Protein AF-A0A1G7TB95-F1 (afdb_monomer_lite)

Secondary structure (DSSP, 8-state):
-HHHHHHHHHHHHHS-------EEE-SHHHHHHHHHHHHTHHHHHHHHHHHHHHHHHHHHHHHHS-SEEEEE---HHHHHHHHHHHHH--SS------------B-S---TTSHHHHHHHHHHHHHHHTTS-HHHHHHHHHTSTT-TTSB--------EEPPPGGG----S----S-----HHHHHHHHHSS--------------SS---------THHHHHHHHHHHHHHHHHHHS----------EEEEE-HHHHHHHHHHHHHHHHHHHHHHHHHHHHHTTEEEE-S-EEE---EEEE-SEEE-TT-EEEE--TTSEEEEEE-SEEES-EEESSEEEEEE-SEEESEEEESSSEEEESSS-EEEESSHHHHHHHTTTTEEE-TT-SS--EEE--TTT-EEEEEEEEGGGTEEEEEEEEEEETTEEE-TTPPPP-TT-EEEE-S----TT--SBTEEEEETTEEEEEEEEE-TTS----SS-EEEEEEEE--EE-TT-EEEE--SB-B-HHHHTTTTEEEEEEEEEEETTEEEEEEESSB-TT--EEEEESSSEE-S-SEEEEEEPPPPS-GGGGEEEETTEEEEE--SSEEEGGGG-TTTT-EEEEEE-TTS-EEE--TT-EEETT-EEEEEEGGGS-TT----B-EEEEE-TTS-BS-TT--S----EEETTEEEEE-SSEEEEEESS-EEEEEEETTS-EEEEEEE-SEEEEEE--SEEEEETTEEEEE-

Sequence (736 aa):
MKNLLLSFICLMLCTTLGVKAQVSVYNSTQLKSAFTEYGKIAEYQTAYDEASAEAATAKKNRDEQSRYIAKESYDSLLVKCRDVYKNYNSTTTPLFFATKKTVVLKDAVLDGDEGNFYDWYDANYATLESLSDEEVYALFAAVPGNEGFVESSSEEIHVYPLEPAKMKINGVEAKNTIVGNLSAYRNKYANSNFVFHYLGYDEYESGDSRYIDCYNDAAVYSNLAKFKNKISEIASSQEIVVQNAPLVIEYTENPLWTQYNLEYLTAAEKANNALTLLNSAKEYKDISIKGSFNTDAHISSYGGNIAGNGYTLTVSNANGALIGTSTASISGLCVSGAKIATTNNGNYKNCAVISGGITGYVGNTGVSYSSLPELAAAMSGVFGVDMTSSNVVLLPVTQNYKVYEYLYYAIDSKTVASKGYLNSRNGALVGIGKPTLGKNEFIILQSANTNTAITEDNVIEKTSDGYVCNSCRIVDGNEFFAPVGFVAKKMNYSRSFTANVWSSLVLPFSVSSSVLSKIGVTHVNVFSSFENKVATFASESSMEAYTPYIIKTSSTGVTFSNLVNVVVGKSSNNDSELRAIGGNGYFFGNLSTKQYAISQLSNNNAYRIFGFNSNNQMVRATGNSSFPTFRCYLKVKESEFASSSADSKIRVQFVDGFGKLIDEDAATAIDEVTSENFSVFGGNGEIIVNTEKASNVSVYTTGGKLVKVAEVVEGENSIAVAPGLYIVNNHKVIVR

Radius of gyration: 60.51 Å; chains: 1; bounding box: 124×67×174 Å

Foldseek 3Di:
DVVVVVVVVVVVVPPPPPPQQAAEDAEFVSLQVLQVLLVCLVVLVVLLVVLVVLLVVLVVLLVPDDQKWWWWDDDVVVVVVVVVVVVPPPDDDDPDPPPVQPQQFPPPDDPPCVCVLVVVCVVCVVVCVPDDPVVSVVVQCPPPPNVNGTDDDPDDTDIDDDDPDDDDDDDDDDQDFPQDQVVVVCVVVVPDPPPPPPPPDDDDDDDDDDDDDDDDDPPVVVVVVVVVVVVVVVVPPDPDPPPRPGRGTHIDGDPSSVVSVVSSVVSVVSSVVSVVSSVVSVSSLHYEYDEAYEYQAEHAEHEGEYHQQFHEYEHDHPVQERYAEYQYEYELYEYEQGHPYVHYVHWYDQYWYHHPFIWTPNIPDTDTDPDPLRSCQVSQQFWFWQQVDPPTDTDGHDLQGRKFWKFWADQVVNDGPDIDIWGAHQQETDHDPDDDDDAQIAMETPRADPPPRNPDERYWYQHPVGIETAEHEHEFLAFHAAQAKYWHQWYFYFDWDAAQAKFKFAAQFKFALVLCVVLFWPWKWAFAADAPLETETETDSIGHHLGIIITHGRHTGGRRGGDGGIIGHGDDPDQVSNWDDHYQKIKGAANHSKDFQVVVCPPPNQKWKWFQDPVRFTFTHDDRDIDGHRGMIMIGGPVSDDPPDPGGGGWYFYAYPVRHGPCPPRGPDPDFDDDVQKTWEAEAQKIKIAGQAWDKKWKAAPVRHTDDIDTDGHGIDIGGHHAHWIAIPNGIYGYD

pLDDT: mean 77.1, std 22.19, range [25.33, 98.12]

Structure (mmCIF, N/CA/C/O backbone):
data_AF-A0A1G7TB95-F1
#
_entry.id   AF-A0A1G7TB95-F1
#
loop_
_atom_site.group_PDB
_atom_site.id
_atom_site.type_symbol
_atom_site.label_atom_id
_atom_site.label_alt_id
_atom_site.label_comp_id
_atom_site.label_asym_id
_atom_site.label_entity_id
_atom_site.label_seq_id
_atom_site.pdbx_PDB_ins_code
_atom_site.Cartn_x
_atom_site.Cartn_y
_atom_site.Cartn_z
_atom_site.occupancy
_atom_site.B_iso_or_equiv
_atom_site.auth_seq_id
_atom_site.auth_comp_id
_atom_site.auth_asym_id
_atom_site.auth_atom_id
_atom_site.pdbx_PDB_model_num
ATOM 1 N N . MET A 1 1 ? 47.231 -25.887 -33.667 1.00 43.41 1 MET A N 1
ATOM 2 C CA . MET A 1 1 ? 46.754 -24.594 -34.216 1.00 43.41 1 MET A CA 1
ATOM 3 C C . MET A 1 1 ? 45.293 -24.618 -34.670 1.00 43.41 1 MET A C 1
ATOM 5 O O . MET A 1 1 ? 44.540 -23.820 -34.135 1.00 43.41 1 MET A O 1
ATOM 9 N N . LYS A 1 2 ? 44.832 -25.540 -35.538 1.00 31.41 2 LYS A N 1
ATOM 10 C CA . LYS A 1 2 ? 43.404 -25.613 -35.953 1.00 31.41 2 LYS A CA 1
ATOM 11 C C . LYS A 1 2 ? 42.394 -25.744 -34.792 1.00 31.41 2 LYS A C 1
ATOM 13 O O . LYS A 1 2 ? 41.371 -25.073 -34.814 1.00 31.41 2 LYS A O 1
ATOM 18 N N . ASN A 1 3 ? 42.721 -26.501 -33.740 1.00 41.41 3 ASN A N 1
ATOM 19 C CA . ASN A 1 3 ? 41.855 -26.622 -32.553 1.00 41.41 3 ASN A CA 1
ATOM 20 C C . ASN A 1 3 ? 41.900 -25.395 -31.625 1.00 41.41 3 ASN A C 1
ATOM 22 O O . ASN A 1 3 ? 40.962 -25.176 -30.873 1.00 41.41 3 ASN A O 1
ATOM 26 N N . LEU A 1 4 ? 42.953 -24.571 -31.695 1.00 43.16 4 LEU A N 1
ATOM 27 C CA . LEU A 1 4 ? 43.031 -23.326 -30.923 1.00 43.16 4 LEU A CA 1
ATOM 28 C C . LEU A 1 4 ? 42.176 -22.234 -31.583 1.00 43.16 4 LEU A C 1
ATOM 30 O O . LEU A 1 4 ? 41.482 -21.506 -30.889 1.00 43.16 4 LEU A O 1
ATOM 34 N N . LEU A 1 5 ? 42.169 -22.184 -32.922 1.00 46.78 5 LEU A N 1
ATOM 35 C CA . LEU A 1 5 ? 41.343 -21.263 -33.707 1.00 46.78 5 LEU A CA 1
ATOM 36 C C . LEU A 1 5 ? 39.845 -21.591 -33.582 1.00 46.78 5 LEU A C 1
ATOM 38 O O . LEU A 1 5 ? 39.038 -20.684 -33.416 1.00 46.78 5 LEU A O 1
ATOM 42 N N . LEU A 1 6 ? 39.476 -22.879 -33.583 1.00 43.38 6 LEU A N 1
ATOM 43 C CA . LEU A 1 6 ? 38.085 -23.305 -33.391 1.00 43.38 6 LEU A CA 1
ATOM 44 C C . LEU A 1 6 ? 37.590 -23.025 -31.961 1.00 43.38 6 LEU A C 1
ATOM 46 O O . LEU A 1 6 ? 36.465 -22.568 -31.788 1.00 43.38 6 LEU A O 1
ATOM 50 N N . SER A 1 7 ? 38.444 -23.202 -30.945 1.00 41.16 7 SER A N 1
ATOM 51 C CA . SER A 1 7 ? 38.122 -22.808 -29.568 1.00 41.16 7 SER A CA 1
ATOM 52 C C . SER A 1 7 ? 38.030 -21.291 -29.396 1.00 41.16 7 SER A C 1
ATOM 54 O O . SER A 1 7 ? 37.173 -20.843 -28.647 1.00 41.16 7 SER A O 1
ATOM 56 N N . PHE A 1 8 ? 38.837 -20.492 -30.106 1.00 49.91 8 PHE A N 1
ATOM 57 C CA . PHE A 1 8 ? 38.748 -19.023 -30.073 1.00 49.91 8 PHE A CA 1
ATOM 58 C C . PHE A 1 8 ? 37.473 -18.506 -30.762 1.00 49.91 8 PHE A C 1
ATOM 60 O O . PHE A 1 8 ? 36.820 -17.603 -30.247 1.00 49.91 8 PHE A O 1
ATOM 67 N N . ILE A 1 9 ? 37.068 -19.128 -31.875 1.00 52.16 9 ILE A N 1
ATOM 68 C CA . ILE A 1 9 ? 35.807 -18.825 -32.573 1.00 52.16 9 ILE A CA 1
ATOM 69 C C . ILE A 1 9 ? 34.599 -19.245 -31.717 1.00 52.16 9 ILE A C 1
ATOM 71 O O . ILE A 1 9 ? 33.659 -18.468 -31.575 1.00 52.16 9 ILE A O 1
ATOM 75 N N . CYS A 1 10 ? 34.641 -20.409 -31.056 1.00 42.38 10 CYS A N 1
ATOM 76 C CA . CYS A 1 10 ? 33.600 -20.815 -30.105 1.00 42.38 10 CYS A CA 1
ATOM 77 C C . CYS A 1 10 ? 33.562 -19.933 -28.841 1.00 42.38 10 CYS A C 1
ATOM 79 O O . CYS A 1 10 ? 32.479 -19.678 -28.327 1.00 42.38 10 CYS A O 1
ATOM 81 N N . LEU A 1 11 ? 34.696 -19.416 -28.349 1.00 41.00 11 LEU A N 1
ATOM 82 C CA . LEU A 1 11 ? 34.718 -18.495 -27.200 1.00 41.00 11 LEU A CA 1
ATOM 83 C C . LEU A 1 11 ? 34.182 -17.096 -27.559 1.00 41.00 11 LEU A C 1
ATOM 85 O O . LEU A 1 11 ? 33.534 -16.458 -26.729 1.00 41.00 11 LEU A O 1
ATOM 89 N N . MET A 1 12 ? 34.395 -16.636 -28.797 1.00 49.19 12 MET A N 1
ATOM 90 C CA . MET A 1 12 ? 33.805 -15.388 -29.301 1.00 49.19 12 MET A CA 1
ATOM 91 C C . MET A 1 12 ? 32.310 -15.524 -29.624 1.00 49.19 12 MET A C 1
ATOM 93 O O . MET A 1 12 ? 31.571 -14.555 -29.488 1.00 49.19 12 MET A O 1
ATOM 97 N N . LEU A 1 13 ? 31.835 -16.724 -29.977 1.00 46.69 13 LEU A N 1
ATOM 98 C CA . LEU A 1 13 ? 30.410 -16.989 -30.217 1.00 46.69 13 LEU A CA 1
ATOM 99 C C . LEU A 1 13 ? 29.615 -17.315 -28.935 1.00 46.69 13 LEU A C 1
ATOM 101 O O . LEU A 1 13 ? 28.403 -17.125 -28.920 1.00 46.69 13 LEU A O 1
ATOM 105 N N . CYS A 1 14 ? 30.267 -17.757 -27.851 1.00 40.75 14 CYS A N 1
ATOM 106 C CA . CYS A 1 14 ? 29.593 -18.155 -26.603 1.00 40.75 14 CYS A CA 1
ATOM 107 C C . CYS A 1 14 ? 29.573 -17.088 -25.486 1.00 40.75 14 CYS A C 1
ATOM 109 O O . CYS A 1 14 ? 28.950 -17.324 -24.453 1.00 40.75 14 CYS A O 1
ATOM 111 N N . THR A 1 15 ? 30.219 -15.925 -25.639 1.00 43.88 15 THR A N 1
ATOM 112 C CA . THR A 1 15 ? 30.330 -14.915 -24.556 1.00 43.88 15 THR A CA 1
ATOM 113 C C . THR A 1 15 ? 29.213 -13.865 -24.500 1.00 43.88 15 THR A C 1
ATOM 115 O O . THR A 1 15 ? 29.212 -13.039 -23.592 1.00 43.88 15 THR A O 1
ATOM 118 N N . THR A 1 16 ? 28.193 -13.924 -25.359 1.00 48.03 16 THR A N 1
ATOM 119 C CA . THR A 1 16 ? 27.005 -13.055 -25.247 1.00 48.03 16 THR A CA 1
ATOM 120 C C . THR A 1 16 ? 25.782 -13.835 -24.765 1.00 48.03 16 THR A C 1
ATOM 122 O O . THR A 1 16 ? 24.760 -13.934 -25.439 1.00 48.03 16 THR A O 1
ATOM 125 N N . LEU A 1 17 ? 25.831 -14.335 -23.526 1.00 45.25 17 LEU A N 1
ATOM 126 C CA . LEU A 1 17 ? 24.602 -14.463 -22.732 1.00 45.25 17 LEU A CA 1
ATOM 127 C C . LEU A 1 17 ? 24.117 -13.033 -22.447 1.00 45.25 17 LEU A C 1
ATOM 129 O O . LEU A 1 17 ? 24.430 -12.429 -21.424 1.00 45.25 17 LEU A O 1
ATOM 133 N N . GLY A 1 18 ? 23.475 -12.459 -23.467 1.00 45.56 18 GLY A N 1
ATOM 134 C CA . GLY A 1 18 ? 23.232 -11.038 -23.644 1.00 45.56 18 GLY A CA 1
ATOM 135 C C . GLY A 1 18 ? 22.245 -10.496 -22.628 1.00 45.56 18 GLY A C 1
ATOM 136 O O . GLY A 1 18 ? 21.042 -10.432 -22.878 1.00 45.56 18 GLY A O 1
ATOM 137 N N . VAL A 1 19 ? 22.766 -10.015 -21.504 1.00 51.34 19 VAL A N 1
ATOM 138 C CA . VAL A 1 19 ? 22.108 -8.909 -20.816 1.00 51.34 19 VAL A CA 1
ATOM 139 C C . VAL A 1 19 ? 22.150 -7.756 -21.812 1.00 51.34 19 VAL A C 1
ATOM 141 O O . VAL A 1 19 ? 23.226 -7.239 -22.103 1.00 51.34 19 VAL A O 1
ATOM 144 N N . LYS A 1 20 ? 21.005 -7.424 -22.419 1.00 62.00 20 LYS A N 1
ATOM 145 C CA . LYS A 1 20 ? 20.899 -6.275 -23.324 1.00 62.00 20 LYS A CA 1
ATOM 146 C C . LYS A 1 20 ? 21.506 -5.064 -22.618 1.00 62.00 20 LYS A C 1
ATOM 148 O O . LYS A 1 20 ? 21.027 -4.685 -21.548 1.00 62.00 20 LYS A O 1
ATOM 153 N N . ALA A 1 21 ? 22.587 -4.521 -23.172 1.00 75.94 21 ALA A N 1
ATOM 154 C CA . ALA A 1 21 ? 23.235 -3.345 -22.620 1.00 75.94 21 ALA A CA 1
ATOM 155 C C . ALA A 1 21 ? 22.228 -2.191 -22.671 1.00 75.94 21 ALA A C 1
ATOM 157 O O . ALA A 1 21 ? 21.757 -1.820 -23.741 1.00 75.94 21 ALA A O 1
ATOM 158 N N . GLN A 1 22 ? 21.846 -1.682 -21.501 1.00 89.38 22 GLN A N 1
ATOM 159 C CA . GLN A 1 22 ? 20.924 -0.561 -21.377 1.00 89.38 22 GLN A CA 1
ATOM 160 C C . GLN A 1 22 ? 21.720 0.693 -21.021 1.00 89.38 22 GLN A C 1
ATOM 162 O O . GLN A 1 22 ? 22.436 0.723 -20.015 1.00 89.38 22 GLN A O 1
ATOM 167 N N . VAL A 1 23 ? 21.566 1.753 -21.810 1.00 95.81 23 VAL A N 1
ATOM 168 C CA . VAL A 1 23 ? 22.265 3.020 -21.589 1.00 95.81 23 VAL A CA 1
ATOM 169 C C . VAL A 1 23 ? 21.652 3.732 -20.388 1.00 95.81 23 VAL A C 1
ATOM 171 O O . VAL A 1 23 ? 20.476 4.097 -20.385 1.00 95.81 23 VAL A O 1
ATOM 174 N N . SER A 1 24 ? 22.448 3.930 -19.337 1.00 97.19 24 SER A N 1
ATOM 175 C CA . SER A 1 24 ? 22.018 4.648 -18.135 1.00 97.19 24 SER A CA 1
ATOM 176 C C . SER A 1 24 ? 22.171 6.159 -18.309 1.00 97.19 24 SER A C 1
ATOM 178 O O . SER A 1 24 ? 23.261 6.650 -18.590 1.00 97.19 24 SER A O 1
ATOM 180 N N . VAL A 1 25 ? 21.083 6.895 -18.098 1.00 98.12 25 VAL A N 1
ATOM 181 C CA . VAL A 1 25 ? 20.988 8.344 -18.299 1.00 98.12 25 VAL A CA 1
ATOM 182 C C . VAL A 1 25 ? 20.652 9.033 -16.977 1.00 98.12 25 VAL A C 1
ATOM 184 O O . VAL A 1 25 ? 19.623 8.754 -16.360 1.00 98.12 25 VAL A O 1
ATOM 187 N N . TYR A 1 26 ? 21.506 9.964 -16.560 1.00 97.50 26 TYR A N 1
ATOM 188 C CA . TYR A 1 26 ? 21.408 10.710 -15.302 1.00 97.50 26 TYR A CA 1
ATOM 189 C C . TYR A 1 26 ? 21.106 12.200 -15.508 1.00 97.50 26 TYR A C 1
ATOM 191 O O . TYR A 1 26 ? 20.724 12.878 -14.558 1.00 97.50 26 TYR A O 1
ATOM 199 N N . ASN A 1 27 ? 21.303 12.729 -16.720 1.00 97.94 27 ASN A N 1
ATOM 200 C CA . ASN A 1 27 ? 21.124 14.148 -17.029 1.00 97.94 27 ASN A CA 1
ATOM 201 C C . ASN A 1 27 ? 20.721 14.397 -18.496 1.00 97.94 27 ASN A C 1
ATOM 203 O O . ASN A 1 27 ? 20.754 13.496 -19.336 1.00 97.94 27 ASN A O 1
ATOM 207 N N . SER A 1 28 ? 20.376 15.654 -18.802 1.00 97.56 28 SER A N 1
ATOM 208 C CA . SER A 1 28 ? 19.930 16.090 -20.134 1.00 97.56 28 SER A CA 1
ATOM 209 C C . SER A 1 28 ? 20.967 15.838 -21.231 1.00 97.56 28 SER A C 1
ATOM 211 O O . SER A 1 28 ? 20.609 15.368 -22.307 1.00 97.56 28 SER A O 1
ATOM 213 N N . THR A 1 29 ? 22.252 16.105 -20.970 1.00 97.94 29 THR A N 1
ATOM 214 C CA . THR A 1 29 ? 23.325 15.924 -21.961 1.00 97.94 29 THR A CA 1
ATOM 215 C C . THR A 1 29 ? 23.422 14.469 -22.405 1.00 97.94 29 THR A C 1
ATOM 217 O O . THR A 1 29 ? 23.447 14.196 -23.600 1.00 97.94 29 THR A O 1
ATOM 220 N N . GLN A 1 30 ? 23.388 13.530 -21.458 1.00 97.88 30 GLN A N 1
ATOM 221 C CA . GLN A 1 30 ? 23.403 12.097 -21.757 1.00 97.88 30 GLN A CA 1
ATOM 222 C C . GLN A 1 30 ? 22.162 11.655 -22.537 1.00 97.88 30 GLN A C 1
ATOM 224 O O . GLN A 1 30 ? 22.282 10.846 -23.454 1.00 97.88 30 GLN A O 1
ATOM 229 N N . LEU A 1 31 ? 20.983 12.201 -22.215 1.00 97.69 31 LEU A N 1
ATOM 230 C CA . LEU A 1 31 ? 19.756 11.897 -22.953 1.00 97.69 31 LEU A CA 1
ATOM 231 C C . LEU A 1 31 ? 19.828 12.395 -24.402 1.00 97.69 31 LEU A C 1
ATOM 233 O O . LEU A 1 31 ? 19.466 11.663 -25.318 1.00 97.69 31 LEU A O 1
ATOM 237 N N . LYS A 1 32 ? 20.337 13.615 -24.614 1.00 97.50 32 LYS A N 1
ATOM 238 C CA . LYS A 1 32 ? 20.562 14.174 -25.953 1.00 97.50 32 LYS A CA 1
ATOM 239 C C . LYS A 1 32 ? 21.538 13.326 -26.751 1.00 97.50 32 LYS A C 1
ATOM 241 O O . LYS A 1 32 ? 21.223 12.970 -27.876 1.00 97.50 32 LYS A O 1
ATOM 246 N N . SER A 1 33 ? 22.683 12.969 -26.168 1.00 96.88 33 SER A N 1
ATOM 247 C CA . SER A 1 33 ? 23.651 12.080 -26.815 1.00 96.88 33 SER A CA 1
ATOM 248 C C . SER A 1 33 ? 23.016 10.743 -27.189 1.00 96.88 33 SER A C 1
ATOM 250 O O . SER A 1 33 ? 23.177 10.302 -28.319 1.00 96.88 33 SER A O 1
ATOM 252 N N . ALA A 1 34 ? 22.228 10.144 -26.291 1.00 96.94 34 ALA A N 1
ATOM 253 C CA . ALA A 1 34 ? 21.531 8.895 -26.575 1.00 96.94 34 ALA A CA 1
ATOM 254 C C . ALA A 1 34 ? 20.534 9.019 -27.737 1.00 96.94 34 ALA A C 1
ATOM 256 O O . ALA A 1 34 ? 20.486 8.152 -28.606 1.00 96.94 34 ALA A O 1
ATOM 257 N N . PHE A 1 35 ? 19.759 10.103 -27.782 1.00 97.50 35 PHE A N 1
ATOM 258 C CA . PHE A 1 35 ? 18.833 10.371 -28.883 1.00 97.50 35 PHE A CA 1
ATOM 259 C C . PHE A 1 35 ? 19.555 10.649 -30.206 1.00 97.50 35 PHE A C 1
ATOM 261 O O . PHE A 1 35 ? 19.138 10.128 -31.238 1.00 97.50 35 PHE A O 1
ATOM 268 N N . THR A 1 36 ? 20.647 11.415 -30.182 1.00 97.06 36 THR A N 1
ATOM 269 C CA . THR A 1 36 ? 21.474 11.682 -31.364 1.00 97.06 36 THR A CA 1
ATOM 270 C C . THR A 1 36 ? 22.073 10.393 -31.921 1.00 97.06 36 THR A C 1
ATOM 272 O O . THR A 1 36 ? 21.946 10.145 -33.115 1.00 97.06 36 THR A O 1
ATOM 275 N N . GLU A 1 37 ? 22.677 9.551 -31.078 1.00 96.56 37 GLU A N 1
ATOM 276 C CA . GLU A 1 37 ? 23.277 8.286 -31.522 1.00 96.56 37 GLU A CA 1
ATOM 277 C C . GLU A 1 37 ? 22.224 7.281 -32.006 1.00 96.56 37 GLU A C 1
ATOM 279 O O . GLU A 1 37 ? 22.413 6.647 -33.042 1.00 96.56 37 GLU A O 1
ATOM 284 N N . TYR A 1 38 ? 21.061 7.198 -31.349 1.00 96.56 38 TYR A N 1
ATOM 285 C CA . TYR A 1 38 ? 19.945 6.392 -31.856 1.00 96.56 38 TYR A CA 1
ATOM 286 C C . TYR A 1 38 ? 19.473 6.868 -33.242 1.00 96.56 38 TYR A C 1
ATOM 288 O O . TYR A 1 38 ? 19.180 6.051 -34.116 1.00 96.56 38 TYR A O 1
ATOM 296 N N . GLY A 1 39 ? 19.420 8.186 -33.466 1.00 95.25 39 GLY A N 1
ATOM 297 C CA . GLY A 1 39 ? 19.018 8.777 -34.745 1.00 95.25 39 GLY A CA 1
ATOM 298 C C . GLY A 1 39 ? 19.906 8.370 -35.927 1.00 95.25 39 GLY A C 1
ATOM 299 O O . GLY A 1 39 ? 19.424 8.334 -37.057 1.00 95.25 39 GLY A O 1
ATOM 300 N N . LYS A 1 40 ? 21.165 7.991 -35.669 1.00 96.50 40 LYS A N 1
ATOM 301 C CA . LYS A 1 40 ? 22.130 7.556 -36.690 1.00 96.50 40 LYS A CA 1
ATOM 302 C C . LYS A 1 40 ? 22.021 6.079 -37.072 1.00 96.50 40 LYS A C 1
ATOM 304 O O . LYS A 1 40 ? 22.694 5.656 -38.003 1.00 96.50 40 LYS A O 1
ATOM 309 N N . ILE A 1 41 ? 21.174 5.275 -36.414 1.00 94.88 41 ILE A N 1
ATOM 310 C CA . ILE A 1 41 ? 21.066 3.831 -36.711 1.00 94.88 41 ILE A CA 1
ATOM 311 C C . ILE A 1 41 ? 20.762 3.575 -38.195 1.00 94.88 41 ILE A C 1
ATOM 313 O O . ILE A 1 41 ? 21.352 2.672 -38.779 1.00 94.88 41 ILE A O 1
ATOM 317 N N . ALA A 1 42 ? 19.865 4.352 -38.810 1.00 94.00 42 ALA A N 1
ATOM 318 C CA . ALA A 1 42 ? 19.520 4.181 -40.224 1.00 94.00 42 ALA A CA 1
ATOM 319 C C . ALA A 1 42 ? 20.689 4.545 -41.161 1.00 94.00 42 ALA A C 1
ATOM 321 O O . ALA A 1 42 ? 20.936 3.838 -42.137 1.00 94.00 42 ALA A O 1
ATOM 322 N N . GLU A 1 43 ? 21.433 5.604 -40.832 1.00 95.75 43 GLU A N 1
ATOM 323 C CA . GLU A 1 43 ? 22.645 6.016 -41.551 1.00 95.75 43 GLU A CA 1
ATOM 324 C C . GLU A 1 43 ? 23.731 4.935 -41.447 1.00 95.75 43 GLU A C 1
ATOM 326 O O . GLU A 1 43 ? 24.243 4.478 -42.464 1.00 95.75 43 GLU A O 1
ATOM 331 N N . TYR A 1 44 ? 24.018 4.446 -40.236 1.00 96.12 44 TYR A N 1
ATOM 332 C CA . TYR A 1 44 ? 25.010 3.390 -40.011 1.00 96.12 44 TYR A CA 1
ATOM 333 C C . TYR A 1 44 ? 24.607 2.047 -40.618 1.00 96.12 44 TYR A C 1
ATOM 335 O O . TYR A 1 44 ? 25.475 1.308 -41.077 1.00 96.12 44 TYR A O 1
ATOM 343 N N . GLN A 1 45 ? 23.311 1.730 -40.657 1.00 96.31 45 GLN A N 1
ATOM 344 C CA . GLN A 1 45 ? 22.815 0.546 -41.355 1.00 96.31 45 GLN A CA 1
ATOM 345 C C . GLN A 1 45 ? 23.049 0.670 -42.864 1.00 96.31 45 GLN A C 1
ATOM 347 O O . GLN A 1 45 ? 23.588 -0.255 -43.457 1.00 96.31 45 GLN A O 1
ATOM 352 N N . THR A 1 46 ? 22.734 1.827 -43.454 1.00 96.56 46 THR A N 1
ATOM 353 C CA . THR A 1 46 ? 22.969 2.089 -44.884 1.00 96.56 46 THR A CA 1
ATOM 354 C C . THR A 1 46 ? 24.459 1.998 -45.219 1.00 96.56 46 THR A C 1
ATOM 356 O O . THR A 1 46 ? 24.834 1.259 -46.122 1.00 96.56 46 THR A O 1
ATOM 359 N N . ALA A 1 47 ? 25.322 2.648 -44.429 1.00 95.19 47 ALA A N 1
ATOM 360 C CA . ALA A 1 47 ? 26.772 2.594 -44.615 1.00 95.19 47 ALA A CA 1
ATOM 361 C C . ALA A 1 47 ? 27.335 1.167 -44.483 1.00 95.19 47 ALA A C 1
ATOM 363 O O . ALA A 1 47 ? 28.249 0.785 -45.213 1.00 95.19 47 ALA A O 1
ATOM 364 N N . TYR A 1 48 ? 26.794 0.362 -43.561 1.00 96.69 48 TYR A N 1
ATOM 365 C CA . TYR A 1 48 ? 27.163 -1.046 -43.429 1.00 96.69 48 TYR A CA 1
ATOM 366 C C . TYR A 1 48 ? 26.721 -1.872 -44.640 1.00 96.69 48 TYR A C 1
ATOM 368 O O . TYR A 1 48 ? 27.512 -2.674 -45.136 1.00 96.69 48 TYR A O 1
ATOM 376 N N . ASP A 1 49 ? 25.489 -1.684 -45.115 1.00 96.00 49 ASP A N 1
ATOM 377 C CA . ASP A 1 49 ? 24.938 -2.424 -46.251 1.00 96.00 49 ASP A CA 1
ATOM 378 C C . ASP A 1 49 ? 25.702 -2.089 -47.545 1.00 96.00 49 ASP A C 1
ATOM 380 O O . ASP A 1 49 ? 26.098 -2.998 -48.276 1.00 96.00 49 ASP A O 1
ATOM 384 N N . GLU A 1 50 ? 26.004 -0.807 -47.780 1.00 95.69 50 GLU A N 1
ATOM 385 C CA . GLU A 1 50 ? 26.825 -0.333 -48.903 1.00 95.69 50 GLU A CA 1
ATOM 386 C C . GLU A 1 50 ? 28.253 -0.895 -48.847 1.00 95.69 50 GLU A C 1
ATOM 388 O O . GLU A 1 50 ? 28.712 -1.512 -49.810 1.00 95.69 50 GLU A O 1
ATOM 393 N N . ALA A 1 51 ? 28.944 -0.766 -47.706 1.00 93.50 51 ALA A N 1
ATOM 394 C CA . ALA A 1 51 ? 30.305 -1.285 -47.546 1.00 93.50 51 ALA A CA 1
ATOM 395 C C . ALA A 1 51 ? 30.361 -2.821 -47.636 1.00 93.50 51 ALA A C 1
ATOM 397 O O . ALA A 1 51 ? 31.326 -3.390 -48.146 1.00 93.50 51 ALA A O 1
ATOM 398 N N . SER A 1 52 ? 29.317 -3.513 -47.171 1.00 94.00 52 SER A N 1
ATOM 399 C CA . SER A 1 52 ? 29.204 -4.970 -47.293 1.00 94.00 52 SER A CA 1
ATOM 400 C C . SER A 1 52 ? 28.978 -5.403 -48.743 1.00 94.00 52 SER A C 1
ATOM 402 O O . SER A 1 52 ? 29.541 -6.414 -49.167 1.00 94.00 52 SER A O 1
ATOM 404 N N . ALA A 1 53 ? 28.201 -4.642 -49.519 1.00 95.31 53 ALA A N 1
ATOM 405 C CA . ALA A 1 53 ? 28.017 -4.875 -50.949 1.00 95.31 53 ALA A CA 1
ATOM 406 C C . ALA A 1 53 ? 29.309 -4.605 -51.750 1.00 95.31 53 ALA A C 1
ATOM 408 O O . ALA A 1 53 ? 29.667 -5.409 -52.617 1.00 95.31 53 ALA A O 1
ATOM 409 N N . GLU A 1 54 ? 30.048 -3.538 -51.415 1.00 94.69 54 GLU A N 1
ATOM 410 C CA . GLU A 1 54 ? 31.386 -3.237 -51.959 1.00 94.69 54 GLU A CA 1
ATOM 411 C C . GLU A 1 54 ? 32.347 -4.407 -51.679 1.00 94.69 54 GLU A C 1
ATOM 413 O O . GLU A 1 54 ? 32.949 -4.960 -52.602 1.00 94.69 54 GLU A O 1
ATOM 418 N N . ALA A 1 55 ? 32.407 -4.876 -50.426 1.00 93.81 55 ALA A N 1
ATOM 419 C CA . ALA A 1 55 ? 33.249 -6.003 -50.030 1.00 93.81 55 ALA A CA 1
ATOM 420 C C . ALA A 1 55 ? 32.854 -7.312 -50.733 1.00 93.81 55 ALA A C 1
ATOM 422 O O . ALA A 1 55 ? 33.726 -8.080 -51.140 1.00 93.81 55 ALA A O 1
ATOM 423 N N . ALA A 1 56 ? 31.556 -7.580 -50.908 1.00 94.00 56 ALA A N 1
ATOM 424 C CA . ALA A 1 56 ? 31.079 -8.759 -51.628 1.00 94.00 56 ALA A CA 1
ATOM 425 C C . ALA A 1 56 ? 31.488 -8.734 -53.111 1.00 94.00 56 ALA A C 1
ATOM 427 O O . ALA A 1 56 ? 31.914 -9.761 -53.645 1.00 94.00 56 ALA A O 1
ATOM 428 N N . THR A 1 57 ? 31.417 -7.564 -53.749 1.00 95.00 57 THR A N 1
ATOM 429 C CA . THR A 1 57 ? 31.820 -7.364 -55.149 1.00 95.00 57 THR A CA 1
ATOM 430 C C . THR A 1 57 ? 33.330 -7.530 -55.318 1.00 95.00 57 THR A C 1
ATOM 432 O O . THR A 1 57 ? 33.768 -8.337 -56.135 1.00 95.00 57 THR A O 1
ATOM 435 N N . ALA A 1 58 ? 34.136 -6.865 -54.482 1.00 91.56 58 ALA A N 1
ATOM 436 C CA . ALA A 1 58 ? 35.594 -6.995 -54.511 1.00 91.56 58 ALA A CA 1
ATOM 437 C C . ALA A 1 58 ? 36.052 -8.437 -54.232 1.00 91.56 58 ALA A C 1
ATOM 439 O O . ALA A 1 58 ? 36.967 -8.950 -54.877 1.00 91.56 58 ALA A O 1
ATOM 440 N N . LYS A 1 59 ? 35.368 -9.139 -53.316 1.00 93.19 59 LYS A N 1
ATOM 441 C CA . LYS A 1 59 ? 35.617 -10.560 -53.052 1.00 93.19 59 LYS A CA 1
ATOM 442 C C . LYS A 1 59 ? 35.360 -11.419 -54.289 1.00 93.19 59 LYS A C 1
ATOM 444 O O . LYS A 1 59 ? 36.173 -12.289 -54.582 1.00 93.19 59 LYS A O 1
ATOM 449 N N . LYS A 1 60 ? 34.245 -11.187 -54.989 1.00 94.12 60 LYS A N 1
ATOM 450 C CA . LYS A 1 60 ? 33.901 -11.909 -56.219 1.00 94.12 60 LYS A CA 1
ATOM 451 C C . LYS A 1 60 ? 34.986 -11.711 -57.281 1.00 94.12 60 LYS A C 1
ATOM 453 O O . LYS A 1 60 ? 35.521 -12.703 -57.761 1.00 94.12 60 LYS A O 1
ATOM 458 N N . ASN A 1 61 ? 35.377 -10.463 -57.551 1.00 91.00 61 ASN A N 1
ATOM 459 C CA . ASN A 1 61 ? 36.432 -10.149 -58.521 1.00 91.00 61 ASN A CA 1
ATOM 460 C C . ASN A 1 61 ? 37.764 -10.818 -58.147 1.00 91.00 61 ASN A C 1
ATOM 462 O O . ASN A 1 61 ? 38.420 -11.414 -58.995 1.00 91.00 61 ASN A O 1
ATOM 466 N N . ARG A 1 62 ? 38.144 -10.793 -56.861 1.00 92.69 62 ARG A N 1
ATOM 467 C CA . ARG A 1 62 ? 39.337 -11.496 -56.365 1.00 92.69 62 ARG A CA 1
ATOM 468 C C . ARG A 1 62 ? 39.250 -13.006 -56.591 1.00 92.69 62 ARG A C 1
ATOM 470 O O . ARG A 1 62 ? 40.235 -13.610 -57.002 1.00 92.69 62 ARG A O 1
ATOM 477 N N . ASP A 1 63 ? 38.110 -13.615 -56.269 1.00 88.31 63 ASP A N 1
ATOM 478 C CA . ASP A 1 63 ? 37.915 -15.067 -56.341 1.00 88.31 63 ASP A CA 1
ATOM 479 C C . ASP A 1 63 ? 37.849 -15.576 -57.799 1.00 88.31 63 ASP A C 1
ATOM 481 O O . ASP A 1 63 ? 38.139 -16.746 -58.046 1.00 88.31 63 ASP A O 1
ATOM 485 N N . GLU A 1 64 ? 37.533 -14.703 -58.762 1.00 90.06 64 GLU A N 1
ATOM 486 C CA . GLU A 1 64 ? 37.611 -14.973 -60.208 1.00 90.06 64 GLU A CA 1
ATOM 487 C C . GLU A 1 64 ? 39.050 -14.914 -60.756 1.00 90.06 64 GLU A C 1
ATOM 489 O O . GLU A 1 64 ? 39.338 -15.500 -61.800 1.00 90.06 64 GLU A O 1
ATOM 494 N N . GLN A 1 65 ? 39.982 -14.268 -60.044 1.00 88.19 65 GLN A N 1
ATOM 495 C CA . GLN A 1 65 ? 41.392 -14.218 -60.431 1.00 88.19 65 GLN A CA 1
ATOM 496 C C . GLN A 1 65 ? 42.188 -15.391 -59.844 1.00 88.19 65 GLN A C 1
ATOM 498 O O . GLN A 1 65 ? 42.092 -15.733 -58.663 1.00 88.19 65 GLN A O 1
ATOM 503 N N . SER A 1 66 ? 43.076 -15.977 -60.650 1.00 79.50 66 SER A N 1
ATOM 504 C CA . SER A 1 66 ? 44.073 -16.924 -60.135 1.00 79.50 66 SER A CA 1
ATOM 505 C C . SER A 1 66 ? 45.102 -16.180 -59.284 1.00 79.50 66 SER A C 1
ATOM 507 O O . SER A 1 66 ? 45.642 -15.169 -59.726 1.00 79.50 66 SER A O 1
ATOM 509 N N . ARG A 1 67 ? 45.408 -16.688 -58.082 1.00 79.56 67 ARG A N 1
ATOM 510 C CA . ARG A 1 67 ? 46.364 -16.048 -57.155 1.00 79.56 67 ARG A CA 1
ATOM 511 C C . ARG A 1 67 ? 47.786 -15.954 -57.716 1.00 79.56 67 ARG A C 1
ATOM 513 O O . ARG A 1 67 ? 48.500 -14.998 -57.431 1.00 79.56 67 ARG A O 1
ATOM 520 N N . TYR A 1 68 ? 48.194 -16.943 -58.501 1.00 76.44 68 TYR A N 1
ATOM 521 C CA . TYR A 1 68 ? 49.515 -16.999 -59.116 1.00 76.44 68 TYR A CA 1
ATOM 522 C C . TYR A 1 68 ? 49.375 -17.121 -60.627 1.00 76.44 68 TYR A C 1
ATOM 524 O O . TYR A 1 68 ? 48.513 -17.858 -61.108 1.00 76.44 68 TYR A O 1
ATOM 532 N N . ILE A 1 69 ? 50.252 -16.435 -61.351 1.00 74.38 69 ILE A N 1
ATOM 533 C CA . ILE A 1 69 ? 50.472 -16.625 -62.783 1.00 74.38 69 ILE A CA 1
ATOM 534 C C . ILE A 1 69 ? 51.828 -17.306 -62.975 1.00 74.38 69 ILE A C 1
ATOM 536 O O . ILE A 1 69 ? 52.788 -17.031 -62.253 1.00 74.38 69 ILE A O 1
ATOM 540 N N . ALA A 1 70 ? 51.892 -18.252 -63.908 1.00 63.12 70 ALA A N 1
ATOM 541 C CA . ALA A 1 70 ? 53.128 -18.933 -64.264 1.00 63.12 70 ALA A CA 1
ATOM 542 C C . ALA A 1 70 ? 53.797 -18.178 -65.417 1.00 63.12 70 ALA A C 1
ATOM 544 O O . ALA A 1 70 ? 53.192 -18.012 -66.476 1.00 63.12 70 ALA A O 1
ATOM 545 N N . LYS A 1 71 ? 55.039 -17.735 -65.214 1.00 58.28 71 LYS A N 1
ATOM 546 C CA . LYS A 1 71 ? 55.905 -17.216 -66.272 1.00 58.28 71 LYS A CA 1
ATOM 547 C C . LYS A 1 71 ? 56.817 -18.349 -66.732 1.00 58.28 71 LYS A C 1
ATOM 549 O O . LYS A 1 71 ? 57.678 -18.810 -65.981 1.00 58.28 71 LYS A O 1
ATOM 554 N N . GLU A 1 72 ? 56.601 -18.824 -67.955 1.00 52.34 72 GLU A N 1
ATOM 555 C CA . GLU A 1 72 ? 57.484 -19.799 -68.596 1.00 52.34 72 GLU A CA 1
ATOM 556 C C . GLU A 1 72 ? 58.546 -19.065 -69.416 1.00 52.34 72 GLU A C 1
ATOM 558 O O . GLU A 1 72 ? 58.236 -18.431 -70.423 1.00 52.34 72 GLU A O 1
ATOM 563 N N . SER A 1 73 ? 59.808 -19.167 -69.001 1.00 49.31 73 SER A N 1
ATOM 564 C CA . SER A 1 73 ? 60.942 -18.702 -69.803 1.00 49.31 73 SER A CA 1
ATOM 565 C C . SER A 1 73 ? 61.503 -19.875 -70.603 1.00 49.31 73 SER A C 1
ATOM 567 O O . SER A 1 73 ? 62.078 -20.813 -70.045 1.00 49.31 73 SER A O 1
ATOM 569 N N . TYR A 1 74 ? 61.320 -19.842 -71.922 1.00 47.19 74 TYR A N 1
ATOM 570 C CA . TYR A 1 74 ? 61.862 -20.848 -72.833 1.00 47.19 74 TYR A CA 1
ATOM 571 C C . TYR A 1 74 ? 63.353 -20.594 -73.075 1.00 47.19 74 TYR A C 1
ATOM 573 O O . TYR A 1 74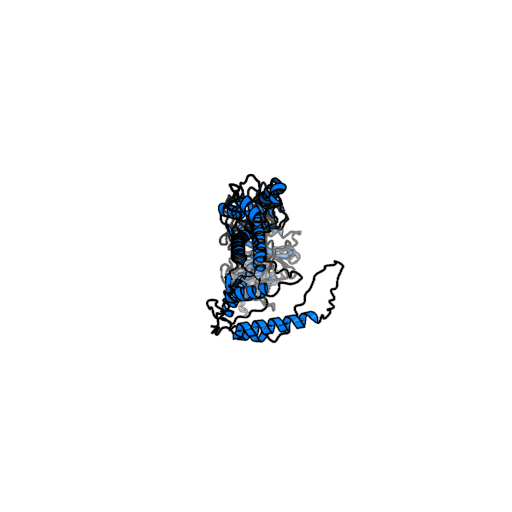 ? 63.738 -19.522 -73.537 1.00 47.19 74 TYR A O 1
ATOM 581 N N . ASP A 1 75 ? 64.204 -21.586 -72.807 1.00 49.53 75 ASP A N 1
ATOM 582 C CA . ASP A 1 75 ? 65.622 -21.498 -73.166 1.00 49.53 75 ASP A CA 1
ATOM 583 C C . ASP A 1 75 ? 65.793 -21.525 -74.702 1.00 49.53 75 ASP A C 1
ATOM 585 O O . ASP A 1 75 ? 64.984 -22.108 -75.435 1.00 49.53 75 ASP A O 1
ATOM 589 N N . SER A 1 76 ? 66.880 -20.928 -75.198 1.00 51.69 76 SER A N 1
ATOM 590 C CA . SER A 1 76 ? 67.199 -20.708 -76.620 1.00 51.69 76 SER A CA 1
ATOM 591 C C . SER A 1 76 ? 67.127 -21.967 -77.500 1.00 51.69 76 SER A C 1
ATOM 593 O O . SER A 1 76 ? 67.016 -21.876 -78.724 1.00 51.69 76 SER A O 1
ATOM 595 N N . LEU A 1 77 ? 67.159 -23.160 -76.895 1.00 47.00 77 LEU A N 1
ATOM 596 C CA . LEU A 1 77 ? 67.025 -24.446 -77.574 1.00 47.00 77 LEU A CA 1
ATOM 597 C C . LEU A 1 77 ? 65.605 -24.690 -78.119 1.00 47.00 77 LEU A C 1
ATOM 599 O O . LEU A 1 77 ? 65.462 -25.276 -79.193 1.00 47.00 77 LEU A O 1
ATOM 603 N N . LEU A 1 78 ? 64.559 -24.236 -77.418 1.00 50.22 78 LEU A N 1
ATOM 604 C CA . LEU A 1 78 ? 63.163 -24.387 -77.857 1.00 50.22 78 LEU A CA 1
ATOM 605 C C . LEU A 1 78 ? 62.822 -23.397 -78.981 1.00 50.22 78 LEU A C 1
ATOM 607 O O . LEU A 1 78 ? 62.161 -23.777 -79.948 1.00 50.22 78 LEU A O 1
ATOM 611 N N . VAL A 1 79 ? 63.396 -22.190 -78.927 1.00 52.00 79 VAL A N 1
ATOM 612 C CA . VAL A 1 79 ? 63.385 -21.216 -80.033 1.00 52.00 79 VAL A CA 1
ATOM 613 C C . VAL A 1 79 ? 64.077 -21.800 -81.274 1.00 52.00 79 VAL A C 1
ATOM 615 O O . VAL A 1 79 ? 63.500 -21.790 -82.358 1.00 52.00 79 VAL A O 1
ATOM 618 N N . LYS A 1 80 ? 65.240 -22.450 -81.119 1.00 51.88 80 LYS A N 1
ATOM 619 C CA . LYS A 1 80 ? 65.929 -23.141 -82.227 1.00 51.88 80 LYS A CA 1
ATOM 620 C C . LYS A 1 80 ? 65.142 -24.329 -82.793 1.00 51.88 80 LYS A C 1
ATOM 622 O O . LYS A 1 80 ? 65.137 -24.526 -84.004 1.00 51.88 80 LYS A O 1
ATOM 627 N N . CYS A 1 81 ? 64.456 -25.116 -81.960 1.00 46.03 81 CYS A N 1
ATOM 628 C CA . CYS A 1 81 ? 63.596 -26.210 -82.439 1.00 46.03 81 CYS A CA 1
ATOM 629 C C . CYS A 1 81 ? 62.393 -25.684 -83.243 1.00 46.03 81 CYS A C 1
ATOM 631 O O . CYS A 1 81 ? 62.025 -26.279 -84.257 1.00 46.03 81 CYS A O 1
ATOM 633 N N . ARG A 1 82 ? 61.820 -24.544 -82.832 1.00 50.00 82 ARG A N 1
ATOM 634 C CA . ARG A 1 82 ? 60.772 -23.825 -83.573 1.00 50.00 82 ARG A CA 1
ATOM 635 C C . ARG A 1 82 ? 61.282 -23.320 -84.927 1.00 50.00 82 ARG A C 1
ATOM 637 O O . ARG A 1 82 ? 60.591 -23.476 -85.932 1.00 50.00 82 ARG A O 1
ATOM 644 N N . ASP A 1 83 ? 62.499 -22.785 -84.975 1.00 54.41 83 ASP A N 1
ATOM 645 C CA . ASP A 1 83 ? 63.110 -22.281 -86.212 1.00 54.41 83 ASP A CA 1
ATOM 646 C C . ASP A 1 83 ? 63.464 -23.414 -87.194 1.00 54.41 83 ASP A C 1
ATOM 648 O O . ASP A 1 83 ? 63.289 -23.277 -88.406 1.00 54.41 83 ASP A O 1
ATOM 652 N N . VAL A 1 84 ? 63.870 -24.585 -86.687 1.00 51.47 84 VAL A N 1
ATOM 653 C CA . VAL A 1 84 ? 64.049 -25.804 -87.499 1.00 51.47 84 VAL A CA 1
ATOM 654 C C . VAL A 1 84 ? 62.714 -26.294 -88.074 1.00 51.47 84 VAL A C 1
ATOM 656 O O . VAL A 1 84 ? 62.667 -26.690 -89.238 1.00 51.47 84 VAL A O 1
ATOM 659 N N . TYR A 1 85 ? 61.622 -26.228 -87.305 1.00 45.72 85 TYR A N 1
ATOM 660 C CA . TYR A 1 85 ? 60.284 -26.589 -87.788 1.00 45.72 85 TYR A CA 1
ATOM 661 C C . TYR A 1 85 ? 59.780 -25.625 -88.876 1.00 45.72 85 TYR A C 1
ATOM 663 O O . TYR A 1 85 ? 59.278 -26.075 -89.907 1.00 45.72 85 TYR A O 1
ATOM 671 N N . LYS A 1 86 ? 59.990 -24.309 -88.700 1.00 51.53 86 LYS A N 1
ATOM 672 C CA . LYS A 1 86 ? 59.684 -23.278 -89.712 1.00 51.53 86 LYS A CA 1
ATOM 673 C C . LYS A 1 86 ? 60.413 -23.519 -91.038 1.00 51.53 86 LYS A C 1
ATOM 675 O O . LYS A 1 86 ? 59.818 -23.336 -92.093 1.00 51.53 86 LYS A O 1
ATOM 680 N N . ASN A 1 87 ? 61.662 -23.984 -90.998 1.00 52.44 87 ASN A N 1
ATOM 681 C CA . ASN A 1 87 ? 62.444 -24.259 -92.207 1.00 52.44 87 ASN A CA 1
ATOM 682 C C . ASN A 1 87 ? 62.048 -25.556 -92.939 1.00 52.44 87 ASN A C 1
ATOM 684 O O . ASN A 1 87 ? 62.419 -25.726 -94.099 1.00 52.44 87 ASN A O 1
ATOM 688 N N . TYR A 1 88 ? 61.310 -26.475 -92.301 1.00 46.91 88 TYR A N 1
ATOM 689 C CA . TYR A 1 88 ? 60.971 -27.776 -92.897 1.00 46.91 88 TYR A CA 1
ATOM 690 C C . TYR A 1 88 ? 59.606 -27.807 -93.604 1.00 46.91 88 TYR A C 1
ATOM 692 O O . TYR A 1 88 ? 59.342 -28.728 -94.375 1.00 46.91 88 TYR A O 1
ATOM 700 N N . ASN A 1 89 ? 58.749 -26.808 -93.379 1.00 45.81 89 ASN A N 1
ATOM 701 C CA . ASN A 1 89 ? 57.391 -26.763 -93.921 1.00 45.81 89 ASN A CA 1
ATOM 702 C C . ASN A 1 89 ? 57.243 -25.640 -94.964 1.00 45.81 89 ASN A C 1
ATOM 704 O O . ASN A 1 89 ? 56.509 -24.678 -94.765 1.00 45.81 89 ASN A O 1
ATOM 708 N N . SER A 1 90 ? 57.984 -25.738 -96.073 1.00 47.28 90 SER A N 1
ATOM 709 C CA . SER A 1 90 ? 57.949 -24.745 -97.160 1.00 47.28 90 SER A CA 1
ATOM 710 C C . SER A 1 90 ? 57.031 -25.109 -98.330 1.00 47.28 90 SER A C 1
ATOM 712 O O . SER A 1 90 ? 57.051 -24.413 -99.342 1.00 47.28 90 SER A O 1
ATOM 714 N N . THR A 1 91 ? 56.191 -26.148 -98.234 1.00 47.38 91 THR A N 1
ATOM 715 C CA . THR A 1 91 ? 55.215 -26.424 -99.302 1.00 47.38 91 THR A CA 1
ATOM 716 C C . THR A 1 91 ? 53.816 -26.771 -98.792 1.00 47.38 91 THR A C 1
ATOM 718 O O . THR A 1 91 ? 53.576 -27.802 -98.175 1.00 47.38 91 THR A O 1
ATOM 721 N N . THR A 1 92 ? 52.901 -25.871 -99.168 1.00 46.19 92 THR A N 1
ATOM 722 C CA . THR A 1 92 ? 51.435 -25.968 -99.257 1.00 46.19 92 THR A CA 1
ATOM 723 C C . THR A 1 92 ? 50.625 -26.057 -97.956 1.00 46.19 92 THR A C 1
ATOM 725 O O . THR A 1 92 ? 50.596 -27.074 -97.271 1.00 46.19 92 THR A O 1
ATOM 728 N N . THR A 1 93 ? 49.843 -24.986 -97.750 1.00 36.00 93 THR A N 1
ATOM 729 C CA . THR A 1 93 ? 48.827 -24.688 -96.714 1.00 36.00 93 THR A CA 1
ATOM 730 C C . THR A 1 93 ? 49.379 -24.086 -95.409 1.00 36.00 93 THR A C 1
ATOM 732 O O . THR A 1 93 ? 50.048 -24.785 -94.649 1.00 36.00 93 THR A O 1
ATOM 735 N N . PRO A 1 94 ? 49.124 -22.789 -95.120 1.00 31.16 94 PRO A N 1
ATOM 736 C CA . PRO A 1 94 ? 49.599 -22.158 -93.896 1.00 31.16 94 PRO A CA 1
ATOM 737 C C . PRO A 1 94 ? 48.819 -22.707 -92.697 1.00 31.16 94 PRO A C 1
ATOM 739 O O . PRO A 1 94 ? 47.644 -22.407 -92.501 1.00 31.16 94 PRO A O 1
ATOM 742 N N . LEU A 1 95 ? 49.496 -23.494 -91.865 1.00 29.39 95 LEU A N 1
ATOM 743 C CA . LEU A 1 95 ? 49.132 -23.627 -90.460 1.00 29.39 95 LEU A CA 1
ATOM 744 C C . LEU A 1 95 ? 49.458 -22.282 -89.802 1.00 29.39 95 LEU A C 1
ATOM 746 O O . LEU A 1 95 ? 50.630 -21.957 -89.602 1.00 29.39 95 LEU A O 1
ATOM 750 N N . PHE A 1 96 ? 48.427 -21.490 -89.507 1.00 27.39 96 PHE A N 1
ATOM 751 C CA . PHE A 1 96 ? 48.543 -20.307 -88.661 1.00 27.39 96 PHE A CA 1
ATOM 752 C C . PHE A 1 96 ? 49.028 -20.744 -87.271 1.00 27.39 96 PHE A C 1
ATOM 754 O O . PHE A 1 96 ? 48.239 -21.028 -86.377 1.00 27.39 96 PHE A O 1
ATOM 761 N N . PHE A 1 97 ? 50.340 -20.745 -87.052 1.00 26.89 97 PHE A N 1
ATOM 762 C CA . PHE A 1 97 ? 50.821 -20.235 -85.778 1.00 26.89 97 PHE A CA 1
ATOM 763 C C . PHE A 1 97 ? 50.619 -18.734 -85.881 1.00 26.89 97 PHE A C 1
ATOM 765 O O . PHE A 1 97 ? 51.408 -18.049 -86.531 1.00 26.89 97 PHE A O 1
ATOM 772 N N . ALA A 1 98 ? 49.518 -18.234 -85.325 1.00 26.78 98 ALA A N 1
ATOM 773 C CA . ALA A 1 98 ? 49.376 -16.811 -85.102 1.00 26.78 98 ALA A CA 1
ATOM 774 C C . ALA A 1 98 ? 50.485 -16.393 -84.125 1.00 26.78 98 ALA A C 1
ATOM 776 O O . ALA A 1 98 ? 50.287 -16.349 -82.917 1.00 26.78 98 ALA A O 1
ATOM 777 N N . THR A 1 99 ? 51.671 -16.074 -84.643 1.00 29.66 99 THR A N 1
ATOM 778 C CA . THR A 1 99 ? 52.500 -15.033 -84.043 1.00 29.66 99 THR A CA 1
ATOM 779 C C . THR A 1 99 ? 51.725 -13.745 -84.245 1.00 29.66 99 THR A C 1
ATOM 781 O O . THR A 1 99 ? 51.965 -13.001 -85.195 1.00 29.66 99 THR A O 1
ATOM 784 N N . LYS A 1 100 ? 50.726 -13.522 -83.389 1.00 27.66 100 LYS A N 1
ATOM 785 C CA . LYS A 1 100 ? 50.149 -12.203 -83.212 1.00 27.66 100 LYS A CA 1
ATOM 786 C C . LYS A 1 100 ? 51.230 -11.431 -82.467 1.00 27.66 100 LYS A C 1
ATOM 788 O O . LYS A 1 100 ? 51.332 -11.509 -81.245 1.00 27.66 100 LYS A O 1
ATOM 793 N N . LYS A 1 101 ? 52.104 -10.757 -83.217 1.00 33.12 101 LYS A N 1
ATOM 794 C CA . LYS A 1 101 ? 52.916 -9.678 -82.662 1.00 33.12 101 LYS A CA 1
ATOM 795 C C . LYS A 1 101 ? 51.917 -8.565 -82.366 1.00 33.12 101 LYS A C 1
ATOM 797 O O . LYS A 1 101 ? 51.650 -7.708 -83.197 1.00 33.12 101 LYS A O 1
ATOM 802 N N . THR A 1 102 ? 51.219 -8.711 -81.248 1.00 32.16 102 THR A N 1
ATOM 803 C CA . THR A 1 102 ? 50.223 -7.741 -80.824 1.00 32.16 102 THR A CA 1
ATOM 804 C C . THR A 1 102 ? 51.035 -6.584 -80.280 1.00 32.16 102 THR A C 1
ATOM 806 O O . THR A 1 102 ? 51.668 -6.712 -79.235 1.00 32.16 102 THR A O 1
ATOM 809 N N . VAL A 1 103 ? 51.083 -5.479 -81.019 1.00 33.56 103 VAL A N 1
ATOM 810 C CA . VAL A 1 103 ? 51.367 -4.191 -80.396 1.00 33.56 103 VAL A CA 1
ATOM 811 C C . VAL A 1 103 ? 50.155 -3.935 -79.510 1.00 33.56 103 VAL A C 1
ATOM 813 O O . VAL A 1 103 ? 49.087 -3.576 -79.992 1.00 33.56 103 VAL A O 1
ATOM 816 N N . VAL A 1 104 ? 50.273 -4.297 -78.235 1.00 41.16 104 VAL A N 1
ATOM 817 C CA . VAL A 1 104 ? 49.220 -4.063 -77.252 1.00 41.16 104 VAL A CA 1
ATOM 818 C C . VAL A 1 104 ? 49.328 -2.586 -76.890 1.00 41.16 104 VAL A C 1
ATOM 820 O O . VAL A 1 104 ? 50.329 -2.162 -76.310 1.00 41.16 104 VAL A O 1
ATOM 823 N N . LEU A 1 105 ? 48.331 -1.788 -77.286 1.00 42.03 105 LEU A N 1
ATOM 824 C CA . LEU A 1 105 ? 48.078 -0.508 -76.623 1.00 42.03 105 LEU A CA 1
ATOM 825 C C . LEU A 1 105 ? 47.955 -0.828 -75.134 1.00 42.03 105 LEU A C 1
ATOM 827 O O . LEU A 1 105 ? 47.262 -1.785 -74.807 1.00 42.03 105 LEU A O 1
ATOM 831 N N . LYS A 1 106 ? 48.670 -0.119 -74.252 1.00 44.72 106 LYS A N 1
ATOM 832 C CA . LYS A 1 106 ? 48.697 -0.439 -72.809 1.00 44.72 106 LYS A CA 1
ATOM 833 C C . LYS A 1 106 ? 47.302 -0.842 -72.310 1.00 44.72 106 LYS A C 1
ATOM 835 O O . LYS A 1 106 ? 46.405 -0.009 -72.339 1.00 44.72 106 LYS A O 1
ATOM 840 N N . ASP A 1 107 ? 47.152 -2.052 -71.765 1.00 45.34 107 ASP A N 1
ATOM 841 C CA . ASP A 1 107 ? 45.904 -2.583 -71.166 1.00 45.34 107 ASP A CA 1
ATOM 842 C C . ASP A 1 107 ? 45.467 -1.837 -69.874 1.00 45.34 107 ASP A C 1
ATOM 844 O O . ASP A 1 107 ? 44.784 -2.375 -69.005 1.00 45.34 107 ASP A O 1
ATOM 848 N N . ALA A 1 108 ? 45.870 -0.578 -69.707 1.00 41.69 108 ALA A N 1
ATOM 849 C CA . ALA A 1 108 ? 45.459 0.303 -68.626 1.00 41.69 108 ALA A CA 1
ATOM 850 C C . ALA A 1 108 ? 44.832 1.567 -69.219 1.00 41.69 108 ALA A C 1
ATOM 852 O O . ALA A 1 108 ? 45.397 2.654 -69.111 1.00 41.69 108 ALA A O 1
ATOM 853 N N . VAL A 1 109 ? 43.682 1.423 -69.875 1.00 42.31 109 VAL A N 1
ATOM 854 C CA . VAL A 1 109 ? 42.942 2.559 -70.420 1.00 42.31 109 VAL A CA 1
ATOM 855 C C . VAL A 1 109 ? 41.450 2.352 -70.151 1.00 42.31 109 VAL A C 1
ATOM 857 O O . VAL A 1 109 ? 40.855 1.366 -70.566 1.00 42.31 109 VAL A O 1
ATOM 860 N N . LEU A 1 110 ? 40.874 3.260 -69.361 1.00 42.22 110 LEU A N 1
ATOM 861 C CA . LEU A 1 110 ? 39.436 3.363 -69.098 1.00 42.22 110 LEU A CA 1
ATOM 862 C C . LEU A 1 110 ? 38.677 3.521 -70.433 1.00 42.22 110 LEU A C 1
ATOM 864 O O . LEU A 1 110 ? 39.223 4.132 -71.347 1.00 42.22 110 LEU A O 1
ATOM 868 N N . ASP A 1 111 ? 37.420 3.064 -70.505 1.00 45.31 111 ASP A N 1
ATOM 869 C CA . ASP A 1 111 ? 36.480 3.074 -71.660 1.00 45.31 111 ASP A CA 1
ATOM 870 C C . ASP A 1 111 ? 36.361 4.389 -72.495 1.00 45.31 111 ASP A C 1
ATOM 872 O O . ASP A 1 111 ? 35.568 4.455 -73.430 1.00 45.31 111 ASP A O 1
ATOM 876 N N . GLY A 1 112 ? 37.094 5.466 -72.188 1.00 50.53 112 GLY A N 1
ATOM 877 C CA . GLY A 1 112 ? 37.035 6.760 -72.880 1.00 50.53 112 GLY A CA 1
ATOM 878 C C . GLY A 1 112 ? 38.097 7.031 -73.958 1.00 50.53 112 GLY A C 1
ATOM 879 O O . GLY A 1 112 ? 37.885 7.931 -74.764 1.00 50.53 112 GLY A O 1
ATOM 880 N N . ASP A 1 113 ? 39.212 6.295 -74.007 1.00 54.16 113 ASP A N 1
ATOM 881 C CA . ASP A 1 113 ? 40.386 6.677 -74.823 1.00 54.16 113 ASP A CA 1
ATOM 882 C C . ASP A 1 113 ? 40.660 5.760 -76.038 1.00 54.16 113 ASP A C 1
ATOM 884 O O . ASP A 1 113 ? 41.453 6.135 -76.903 1.00 54.16 113 ASP A O 1
ATOM 888 N N . GLU A 1 114 ? 39.962 4.620 -76.191 1.00 54.81 114 GLU A N 1
ATOM 889 C CA . GLU A 1 114 ? 39.948 3.865 -77.467 1.00 54.81 114 GLU A CA 1
ATOM 890 C C . GLU A 1 114 ? 39.446 4.743 -78.626 1.00 54.81 114 GLU A C 1
ATOM 892 O O . GLU A 1 114 ? 39.936 4.633 -79.752 1.00 54.81 114 GLU A O 1
ATOM 897 N N . GLY A 1 115 ? 38.535 5.678 -78.332 1.00 62.97 115 GLY A N 1
ATOM 898 C CA . GLY A 1 115 ? 38.028 6.650 -79.298 1.00 62.97 115 GLY A CA 1
ATOM 899 C C . GLY A 1 115 ? 39.134 7.484 -79.944 1.00 62.97 115 GLY A C 1
ATOM 900 O O . GLY A 1 115 ? 39.108 7.682 -81.149 1.00 62.97 115 GLY A O 1
ATOM 901 N N . ASN A 1 116 ? 40.173 7.879 -79.202 1.00 65.44 116 ASN A N 1
ATOM 902 C CA . ASN A 1 116 ? 41.247 8.714 -79.751 1.00 65.44 116 ASN A CA 1
ATOM 903 C C . ASN A 1 116 ? 42.126 7.967 -80.771 1.00 65.44 116 ASN A C 1
ATOM 905 O O . ASN A 1 116 ? 42.638 8.586 -81.706 1.00 65.44 116 ASN A O 1
ATOM 909 N N . PHE A 1 117 ? 42.302 6.648 -80.618 1.00 74.12 117 PHE A N 1
ATOM 910 C CA . PHE A 1 117 ? 43.019 5.837 -81.606 1.00 74.12 117 PHE A CA 1
ATOM 911 C C . PHE A 1 117 ? 42.168 5.609 -82.854 1.00 74.12 117 PHE A C 1
ATOM 913 O O . PHE A 1 117 ? 42.658 5.837 -83.958 1.00 74.12 117 PHE A O 1
ATOM 920 N N . TYR A 1 118 ? 40.902 5.212 -82.694 1.00 75.69 118 TYR A N 1
ATOM 921 C CA . TYR A 1 118 ? 40.018 4.967 -83.835 1.00 75.69 118 TYR A CA 1
ATOM 922 C C . TYR A 1 118 ? 39.667 6.256 -84.591 1.00 75.69 118 TYR A C 1
ATOM 924 O O . TYR A 1 118 ? 39.708 6.250 -85.816 1.00 75.69 118 TYR A O 1
ATOM 932 N N . ASP A 1 119 ? 39.466 7.386 -83.906 1.00 78.25 119 ASP A N 1
ATOM 933 C CA . ASP A 1 119 ? 39.245 8.692 -84.544 1.00 78.25 119 ASP A CA 1
ATOM 934 C C . ASP A 1 119 ? 40.483 9.151 -85.333 1.00 78.25 119 ASP A C 1
ATOM 936 O O . ASP A 1 119 ? 40.363 9.691 -86.436 1.00 78.25 119 ASP A O 1
ATOM 940 N N . TRP A 1 120 ? 41.693 8.916 -84.807 1.00 85.69 120 TRP A N 1
ATOM 941 C CA . TRP A 1 120 ? 42.931 9.186 -85.544 1.00 85.69 120 TRP A CA 1
ATOM 942 C C . TRP A 1 120 ? 43.117 8.226 -86.724 1.00 85.69 120 TRP A C 1
ATOM 944 O O . TRP A 1 120 ? 43.500 8.667 -87.810 1.00 85.69 120 TRP A O 1
ATOM 954 N N . TYR A 1 121 ? 42.843 6.934 -86.533 1.00 79.50 121 TYR A N 1
ATOM 955 C CA . TYR A 1 121 ? 42.965 5.910 -87.569 1.00 79.50 121 TYR A CA 1
ATOM 956 C C . TYR A 1 121 ? 42.000 6.189 -88.726 1.00 79.50 121 TYR A C 1
ATOM 958 O O . TYR A 1 121 ? 42.427 6.230 -89.878 1.00 79.50 121 TYR A O 1
ATOM 966 N N . ASP A 1 122 ? 40.740 6.505 -88.429 1.00 82.94 122 ASP A N 1
ATOM 967 C CA . ASP A 1 122 ? 39.720 6.839 -89.424 1.00 82.94 122 ASP A CA 1
ATOM 968 C C . ASP A 1 122 ? 40.037 8.158 -90.146 1.00 82.94 122 ASP A C 1
ATOM 970 O O . ASP A 1 122 ? 39.911 8.245 -91.371 1.00 82.94 122 ASP A O 1
ATOM 974 N N . ALA A 1 123 ? 40.535 9.175 -89.430 1.00 81.62 123 ALA A N 1
ATOM 975 C CA . ALA A 1 123 ? 40.944 10.446 -90.033 1.00 81.62 123 ALA A CA 1
ATOM 976 C C . ALA A 1 123 ? 42.149 10.316 -90.985 1.00 81.62 123 ALA A C 1
ATOM 978 O O . ALA A 1 123 ? 42.326 11.158 -91.868 1.00 81.62 123 ALA A O 1
ATOM 979 N N . ASN A 1 124 ? 42.967 9.271 -90.826 1.00 81.62 124 ASN A N 1
ATOM 980 C CA . ASN A 1 124 ? 44.165 9.025 -91.632 1.00 81.62 124 ASN A CA 1
ATOM 981 C C . ASN A 1 124 ? 44.053 7.759 -92.503 1.00 81.62 124 ASN A C 1
ATOM 983 O O . ASN A 1 124 ? 45.016 7.396 -93.182 1.00 81.62 124 ASN A O 1
ATOM 987 N N . TYR A 1 125 ? 42.882 7.117 -92.550 1.00 81.38 125 TYR A N 1
ATOM 988 C CA . TYR A 1 125 ? 42.674 5.785 -93.127 1.00 81.38 125 TYR A CA 1
ATOM 989 C C . TYR A 1 125 ? 43.221 5.642 -94.554 1.00 81.38 125 TYR A C 1
ATOM 991 O O . TYR A 1 125 ? 43.981 4.722 -94.845 1.00 81.38 125 TYR A O 1
ATOM 999 N N . ALA A 1 126 ? 42.941 6.619 -95.425 1.00 76.50 126 ALA A N 1
ATOM 1000 C CA . ALA A 1 126 ? 43.386 6.611 -96.824 1.00 76.50 126 ALA A CA 1
ATOM 1001 C C . ALA A 1 126 ? 44.920 6.632 -96.997 1.00 76.50 126 ALA A C 1
ATOM 1003 O O . ALA A 1 126 ? 45.430 6.229 -98.039 1.00 76.50 126 ALA A O 1
ATOM 1004 N N . THR A 1 127 ? 45.659 7.114 -95.994 1.00 74.88 127 THR A N 1
ATOM 1005 C CA . THR A 1 127 ? 47.132 7.089 -95.959 1.00 74.88 127 THR A CA 1
ATOM 1006 C C . THR A 1 127 ? 47.702 5.892 -95.199 1.00 74.88 127 THR A C 1
ATOM 1008 O O . THR A 1 127 ? 48.871 5.563 -95.391 1.00 74.88 127 THR A O 1
ATOM 1011 N N . LEU A 1 128 ? 46.897 5.237 -94.358 1.00 79.25 128 LEU A N 1
ATOM 1012 C CA . LEU A 1 128 ? 47.310 4.105 -93.525 1.00 79.25 128 LEU A CA 1
ATOM 1013 C C . LEU A 1 128 ? 47.056 2.745 -94.195 1.00 79.25 128 LEU A C 1
ATOM 1015 O O . LEU A 1 128 ? 47.729 1.781 -93.854 1.00 79.25 128 LEU A O 1
ATOM 1019 N N . GLU A 1 129 ? 46.148 2.661 -95.174 1.00 75.75 129 GLU A N 1
ATOM 1020 C CA . GLU A 1 129 ? 45.723 1.400 -95.814 1.00 75.75 129 GLU A CA 1
ATOM 1021 C C . GLU A 1 129 ? 46.871 0.626 -96.498 1.00 75.75 129 GLU A C 1
ATOM 1023 O O . GLU A 1 129 ? 46.808 -0.593 -96.651 1.00 75.75 129 GLU A O 1
ATOM 1028 N N . SER A 1 130 ? 47.948 1.317 -96.892 1.00 76.31 130 SER A N 1
ATOM 1029 C CA . SER A 1 130 ? 49.140 0.701 -97.493 1.00 76.31 130 SER A CA 1
ATOM 1030 C C . SER A 1 130 ? 50.284 0.432 -96.510 1.00 76.31 130 SER A C 1
ATOM 1032 O O . SER A 1 130 ? 51.347 -0.013 -96.943 1.00 76.31 130 SER A O 1
ATOM 1034 N N . LEU A 1 131 ? 50.113 0.758 -95.228 1.00 75.19 131 LEU A N 1
ATOM 1035 C CA . LEU A 1 131 ? 51.136 0.603 -94.195 1.00 75.19 131 LEU A CA 1
ATOM 1036 C C . LEU A 1 131 ? 50.895 -0.669 -93.383 1.00 75.19 131 LEU A C 1
ATOM 1038 O O . LEU A 1 131 ? 49.763 -1.112 -93.206 1.00 75.19 131 LEU A O 1
ATOM 1042 N N . SER A 1 132 ? 51.972 -1.266 -92.881 1.00 74.81 132 SER A N 1
ATOM 1043 C CA . SER A 1 132 ? 51.861 -2.358 -91.914 1.00 74.81 132 SER A CA 1
ATOM 1044 C C . SER A 1 132 ? 51.366 -1.838 -90.564 1.00 74.81 132 SER A C 1
ATOM 1046 O O . SER A 1 132 ? 51.644 -0.697 -90.199 1.00 74.81 132 SER A O 1
ATOM 1048 N N . ASP A 1 133 ? 50.692 -2.684 -89.782 1.00 64.12 133 ASP A N 1
ATOM 1049 C CA . ASP A 1 133 ? 50.216 -2.328 -88.437 1.00 64.12 133 ASP A CA 1
ATOM 1050 C C . ASP A 1 133 ? 51.328 -1.691 -87.581 1.00 64.12 133 ASP A C 1
ATOM 1052 O O . ASP A 1 133 ? 51.106 -0.715 -86.874 1.00 64.12 133 ASP A O 1
ATOM 1056 N N . GLU A 1 134 ? 52.561 -2.187 -87.696 1.00 61.50 134 GLU A N 1
ATOM 1057 C CA . GLU A 1 134 ? 53.731 -1.684 -86.967 1.00 61.50 134 GLU A CA 1
ATOM 1058 C C . GLU A 1 134 ? 54.099 -0.239 -87.367 1.00 61.50 134 GLU A C 1
ATOM 1060 O O . GLU A 1 134 ? 54.457 0.574 -86.515 1.00 61.50 134 GLU A O 1
ATOM 1065 N N . GLU A 1 135 ? 53.943 0.109 -88.647 1.00 75.19 135 GLU A N 1
ATOM 1066 C CA . GLU A 1 135 ? 54.127 1.469 -89.165 1.00 75.19 135 GLU A CA 1
ATOM 1067 C C . GLU A 1 135 ? 52.962 2.387 -88.777 1.00 75.19 135 GLU A C 1
ATOM 1069 O O . GLU A 1 135 ? 53.189 3.551 -88.443 1.00 75.19 135 GLU A O 1
ATOM 1074 N N . VAL A 1 136 ? 51.731 1.864 -88.749 1.00 76.81 136 VAL A N 1
ATOM 1075 C CA . VAL A 1 136 ? 50.545 2.587 -88.264 1.00 76.81 136 VAL A CA 1
ATOM 1076 C C . VAL A 1 136 ? 50.709 2.960 -86.788 1.00 76.81 136 VAL A C 1
ATOM 1078 O O . VAL A 1 136 ? 50.516 4.119 -86.423 1.00 76.81 136 VAL A O 1
ATOM 1081 N N . TYR A 1 137 ? 51.130 2.021 -85.937 1.00 72.06 137 TYR A N 1
ATOM 1082 C CA . TYR A 1 137 ? 51.359 2.291 -84.515 1.00 72.06 137 TYR A CA 1
ATOM 1083 C C . TYR A 1 137 ? 52.558 3.214 -84.276 1.00 72.06 137 TYR A C 1
ATOM 1085 O O . TYR A 1 137 ? 52.505 4.055 -83.379 1.00 72.06 137 TYR A O 1
ATOM 1093 N N . ALA A 1 138 ? 53.618 3.115 -85.085 1.00 73.69 138 ALA A N 1
ATOM 1094 C CA . ALA A 1 138 ? 54.743 4.046 -85.020 1.00 73.69 138 ALA A CA 1
ATOM 1095 C C . ALA A 1 138 ? 54.329 5.477 -85.404 1.00 73.69 138 ALA A C 1
ATOM 1097 O O . ALA A 1 138 ? 54.771 6.436 -84.771 1.00 73.69 138 ALA A O 1
ATOM 1098 N N . LEU A 1 139 ? 53.448 5.628 -86.400 1.00 79.75 139 LEU A N 1
ATOM 1099 C CA . LEU A 1 139 ? 52.866 6.917 -86.775 1.00 79.75 139 LEU A CA 1
ATOM 1100 C C . LEU A 1 139 ? 51.934 7.464 -85.691 1.00 79.75 139 LEU A C 1
ATOM 1102 O O . LEU A 1 139 ? 52.001 8.656 -85.402 1.00 79.75 139 LEU A O 1
ATOM 1106 N N . PHE A 1 140 ? 51.125 6.610 -85.056 1.00 79.56 140 PHE A N 1
ATOM 1107 C CA . PHE A 1 140 ? 50.261 7.012 -83.945 1.00 79.56 140 PHE A CA 1
ATOM 1108 C C . PHE A 1 140 ? 51.074 7.484 -82.734 1.00 79.56 140 PHE A C 1
ATOM 1110 O O . PHE A 1 140 ? 50.786 8.539 -82.172 1.00 79.56 140 PHE A O 1
ATOM 1117 N N . ALA A 1 141 ? 52.127 6.744 -82.370 1.00 74.06 141 ALA A N 1
ATOM 1118 C CA . ALA A 1 141 ? 53.030 7.085 -81.270 1.00 74.06 141 ALA A CA 1
ATOM 1119 C C . ALA A 1 141 ? 53.851 8.359 -81.536 1.00 74.06 141 ALA A C 1
ATOM 1121 O O . ALA A 1 141 ? 54.281 9.020 -80.593 1.00 74.06 141 ALA A O 1
ATOM 1122 N N . ALA A 1 142 ? 54.076 8.706 -82.809 1.00 76.50 142 ALA A N 1
ATOM 1123 C CA . ALA A 1 142 ? 54.786 9.917 -83.213 1.00 76.50 142 ALA A CA 1
ATOM 1124 C C . ALA A 1 142 ? 53.921 11.192 -83.154 1.00 76.50 142 ALA A C 1
ATOM 1126 O O . ALA A 1 142 ? 54.457 12.293 -83.305 1.00 76.50 142 ALA A O 1
ATOM 1127 N N . VAL A 1 143 ? 52.604 11.076 -82.937 1.00 78.56 143 VAL A N 1
ATOM 1128 C CA . VAL A 1 143 ? 51.729 12.232 -82.698 1.00 78.56 143 VAL A CA 1
ATOM 1129 C C . VAL A 1 143 ? 52.010 12.787 -81.293 1.00 78.56 143 VAL A C 1
ATOM 1131 O O . VAL A 1 143 ? 51.896 12.038 -80.320 1.00 78.56 143 VAL A O 1
ATOM 1134 N N . PRO A 1 144 ? 52.358 14.083 -81.144 1.00 72.38 144 PRO A N 1
ATOM 1135 C CA . PRO A 1 144 ? 52.654 14.667 -79.836 1.00 72.38 144 PRO A CA 1
ATOM 1136 C C . PRO A 1 144 ? 51.503 14.467 -78.842 1.00 72.38 144 PRO A C 1
ATOM 1138 O O . PRO A 1 144 ? 50.366 14.833 -79.138 1.00 72.38 144 PRO A O 1
ATOM 1141 N N . GLY A 1 145 ? 51.804 13.911 -77.665 1.00 71.19 145 GLY A N 1
ATOM 1142 C CA . GLY A 1 145 ? 50.812 13.554 -76.642 1.00 71.19 145 GLY A CA 1
ATOM 1143 C C . GLY A 1 145 ? 50.376 12.085 -76.648 1.00 71.19 145 GLY A C 1
ATOM 1144 O O . GLY A 1 145 ? 49.787 11.637 -75.664 1.00 71.19 145 GLY A O 1
ATOM 1145 N N . ASN A 1 146 ? 50.726 11.315 -77.687 1.00 71.62 146 ASN A N 1
ATOM 1146 C CA . ASN A 1 146 ? 50.416 9.886 -77.769 1.00 71.62 146 ASN A CA 1
ATOM 1147 C C . ASN A 1 146 ? 51.577 8.976 -77.323 1.00 71.62 146 ASN A C 1
ATOM 1149 O O . ASN A 1 146 ? 51.463 7.748 -77.373 1.00 71.62 146 ASN A O 1
ATOM 1153 N N . GLU A 1 147 ? 52.689 9.546 -76.841 1.00 69.56 147 GLU A N 1
ATOM 1154 C CA . GLU A 1 147 ? 53.918 8.790 -76.558 1.00 69.56 147 GLU A CA 1
ATOM 1155 C C . GLU A 1 147 ? 53.743 7.742 -75.437 1.00 69.56 147 GLU A C 1
ATOM 1157 O O . GLU A 1 147 ? 54.537 6.812 -75.316 1.00 69.56 147 GLU A O 1
ATOM 1162 N N . GLY A 1 148 ? 52.700 7.874 -74.607 1.00 59.69 148 GLY A N 1
ATOM 1163 C CA . GLY A 1 148 ? 52.413 6.972 -73.489 1.00 59.69 148 GLY A CA 1
ATOM 1164 C C . GLY A 1 148 ? 51.611 5.711 -73.833 1.00 59.69 148 GLY A C 1
ATOM 1165 O O . GLY A 1 148 ? 51.549 4.818 -72.979 1.00 59.69 148 GLY A O 1
ATOM 1166 N N . PHE A 1 149 ? 51.012 5.637 -75.031 1.00 56.31 149 PHE A N 1
ATOM 1167 C CA . PHE A 1 149 ? 50.026 4.609 -75.405 1.00 56.31 149 PHE A CA 1
ATOM 1168 C C . PHE A 1 149 ? 50.619 3.381 -76.107 1.00 56.31 149 PHE A C 1
ATOM 1170 O O . PHE A 1 149 ? 49.954 2.350 -76.176 1.00 56.31 149 PHE A O 1
ATOM 1177 N N . VAL A 1 150 ? 51.865 3.451 -76.585 1.00 52.25 150 VAL A N 1
ATOM 1178 C CA . VAL A 1 150 ? 52.510 2.362 -77.335 1.00 52.25 150 VAL A CA 1
ATOM 1179 C C . VAL A 1 150 ? 53.789 1.933 -76.617 1.00 52.25 150 VAL A C 1
ATOM 1181 O O . VAL A 1 150 ? 54.731 2.712 -76.505 1.00 52.25 150 VAL A O 1
ATOM 1184 N N . GLU A 1 151 ? 53.845 0.692 -76.130 1.00 47.25 151 GLU A N 1
ATOM 1185 C CA . GLU A 1 151 ? 55.058 0.110 -75.543 1.00 47.25 151 GLU A CA 1
ATOM 1186 C C . GLU A 1 151 ? 55.525 -1.070 -76.405 1.00 47.25 151 GLU A C 1
ATOM 1188 O O . GLU A 1 151 ? 54.838 -2.082 -76.538 1.00 47.25 151 GLU A O 1
ATOM 1193 N N . SER A 1 152 ? 56.700 -0.952 -77.030 1.00 41.44 152 SER A N 1
ATOM 1194 C CA . SER A 1 152 ? 57.283 -2.057 -77.794 1.00 41.44 152 SER A CA 1
ATOM 1195 C C . SER A 1 152 ? 57.995 -3.019 -76.839 1.00 41.44 152 SER A C 1
ATOM 1197 O O . SER A 1 152 ? 59.152 -2.793 -76.478 1.00 41.44 152 SER A O 1
ATOM 1199 N N . SER A 1 153 ? 57.340 -4.109 -76.438 1.00 40.09 153 SER A N 1
ATOM 1200 C CA . SER A 1 153 ? 58.038 -5.241 -75.818 1.00 40.09 153 SER A CA 1
ATOM 1201 C C . SER A 1 153 ? 58.296 -6.326 -76.869 1.00 40.09 153 SER A C 1
ATOM 1203 O O . SER A 1 153 ? 57.427 -6.663 -77.670 1.00 40.09 153 SER A O 1
ATOM 1205 N N . SER A 1 154 ? 59.530 -6.833 -76.923 1.00 33.84 154 SER A N 1
ATOM 1206 C CA . SER A 1 154 ? 59.945 -7.912 -77.838 1.00 33.84 154 SER A CA 1
ATOM 1207 C C . SER A 1 154 ? 60.078 -9.268 -77.132 1.00 33.84 154 SER A C 1
ATOM 1209 O O . SER A 1 154 ? 60.721 -10.177 -77.653 1.00 33.84 154 SER A O 1
ATOM 1211 N N . GLU A 1 155 ? 59.441 -9.433 -75.970 1.00 31.64 155 GLU A N 1
ATOM 1212 C CA . GLU A 1 155 ? 59.352 -10.719 -75.274 1.00 31.64 155 GLU A CA 1
ATOM 1213 C C . GLU A 1 155 ? 57.962 -11.342 -75.484 1.00 31.64 155 GLU A C 1
ATOM 1215 O O . GLU A 1 155 ? 56.950 -10.803 -75.044 1.00 31.64 155 GLU A O 1
ATOM 1220 N N . GLU A 1 156 ? 57.908 -12.500 -76.150 1.00 29.59 156 GLU A N 1
ATOM 1221 C CA . GLU A 1 156 ? 56.710 -13.351 -76.186 1.00 29.59 156 GLU A CA 1
ATOM 1222 C C . GLU A 1 156 ? 56.468 -13.930 -74.781 1.00 29.59 156 GLU A C 1
ATOM 1224 O O . GLU A 1 156 ? 57.114 -14.897 -74.376 1.00 29.59 156 GLU A O 1
ATOM 1229 N N . ILE A 1 157 ? 55.534 -13.343 -74.027 1.00 30.66 157 ILE A N 1
ATOM 1230 C CA . ILE A 1 157 ? 55.052 -13.890 -72.754 1.00 30.66 157 ILE A CA 1
ATOM 1231 C C . ILE A 1 157 ? 53.744 -14.642 -73.021 1.00 30.66 157 ILE A C 1
ATOM 1233 O O . ILE A 1 157 ? 52.720 -14.038 -73.328 1.00 30.66 157 ILE A O 1
ATOM 1237 N N . HIS A 1 158 ? 53.758 -15.966 -72.868 1.00 32.03 158 HIS A N 1
ATOM 1238 C CA . HIS A 1 158 ? 52.534 -16.766 -72.831 1.00 32.03 158 HIS A CA 1
ATOM 1239 C C . HIS A 1 158 ? 52.052 -16.884 -71.379 1.00 32.03 158 HIS A C 1
ATOM 1241 O O . HIS A 1 158 ? 52.701 -17.534 -70.561 1.00 32.03 158 HIS A O 1
ATOM 1247 N N . VAL A 1 159 ? 50.922 -16.250 -71.051 1.00 28.53 159 VAL A N 1
ATOM 1248 C CA . VAL A 1 159 ? 50.268 -16.365 -69.738 1.00 28.53 159 VAL A CA 1
ATOM 1249 C C . VAL A 1 159 ? 49.160 -17.410 -69.834 1.00 28.53 159 VAL A C 1
ATOM 1251 O O . VAL A 1 159 ? 48.219 -17.245 -70.606 1.00 28.53 159 VAL A O 1
ATOM 1254 N N . TYR A 1 160 ? 49.250 -18.480 -69.044 1.00 32.31 160 TYR A N 1
ATOM 1255 C CA . TYR A 1 160 ? 48.196 -19.493 -68.944 1.00 32.31 160 TYR A CA 1
ATOM 1256 C C . TYR A 1 160 ? 47.480 -19.378 -67.588 1.00 32.31 160 TYR A C 1
ATOM 1258 O O . TYR A 1 160 ? 48.147 -19.459 -66.551 1.00 32.31 160 TYR A O 1
ATOM 1266 N N . PRO A 1 161 ? 46.143 -19.227 -67.544 1.00 28.09 161 PRO A N 1
ATOM 1267 C CA . PRO A 1 161 ? 45.395 -19.371 -66.300 1.00 28.09 161 PRO A CA 1
ATOM 1268 C C . PRO A 1 161 ? 45.435 -20.841 -65.857 1.00 28.09 161 PRO A C 1
ATOM 1270 O O . PRO A 1 161 ? 45.030 -21.739 -66.594 1.00 28.09 161 PRO A O 1
ATOM 1273 N N . LEU A 1 162 ? 45.941 -21.109 -64.652 1.00 32.88 162 LEU A N 1
ATOM 1274 C CA . LEU A 1 162 ? 45.906 -22.447 -64.060 1.00 32.88 162 LEU A CA 1
ATOM 1275 C C . LEU A 1 162 ? 44.604 -22.616 -63.269 1.00 32.88 162 LEU A C 1
ATOM 1277 O O . LEU A 1 162 ? 44.401 -21.941 -62.261 1.00 32.88 162 LEU A O 1
ATOM 1281 N N . GLU A 1 163 ? 43.739 -23.546 -63.688 1.00 30.98 163 GLU A N 1
ATOM 1282 C CA . GLU A 1 163 ? 42.543 -23.900 -62.916 1.00 30.98 163 GLU A CA 1
ATOM 1283 C C . GLU A 1 163 ? 42.922 -24.371 -61.489 1.00 30.98 163 GLU A C 1
ATOM 1285 O O . GLU A 1 163 ? 43.734 -25.293 -61.337 1.00 30.98 163 GLU A O 1
ATOM 1290 N N . PRO A 1 164 ? 42.303 -23.831 -60.419 1.00 33.25 164 PRO A N 1
ATOM 1291 C CA . PRO A 1 164 ? 42.700 -24.110 -59.031 1.00 33.25 164 PRO A CA 1
ATOM 1292 C C . PRO A 1 164 ? 42.484 -25.555 -58.540 1.00 33.25 164 PRO A C 1
ATOM 1294 O O . PRO A 1 164 ? 42.854 -25.891 -57.414 1.00 33.25 164 PRO A O 1
ATOM 1297 N N . ALA A 1 165 ? 41.849 -26.436 -59.315 1.00 32.19 165 ALA A N 1
ATOM 1298 C CA . ALA A 1 165 ? 41.159 -27.583 -58.732 1.00 32.19 165 ALA A CA 1
ATOM 1299 C C . ALA A 1 165 ? 42.023 -28.811 -58.364 1.00 32.19 165 ALA A C 1
ATOM 1301 O O . ALA A 1 165 ? 41.472 -29.748 -57.782 1.00 32.19 165 ALA A O 1
ATOM 1302 N N . LYS A 1 166 ? 43.337 -28.886 -58.654 1.00 29.17 166 LYS A N 1
ATOM 1303 C CA . LYS A 1 166 ? 44.096 -30.152 -58.440 1.00 29.17 166 LYS A CA 1
ATOM 1304 C C . LYS A 1 166 ? 45.539 -30.078 -57.911 1.00 29.17 166 LYS A C 1
ATOM 1306 O O . LYS A 1 166 ? 46.252 -31.073 -58.022 1.00 29.17 166 LYS A O 1
ATOM 1311 N N . MET A 1 167 ? 45.975 -29.007 -57.244 1.00 30.67 167 MET A N 1
ATOM 1312 C CA . MET A 1 167 ? 47.289 -29.008 -56.566 1.00 30.67 167 MET A CA 1
ATOM 1313 C C . MET A 1 167 ? 47.161 -29.062 -55.036 1.00 30.67 167 MET A C 1
ATOM 1315 O O . MET A 1 167 ? 46.990 -28.051 -54.364 1.00 30.67 167 MET A O 1
ATOM 1319 N N . LYS A 1 168 ? 47.294 -30.265 -54.459 1.00 30.30 168 LYS A N 1
ATOM 1320 C CA . LYS A 1 168 ? 47.693 -30.421 -53.051 1.00 30.30 168 LYS A CA 1
ATOM 1321 C C . LYS A 1 168 ? 49.216 -30.479 -52.991 1.00 30.30 168 LYS A C 1
ATOM 1323 O O . LYS A 1 168 ? 49.799 -31.492 -53.367 1.00 30.30 168 LYS A O 1
ATOM 1328 N N . ILE A 1 169 ? 49.843 -29.418 -52.494 1.00 36.69 169 ILE A N 1
ATOM 1329 C CA . ILE A 1 169 ? 51.272 -29.407 -52.170 1.00 36.69 169 ILE A CA 1
ATOM 1330 C C . ILE A 1 169 ? 51.397 -29.598 -50.656 1.00 36.69 169 ILE A C 1
ATOM 1332 O O . ILE A 1 169 ? 50.909 -28.786 -49.870 1.00 36.69 169 ILE A O 1
ATOM 1336 N N . ASN A 1 170 ? 51.988 -30.724 -50.249 1.00 34.25 170 ASN A N 1
ATOM 1337 C CA . ASN A 1 170 ? 52.293 -31.017 -48.850 1.00 34.25 170 ASN A CA 1
ATOM 1338 C C . ASN A 1 170 ? 53.328 -30.011 -48.343 1.00 34.25 170 ASN A C 1
ATOM 1340 O O . ASN A 1 170 ? 54.389 -29.860 -48.941 1.00 34.25 170 ASN A O 1
ATOM 1344 N N . GLY A 1 171 ? 52.976 -29.321 -47.259 1.00 38.28 171 GLY A N 1
ATOM 1345 C CA . GLY A 1 171 ? 53.628 -28.096 -46.822 1.00 38.28 171 GLY A CA 1
ATOM 1346 C C . GLY A 1 171 ? 55.136 -28.201 -46.633 1.00 38.28 171 GLY A C 1
ATOM 1347 O O . GLY A 1 171 ? 55.596 -28.938 -45.770 1.00 38.28 171 GLY A O 1
ATOM 1348 N N . VAL A 1 172 ? 55.854 -27.380 -47.395 1.00 26.92 172 VAL A N 1
ATOM 1349 C CA . VAL A 1 172 ? 57.129 -26.747 -47.049 1.00 26.92 172 VAL A CA 1
ATOM 1350 C C . VAL A 1 172 ? 57.152 -25.417 -47.812 1.00 26.92 172 VAL A C 1
ATOM 1352 O O . VAL A 1 172 ? 56.946 -25.405 -49.024 1.00 26.92 172 VAL A O 1
ATOM 1355 N N . GLU A 1 173 ? 57.364 -24.300 -47.113 1.00 33.88 173 GLU A N 1
ATOM 1356 C CA . GLU A 1 173 ? 57.764 -23.032 -47.736 1.00 33.88 173 GLU A CA 1
ATOM 1357 C C . GLU A 1 173 ? 59.119 -23.244 -48.417 1.00 33.88 173 GLU A C 1
ATOM 1359 O O . GLU A 1 173 ? 60.146 -23.393 -47.755 1.00 33.88 173 GLU A O 1
ATOM 1364 N N . ALA A 1 174 ? 59.125 -23.287 -49.744 1.00 25.70 174 ALA A N 1
ATOM 1365 C CA . ALA A 1 174 ? 60.339 -23.301 -50.539 1.00 25.70 174 ALA A CA 1
ATOM 1366 C C . ALA A 1 174 ? 60.228 -22.219 -51.612 1.00 25.70 174 ALA A C 1
ATOM 1368 O O . ALA A 1 174 ? 59.193 -22.083 -52.263 1.00 25.70 174 ALA A O 1
ATOM 1369 N N . LYS A 1 175 ? 61.313 -21.457 -51.796 1.00 30.95 175 LYS A N 1
ATOM 1370 C CA . LYS A 1 175 ? 61.549 -20.645 -52.994 1.00 30.95 175 LYS A CA 1
ATOM 1371 C C . LYS A 1 175 ? 61.175 -21.482 -54.222 1.00 30.95 175 LYS A C 1
ATOM 1373 O O . LYS A 1 175 ? 61.757 -22.546 -54.433 1.00 30.95 175 LYS A O 1
ATOM 1378 N N . ASN A 1 176 ? 60.181 -21.022 -54.978 1.00 32.50 176 ASN A N 1
ATOM 1379 C CA . ASN A 1 176 ? 59.640 -21.734 -56.128 1.00 32.50 176 ASN A CA 1
ATOM 1380 C C . ASN A 1 176 ? 60.657 -21.749 -57.272 1.00 32.50 176 ASN A C 1
ATOM 1382 O O . ASN A 1 176 ? 60.682 -20.872 -58.127 1.00 32.50 176 ASN A O 1
ATOM 1386 N N . THR A 1 177 ? 61.476 -22.790 -57.299 1.00 33.25 177 THR A N 1
ATOM 1387 C CA . THR A 1 177 ? 62.090 -23.292 -58.523 1.00 33.25 177 THR A CA 1
ATOM 1388 C C . THR A 1 177 ? 61.714 -24.765 -58.597 1.00 33.25 177 THR A C 1
ATOM 1390 O O . THR A 1 177 ? 62.332 -25.608 -57.946 1.00 33.25 177 THR A O 1
ATOM 1393 N N . ILE A 1 178 ? 60.646 -25.096 -59.330 1.00 34.47 178 ILE A N 1
ATOM 1394 C CA . ILE A 1 178 ? 60.330 -26.500 -59.613 1.00 34.47 178 ILE A CA 1
ATOM 1395 C C . ILE A 1 178 ? 61.354 -26.981 -60.643 1.00 34.47 178 ILE A C 1
ATOM 1397 O O . ILE A 1 178 ? 61.184 -26.791 -61.841 1.00 34.47 178 ILE A O 1
ATOM 1401 N N . VAL A 1 179 ? 62.430 -27.616 -60.180 1.00 35.50 179 VAL A N 1
ATOM 1402 C CA . VAL A 1 179 ? 63.356 -28.351 -61.051 1.00 35.50 179 VAL A CA 1
ATOM 1403 C C . VAL A 1 179 ? 62.718 -29.704 -61.374 1.00 35.50 179 VAL A C 1
ATOM 1405 O O . VAL A 1 179 ? 62.954 -30.714 -60.713 1.00 35.50 179 VAL A O 1
ATOM 1408 N N . GLY A 1 180 ? 61.835 -29.712 -62.372 1.00 36.69 180 GLY A N 1
ATOM 1409 C CA . GLY A 1 180 ? 61.301 -30.935 -62.964 1.00 36.69 180 GLY A CA 1
ATOM 1410 C C . GLY A 1 180 ? 62.305 -31.527 -63.953 1.00 36.69 180 GLY A C 1
ATOM 1411 O O . GLY A 1 180 ? 62.699 -30.871 -64.913 1.00 36.69 180 GLY A O 1
ATOM 1412 N N . ASN A 1 181 ? 62.727 -32.772 -63.734 1.00 34.03 181 ASN A N 1
ATOM 1413 C CA . ASN A 1 181 ? 63.651 -33.472 -64.626 1.00 34.03 181 ASN A CA 1
ATOM 1414 C C . ASN A 1 181 ? 62.953 -33.746 -65.979 1.00 34.03 181 ASN A C 1
ATOM 1416 O O . ASN A 1 181 ? 61.988 -34.515 -66.041 1.00 34.03 181 ASN A O 1
ATOM 1420 N N . LEU A 1 182 ? 63.425 -33.112 -67.061 1.00 36.41 182 LEU A N 1
ATOM 1421 C CA . LEU A 1 182 ? 62.803 -33.124 -68.399 1.00 36.41 182 LEU A CA 1
ATOM 1422 C C . LEU A 1 182 ? 62.613 -34.545 -68.979 1.00 36.41 182 LEU A C 1
ATOM 1424 O O . LEU A 1 182 ? 61.776 -34.768 -69.855 1.00 36.41 182 LEU A O 1
ATOM 1428 N N . SER A 1 183 ? 63.367 -35.523 -68.473 1.00 36.84 183 SER A N 1
ATOM 1429 C CA . SER A 1 183 ? 63.319 -36.937 -68.858 1.00 36.84 183 SER A CA 1
ATOM 1430 C C . SER A 1 183 ? 62.000 -37.635 -68.492 1.00 36.84 183 SER A C 1
ATOM 1432 O O . SER A 1 183 ? 61.512 -3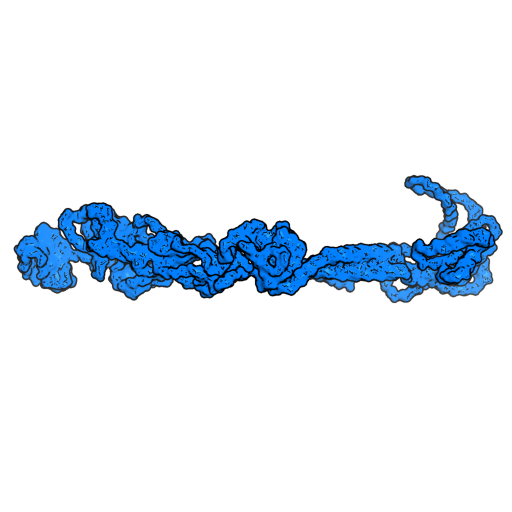8.460 -69.267 1.00 36.84 183 SER A O 1
ATOM 1434 N N . ALA A 1 184 ? 61.359 -37.266 -67.376 1.00 37.69 184 ALA A N 1
ATOM 1435 C CA . ALA A 1 184 ? 60.045 -37.802 -67.000 1.00 37.69 184 ALA A CA 1
ATOM 1436 C C . ALA A 1 184 ? 58.910 -37.197 -67.848 1.00 37.69 184 ALA A C 1
ATOM 1438 O O . ALA A 1 184 ? 57.937 -37.881 -68.169 1.00 37.69 184 ALA A O 1
ATOM 1439 N N . TYR A 1 185 ? 59.066 -35.937 -68.264 1.00 36.44 185 TYR A N 1
ATOM 1440 C CA . TYR A 1 185 ? 58.128 -35.264 -69.161 1.00 36.44 185 TYR A CA 1
ATOM 1441 C C . TYR A 1 185 ? 58.233 -35.845 -70.583 1.00 36.44 185 TYR A C 1
ATOM 1443 O O . TYR A 1 185 ? 57.230 -36.275 -71.147 1.00 36.44 185 TYR A O 1
ATOM 1451 N N . ARG A 1 186 ? 59.448 -36.008 -71.131 1.00 37.50 186 ARG A N 1
ATOM 1452 C CA . ARG A 1 186 ? 59.647 -36.598 -72.470 1.00 37.50 186 ARG A CA 1
ATOM 1453 C C . ARG A 1 186 ? 59.134 -38.034 -72.593 1.00 37.50 186 ARG A C 1
ATOM 1455 O O . ARG A 1 186 ? 58.513 -38.342 -73.600 1.00 37.50 186 ARG A O 1
ATOM 1462 N N . ASN A 1 187 ? 59.302 -38.896 -71.588 1.00 37.28 187 ASN A N 1
ATOM 1463 C CA . ASN A 1 187 ? 58.803 -40.279 -71.674 1.00 37.28 187 ASN A CA 1
ATOM 1464 C C . ASN A 1 187 ? 57.272 -40.397 -71.597 1.00 37.28 187 ASN A C 1
ATOM 1466 O O . ASN A 1 187 ? 56.707 -41.344 -72.143 1.00 37.28 187 ASN A O 1
ATOM 1470 N N . LYS A 1 188 ? 56.582 -39.431 -70.975 1.00 37.72 188 LYS A N 1
ATOM 1471 C CA . LYS A 1 188 ? 55.111 -39.398 -70.955 1.00 37.72 188 LYS A CA 1
ATOM 1472 C C . LYS A 1 188 ? 54.525 -38.905 -72.287 1.00 37.72 188 LYS A C 1
ATOM 1474 O O . LYS A 1 188 ? 53.458 -39.373 -72.679 1.00 37.72 188 LYS A O 1
ATOM 1479 N N . TYR A 1 189 ? 55.245 -38.033 -73.000 1.00 38.66 189 TYR A N 1
ATOM 1480 C CA . TYR A 1 189 ? 54.829 -37.449 -74.286 1.00 38.66 189 TYR A CA 1
ATOM 1481 C C . TYR A 1 189 ? 55.392 -38.156 -75.533 1.00 38.66 189 TYR A C 1
ATOM 1483 O O . TYR A 1 189 ? 54.813 -38.042 -76.605 1.00 38.66 189 TYR A O 1
ATOM 1491 N N . ALA A 1 190 ? 56.475 -38.933 -75.423 1.00 36.09 190 ALA A N 1
ATOM 1492 C CA . ALA A 1 190 ? 57.019 -39.712 -76.542 1.00 36.09 190 ALA A CA 1
ATOM 1493 C C . ALA A 1 190 ? 56.227 -41.003 -76.830 1.00 36.09 190 ALA A C 1
ATOM 1495 O O . ALA A 1 190 ? 56.282 -41.514 -77.946 1.00 36.09 190 ALA A O 1
ATOM 1496 N N . ASN A 1 191 ? 55.473 -41.506 -75.842 1.00 33.12 191 ASN A N 1
ATOM 1497 C CA . ASN A 1 191 ? 54.685 -42.743 -75.940 1.00 33.12 191 ASN A CA 1
ATOM 1498 C C . ASN A 1 191 ? 53.163 -42.524 -75.940 1.00 33.12 191 ASN A C 1
ATOM 1500 O O . ASN A 1 191 ? 52.411 -43.496 -75.989 1.00 33.12 191 ASN A O 1
ATOM 1504 N N . SER A 1 192 ? 52.686 -41.279 -75.885 1.00 31.30 192 SER A N 1
ATOM 1505 C CA . SER A 1 192 ? 51.266 -40.978 -76.067 1.00 31.30 192 SER A CA 1
ATOM 1506 C C . SER A 1 192 ? 51.020 -40.571 -77.518 1.00 31.30 192 SER A C 1
ATOM 1508 O O . SER A 1 192 ? 51.618 -39.629 -78.031 1.00 31.30 192 SER A O 1
ATOM 1510 N N . ASN A 1 193 ? 50.142 -41.323 -78.187 1.00 33.47 193 ASN A N 1
ATOM 1511 C CA . ASN A 1 193 ? 49.562 -40.980 -79.481 1.00 33.47 193 ASN A CA 1
ATOM 1512 C C . ASN A 1 193 ? 48.812 -39.646 -79.361 1.00 33.47 193 ASN A C 1
ATOM 1514 O O . ASN A 1 193 ? 47.598 -39.628 -79.180 1.00 33.47 193 ASN A O 1
ATOM 1518 N N . PHE A 1 194 ? 49.519 -38.525 -79.461 1.00 29.66 194 PHE A N 1
ATOM 1519 C CA . PHE A 1 194 ? 48.888 -37.262 -79.804 1.00 29.66 194 PHE A CA 1
ATOM 1520 C C . PHE A 1 194 ? 48.650 -37.270 -81.312 1.00 29.66 194 PHE A C 1
ATOM 1522 O O . PHE A 1 194 ? 49.492 -36.877 -82.118 1.00 29.66 194 PHE A O 1
ATOM 1529 N N . VAL A 1 195 ? 47.485 -37.800 -81.680 1.00 27.08 195 VAL A N 1
ATOM 1530 C CA . VAL A 1 195 ? 46.803 -37.423 -82.913 1.00 27.08 195 VAL A CA 1
ATOM 1531 C C . VAL A 1 195 ? 46.594 -35.914 -82.806 1.00 27.08 195 VAL A C 1
ATOM 1533 O O . VAL A 1 195 ? 45.870 -35.454 -81.924 1.00 27.08 195 VAL A O 1
ATOM 1536 N N . PHE A 1 196 ? 47.262 -35.131 -83.652 1.00 29.11 196 PHE A N 1
ATOM 1537 C CA . PHE A 1 196 ? 46.852 -33.751 -83.879 1.00 29.11 196 PHE A CA 1
ATOM 1538 C C . PHE A 1 196 ? 45.453 -33.817 -84.492 1.00 29.11 196 PHE A C 1
ATOM 1540 O O . PHE A 1 196 ? 45.302 -34.045 -85.689 1.00 29.11 196 PHE A O 1
ATOM 1547 N N . HIS A 1 197 ? 44.424 -33.685 -83.658 1.00 25.33 197 HIS A N 1
ATOM 1548 C CA . HIS A 1 197 ? 43.090 -33.378 -84.139 1.00 25.33 197 HIS A CA 1
ATOM 1549 C C . HIS A 1 197 ? 43.154 -31.976 -84.740 1.00 25.33 197 HIS A C 1
ATOM 1551 O O . HIS A 1 197 ? 43.179 -30.977 -84.025 1.00 25.33 197 HIS A O 1
ATOM 1557 N N . TYR A 1 198 ? 43.218 -31.915 -86.066 1.00 28.81 198 TYR A N 1
ATOM 1558 C CA . TYR A 1 198 ? 42.902 -30.712 -86.816 1.00 28.81 198 TYR A CA 1
ATOM 1559 C C . TYR A 1 198 ? 41.384 -30.514 -86.698 1.00 28.81 198 TYR A C 1
ATOM 1561 O O . TYR A 1 198 ? 40.614 -31.006 -87.518 1.00 28.81 198 TYR A O 1
ATOM 1569 N N . LEU A 1 199 ? 40.931 -29.886 -85.612 1.00 28.95 199 LEU A N 1
ATOM 1570 C CA . LEU A 1 199 ? 39.566 -29.376 -85.523 1.00 28.95 199 LEU A CA 1
ATOM 1571 C C . LEU A 1 199 ? 39.539 -28.061 -86.304 1.00 28.95 199 LEU A C 1
ATOM 1573 O O . LEU A 1 199 ? 39.787 -26.994 -85.748 1.00 28.95 199 LEU A O 1
ATOM 1577 N N . GLY A 1 200 ? 39.292 -28.153 -87.611 1.00 27.64 200 GLY A N 1
ATOM 1578 C CA . GLY A 1 200 ? 38.699 -27.034 -88.333 1.00 27.64 200 GLY A CA 1
ATOM 1579 C C . GLY A 1 200 ? 37.305 -26.819 -87.753 1.00 27.64 200 GLY A C 1
ATOM 1580 O O . GLY A 1 200 ? 36.461 -27.708 -87.849 1.00 27.64 200 GLY A O 1
ATOM 1581 N N . TYR A 1 201 ? 37.110 -25.697 -87.069 1.00 28.31 201 TYR A N 1
ATOM 1582 C CA . TYR A 1 201 ? 35.807 -25.266 -86.585 1.00 28.31 201 TYR A CA 1
ATOM 1583 C C . TYR A 1 201 ? 35.115 -24.506 -87.714 1.00 28.31 201 TYR A C 1
ATOM 1585 O O . TYR A 1 201 ? 35.522 -23.393 -88.022 1.00 28.31 201 TYR A O 1
ATOM 1593 N N . ASP A 1 202 ? 34.070 -25.094 -88.290 1.00 29.45 202 ASP A N 1
ATOM 1594 C CA . ASP A 1 202 ? 32.959 -24.310 -88.826 1.00 29.45 202 ASP A CA 1
ATOM 1595 C C . ASP A 1 202 ? 31.825 -24.434 -87.806 1.00 29.45 202 ASP A C 1
ATOM 1597 O O . ASP A 1 202 ? 31.242 -25.506 -87.619 1.00 29.45 202 ASP A O 1
ATOM 1601 N N . GLU A 1 203 ? 31.561 -23.352 -87.076 1.00 29.36 203 GLU A N 1
ATOM 1602 C CA . GLU A 1 203 ? 30.399 -23.269 -86.200 1.00 29.36 203 GLU A CA 1
ATOM 1603 C C . GLU A 1 203 ? 29.148 -23.056 -87.054 1.00 29.36 203 GLU A C 1
ATOM 1605 O O . GLU A 1 203 ? 29.008 -22.048 -87.742 1.00 29.36 203 GLU A O 1
ATOM 1610 N N . TYR A 1 204 ? 28.210 -23.999 -86.981 1.00 35.50 204 TYR A N 1
ATOM 1611 C CA . TYR A 1 204 ? 26.810 -23.713 -87.267 1.00 35.50 204 TYR A CA 1
ATOM 1612 C C . TYR A 1 204 ? 26.043 -23.746 -85.949 1.00 35.50 204 TYR A C 1
ATOM 1614 O O . TYR A 1 204 ? 25.974 -24.778 -85.277 1.00 35.50 204 TYR A O 1
ATOM 1622 N N . GLU A 1 205 ? 25.464 -22.607 -85.574 1.00 36.91 205 GLU A N 1
ATOM 1623 C CA . GLU A 1 205 ? 24.518 -22.525 -84.468 1.00 36.91 205 GLU A CA 1
ATOM 1624 C C . GLU A 1 205 ? 23.197 -23.203 -84.848 1.00 36.91 205 GLU A C 1
ATOM 1626 O O . GLU A 1 205 ? 22.431 -22.698 -85.667 1.00 36.91 205 GLU A O 1
ATOM 1631 N N . SER A 1 206 ? 22.877 -24.311 -84.178 1.00 32.66 206 SER A N 1
ATOM 1632 C CA . SER A 1 206 ? 21.496 -24.598 -83.786 1.00 32.66 206 SER A CA 1
ATOM 1633 C C . SER A 1 206 ? 21.454 -25.570 -82.602 1.00 32.66 206 SER A C 1
ATOM 1635 O O . SER A 1 206 ? 22.009 -26.660 -82.693 1.00 32.66 206 SER A O 1
ATOM 1637 N N . GLY A 1 207 ? 20.786 -25.144 -81.526 1.00 39.50 207 GLY A N 1
ATOM 1638 C CA . GLY A 1 207 ? 20.215 -25.903 -80.399 1.00 39.50 207 GLY A CA 1
ATOM 1639 C C . GLY A 1 207 ? 20.756 -27.294 -80.026 1.00 39.50 207 GLY A C 1
ATOM 1640 O O . GLY A 1 207 ? 20.560 -28.263 -80.748 1.00 39.50 207 GLY A O 1
ATOM 1641 N N . ASP A 1 208 ? 21.295 -27.382 -78.803 1.00 41.88 208 ASP A N 1
ATOM 1642 C CA . ASP A 1 208 ? 21.300 -28.544 -77.899 1.00 41.88 208 ASP A CA 1
ATOM 1643 C C . ASP A 1 208 ? 21.603 -29.931 -78.500 1.00 41.88 208 ASP A C 1
ATOM 1645 O O . ASP A 1 208 ? 20.733 -30.800 -78.529 1.00 41.88 208 ASP A O 1
ATOM 1649 N N . SER A 1 209 ? 22.859 -30.168 -78.911 1.00 32.50 209 SER A N 1
ATOM 1650 C CA . SER A 1 209 ? 23.670 -31.401 -78.704 1.00 32.50 209 SER A CA 1
ATOM 1651 C C . SER A 1 209 ? 24.860 -31.438 -79.677 1.00 32.50 209 SER A C 1
ATOM 1653 O O . SER A 1 209 ? 24.676 -31.255 -80.875 1.00 32.50 209 SER A O 1
ATOM 1655 N N . ARG A 1 210 ? 26.084 -31.733 -79.202 1.00 29.86 210 ARG A N 1
ATOM 1656 C CA . ARG A 1 210 ? 27.280 -31.893 -80.062 1.00 29.86 210 ARG A CA 1
ATOM 1657 C C . ARG A 1 210 ? 27.627 -33.375 -80.260 1.00 29.86 210 ARG A C 1
ATOM 1659 O O . ARG A 1 210 ? 27.850 -34.077 -79.277 1.00 29.86 210 ARG A O 1
ATOM 1666 N N . TYR A 1 211 ? 27.752 -33.816 -81.511 1.00 33.00 211 TYR A N 1
ATOM 1667 C CA . TYR A 1 211 ? 28.387 -35.085 -81.899 1.00 33.00 211 TYR A CA 1
ATOM 1668 C C . TYR A 1 211 ? 29.603 -34.803 -82.795 1.00 33.00 211 TYR A C 1
ATOM 1670 O O . TYR A 1 211 ? 29.575 -33.867 -83.589 1.00 33.00 211 TYR A O 1
ATOM 1678 N N . ILE A 1 212 ? 30.665 -35.604 -82.655 1.00 30.02 212 ILE A N 1
ATOM 1679 C CA . ILE A 1 212 ? 31.912 -35.510 -83.431 1.00 30.02 212 ILE A CA 1
ATOM 1680 C C . ILE A 1 212 ? 32.150 -36.865 -84.105 1.00 30.02 212 ILE A C 1
ATOM 1682 O O . ILE A 1 212 ? 32.246 -37.869 -83.403 1.00 30.02 212 ILE A O 1
ATOM 1686 N N . ASP A 1 213 ? 32.300 -36.874 -85.431 1.00 32.25 213 ASP A N 1
ATOM 1687 C CA . ASP A 1 213 ? 32.830 -38.004 -86.206 1.00 32.25 213 ASP A CA 1
ATOM 1688 C C . ASP A 1 213 ? 34.157 -37.589 -86.861 1.00 32.25 213 ASP A C 1
ATOM 1690 O O . ASP A 1 213 ? 34.288 -36.473 -87.368 1.00 32.25 213 ASP A O 1
ATOM 1694 N N . CYS A 1 214 ? 35.157 -38.473 -86.851 1.00 32.88 214 CYS A N 1
ATOM 1695 C CA . CYS A 1 214 ? 36.496 -38.210 -87.385 1.00 32.88 214 CYS A CA 1
ATOM 1696 C C . CYS A 1 214 ? 36.865 -39.158 -88.542 1.00 32.88 214 CYS A C 1
ATOM 1698 O O . CYS A 1 214 ? 36.734 -40.376 -88.436 1.00 32.88 214 CYS A O 1
ATOM 1700 N N . TYR A 1 215 ? 37.385 -38.589 -89.639 1.00 35.72 215 TYR A N 1
ATOM 1701 C CA . TYR A 1 215 ? 37.968 -39.312 -90.780 1.00 35.72 215 TYR A CA 1
ATOM 1702 C C . TYR A 1 215 ? 39.498 -39.438 -90.640 1.00 35.72 215 TYR A C 1
ATOM 1704 O O . TYR A 1 215 ? 40.177 -38.489 -90.255 1.00 35.72 215 TYR A O 1
ATOM 1712 N N . ASN A 1 216 ? 40.041 -40.610 -90.987 1.00 34.88 216 ASN A N 1
ATOM 1713 C CA . ASN A 1 216 ? 41.478 -40.917 -91.004 1.00 34.88 216 ASN A CA 1
ATOM 1714 C C . ASN A 1 216 ? 42.074 -40.692 -92.406 1.00 34.88 216 ASN A C 1
ATOM 1716 O O . ASN A 1 216 ? 41.689 -41.399 -93.337 1.00 34.88 216 ASN A O 1
ATOM 1720 N N . ASP A 1 217 ? 43.060 -39.797 -92.546 1.00 40.69 217 ASP A N 1
ATOM 1721 C CA . ASP A 1 217 ? 43.824 -39.606 -93.790 1.00 40.69 217 ASP A CA 1
ATOM 1722 C C . ASP A 1 217 ? 45.277 -40.111 -93.646 1.00 40.69 217 ASP A C 1
ATOM 1724 O O . ASP A 1 217 ? 46.027 -39.728 -92.743 1.00 40.69 217 ASP A O 1
ATOM 1728 N N . ALA A 1 218 ? 45.683 -41.005 -94.549 1.00 43.09 218 ALA A N 1
ATOM 1729 C CA . ALA A 1 218 ? 46.968 -41.700 -94.540 1.00 43.09 218 ALA A CA 1
ATOM 1730 C C . ALA A 1 218 ? 48.172 -40.794 -94.882 1.00 43.09 218 ALA A C 1
ATOM 1732 O O . ALA A 1 218 ? 49.317 -41.163 -94.601 1.00 43.09 218 ALA A O 1
ATOM 1733 N N . ALA A 1 219 ? 47.949 -39.597 -95.440 1.00 46.38 219 ALA A N 1
ATOM 1734 C CA . ALA A 1 219 ? 49.020 -38.666 -95.811 1.00 46.38 219 ALA A CA 1
ATOM 1735 C C . ALA A 1 219 ? 49.799 -38.102 -94.600 1.00 46.38 219 ALA A C 1
ATOM 1737 O O . ALA A 1 219 ? 51.007 -37.856 -94.686 1.00 46.38 219 ALA A O 1
ATOM 1738 N N . VAL A 1 220 ? 49.146 -37.969 -93.439 1.00 48.12 220 VAL A N 1
ATOM 1739 C CA . VAL A 1 220 ? 49.732 -37.382 -92.217 1.00 48.12 220 VAL A CA 1
ATOM 1740 C C . VAL A 1 220 ? 50.816 -38.284 -91.606 1.00 48.12 220 VAL A C 1
ATOM 1742 O O . VAL A 1 220 ? 51.840 -37.802 -91.111 1.00 48.12 220 VAL A O 1
ATOM 1745 N N . TYR A 1 221 ? 50.662 -39.606 -91.711 1.00 45.31 221 TYR A N 1
ATOM 1746 C CA . TYR A 1 221 ? 51.599 -40.568 -91.120 1.00 45.31 221 TYR A CA 1
ATOM 1747 C C . TYR A 1 221 ? 52.959 -40.627 -91.841 1.00 45.31 221 TYR A C 1
ATOM 1749 O O . TYR A 1 221 ? 53.987 -40.859 -91.199 1.00 45.31 221 TYR A O 1
ATOM 1757 N N . SER A 1 222 ? 52.998 -40.351 -93.149 1.00 47.59 222 SER A N 1
ATOM 1758 C CA . SER A 1 222 ? 54.236 -40.327 -93.951 1.00 47.59 222 SER A CA 1
ATOM 1759 C C . SER A 1 222 ? 55.142 -39.137 -93.598 1.00 47.59 222 SER A C 1
ATOM 1761 O O . SER A 1 222 ? 56.362 -39.286 -93.466 1.00 47.59 222 SER A O 1
ATOM 1763 N N . ASN A 1 223 ? 54.555 -37.961 -93.354 1.00 50.88 223 ASN A N 1
ATOM 1764 C CA . ASN A 1 223 ? 55.304 -36.760 -92.971 1.00 50.88 223 ASN A CA 1
ATOM 1765 C C . ASN A 1 223 ? 55.808 -36.824 -91.521 1.00 50.88 223 ASN A C 1
ATOM 1767 O O . ASN A 1 223 ? 56.924 -36.386 -91.236 1.00 50.88 223 ASN A O 1
ATOM 1771 N N . LEU A 1 224 ? 55.057 -37.473 -90.625 1.00 48.06 224 LEU A N 1
ATOM 1772 C CA . LEU A 1 224 ? 55.473 -37.693 -89.239 1.00 48.06 224 LEU A CA 1
ATOM 1773 C C . LEU A 1 224 ? 56.716 -38.596 -89.135 1.00 48.06 224 LEU A C 1
ATOM 1775 O O . LEU A 1 224 ? 57.599 -38.346 -88.314 1.00 48.06 224 LEU A O 1
ATOM 1779 N N . ALA A 1 225 ? 56.822 -39.623 -89.985 1.00 52.72 225 ALA A N 1
ATOM 1780 C CA . ALA A 1 225 ? 57.991 -40.504 -90.026 1.00 52.72 225 ALA A CA 1
ATOM 1781 C C . ALA A 1 225 ? 59.255 -39.775 -90.524 1.00 52.72 225 ALA A C 1
ATOM 1783 O O . ALA A 1 225 ? 60.339 -39.953 -89.965 1.00 52.72 225 ALA A O 1
ATOM 1784 N N . LYS A 1 226 ? 59.116 -38.895 -91.525 1.00 53.94 226 LYS A N 1
ATOM 1785 C CA . LYS A 1 226 ? 60.227 -38.079 -92.049 1.00 53.94 226 LYS A CA 1
ATOM 1786 C C . LYS A 1 226 ? 60.704 -37.031 -91.040 1.00 53.94 226 LYS A C 1
ATOM 1788 O O . LYS A 1 226 ? 61.909 -36.861 -90.868 1.00 53.94 226 LYS A O 1
ATOM 1793 N N . PHE A 1 227 ? 59.779 -36.397 -90.320 1.00 50.53 227 PHE A N 1
ATOM 1794 C CA . PHE A 1 227 ? 60.099 -35.453 -89.248 1.00 50.53 227 PHE A CA 1
ATOM 1795 C C . PHE A 1 227 ? 60.830 -36.128 -88.076 1.00 50.53 227 PHE A C 1
ATOM 1797 O O . PHE A 1 227 ? 61.855 -35.626 -87.612 1.00 50.53 227 PHE A O 1
ATOM 1804 N N . LYS A 1 228 ? 60.372 -37.317 -87.655 1.00 52.00 228 LYS A N 1
ATOM 1805 C CA . LYS A 1 228 ? 61.041 -38.122 -86.617 1.00 52.00 228 LYS A CA 1
ATOM 1806 C C . LYS A 1 228 ? 62.480 -38.482 -86.999 1.00 52.00 228 LYS A C 1
ATOM 1808 O O . LYS A 1 228 ? 63.375 -38.315 -86.176 1.00 52.00 228 LYS A O 1
ATOM 1813 N N . ASN A 1 229 ? 62.721 -38.885 -88.249 1.00 56.59 229 ASN A N 1
ATOM 1814 C CA . ASN A 1 229 ? 64.073 -39.197 -88.722 1.00 56.59 229 ASN A CA 1
ATOM 1815 C C . ASN A 1 229 ? 64.999 -37.969 -88.726 1.00 56.59 229 ASN A C 1
ATOM 1817 O O . ASN A 1 229 ? 66.171 -38.097 -88.379 1.00 56.59 229 ASN A O 1
ATOM 1821 N N . LYS A 1 230 ? 64.485 -36.773 -89.047 1.00 57.28 230 LYS A N 1
ATOM 1822 C CA . LYS A 1 230 ? 65.293 -35.543 -89.054 1.00 57.28 230 LYS A CA 1
ATOM 1823 C C . LYS A 1 230 ? 65.612 -35.023 -87.650 1.00 57.28 230 LYS A C 1
ATOM 1825 O O . LYS A 1 230 ? 66.726 -34.562 -87.414 1.00 57.28 230 LYS A O 1
ATOM 1830 N N . ILE A 1 231 ? 64.680 -35.159 -86.702 1.00 51.00 231 ILE A N 1
ATOM 1831 C CA . ILE A 1 231 ? 64.953 -34.888 -85.281 1.00 51.00 231 ILE A CA 1
ATOM 1832 C C . ILE A 1 231 ? 65.988 -35.872 -84.726 1.00 51.00 231 ILE A C 1
ATOM 1834 O O . ILE A 1 231 ? 66.886 -35.449 -83.999 1.00 51.00 231 ILE A O 1
ATOM 1838 N N . SER A 1 232 ? 65.913 -37.154 -85.099 1.00 52.94 232 SER A N 1
ATOM 1839 C CA . SER A 1 232 ? 66.938 -38.133 -84.729 1.00 52.94 232 SER A CA 1
ATOM 1840 C C . SER A 1 232 ? 68.310 -37.790 -85.313 1.00 52.94 232 SER A C 1
ATOM 1842 O O . SER A 1 232 ? 69.282 -37.864 -84.571 1.00 52.94 232 SER A O 1
ATOM 1844 N N . GLU A 1 233 ? 68.399 -37.342 -86.572 1.00 54.41 233 GLU A N 1
ATOM 1845 C CA . GLU A 1 233 ? 69.664 -36.888 -87.177 1.00 54.41 233 GLU A CA 1
ATOM 1846 C C . GLU A 1 233 ? 70.286 -35.708 -86.413 1.00 54.41 233 GLU A C 1
ATOM 1848 O O . GLU A 1 233 ? 71.460 -35.780 -86.053 1.00 54.41 233 GLU A O 1
ATOM 1853 N N . ILE A 1 234 ? 69.499 -34.670 -86.095 1.00 51.62 234 ILE A N 1
ATOM 1854 C CA . ILE A 1 234 ? 69.964 -33.483 -85.349 1.00 51.62 234 ILE A CA 1
ATOM 1855 C C . ILE A 1 234 ? 70.408 -33.856 -83.927 1.00 51.62 234 ILE A C 1
ATOM 1857 O O . ILE A 1 234 ? 71.417 -33.347 -83.441 1.00 51.62 234 ILE A O 1
ATOM 1861 N N . ALA A 1 235 ? 69.691 -34.774 -83.272 1.00 49.44 235 ALA A N 1
ATOM 1862 C CA . ALA A 1 235 ? 70.048 -35.274 -81.946 1.00 49.44 235 ALA A CA 1
ATOM 1863 C C . ALA A 1 235 ? 71.339 -36.116 -81.945 1.00 49.44 235 ALA A C 1
ATOM 1865 O O . ALA A 1 235 ? 72.004 -36.194 -80.917 1.00 49.44 235 ALA A O 1
ATOM 1866 N N . SER A 1 236 ? 71.698 -36.734 -83.077 1.00 48.06 236 SER A N 1
ATOM 1867 C CA . SER A 1 236 ? 72.922 -37.536 -83.226 1.00 48.06 236 SER A CA 1
ATOM 1868 C C . SER A 1 236 ? 74.130 -36.775 -83.791 1.00 48.06 236 SER A C 1
ATOM 1870 O O . SER A 1 236 ? 75.257 -37.228 -83.610 1.00 48.06 236 SER A O 1
ATOM 1872 N N . SER A 1 237 ? 73.936 -35.629 -84.458 1.00 44.22 237 SER A N 1
ATOM 1873 C CA . SER A 1 237 ? 75.019 -34.867 -85.107 1.00 44.22 237 SER A CA 1
ATOM 1874 C C . SER A 1 237 ? 75.668 -33.797 -84.228 1.00 44.22 237 SER A C 1
ATOM 1876 O O . SER A 1 237 ? 76.634 -33.164 -84.648 1.00 44.22 237 SER A O 1
ATOM 1878 N N . GLN A 1 238 ? 75.142 -33.550 -83.032 1.00 42.53 238 GLN A N 1
ATOM 1879 C CA . GLN A 1 238 ? 75.806 -32.710 -82.047 1.00 42.53 238 GLN A CA 1
ATOM 1880 C C . GLN A 1 238 ? 75.990 -33.529 -80.777 1.00 42.53 238 GLN A C 1
ATOM 1882 O O . GLN A 1 238 ? 75.020 -34.012 -80.198 1.00 42.53 238 GLN A O 1
ATOM 1887 N N . GLU A 1 239 ? 77.237 -33.662 -80.334 1.00 41.88 239 GLU A N 1
ATOM 1888 C CA . GLU A 1 239 ? 77.598 -34.141 -79.002 1.00 41.88 239 GLU A CA 1
ATOM 1889 C C . GLU A 1 239 ? 77.166 -33.074 -77.974 1.00 41.88 239 GLU A C 1
ATOM 1891 O O . GLU A 1 239 ? 77.969 -32.434 -77.301 1.00 41.88 239 GLU A O 1
ATOM 1896 N N . ILE A 1 240 ? 75.862 -32.790 -77.910 1.00 41.78 240 ILE A N 1
ATOM 1897 C CA . ILE A 1 240 ? 75.287 -31.963 -76.865 1.00 41.78 240 ILE A CA 1
ATOM 1898 C C . ILE A 1 240 ? 75.179 -32.889 -75.666 1.00 41.78 240 ILE A C 1
ATOM 1900 O O . ILE A 1 240 ? 74.252 -33.691 -75.539 1.00 41.78 240 ILE A O 1
ATOM 1904 N N . VAL A 1 241 ? 76.129 -32.732 -74.749 1.00 42.19 241 VAL A N 1
ATOM 1905 C CA . VAL A 1 241 ? 75.843 -32.883 -73.327 1.00 42.19 241 VAL A CA 1
ATOM 1906 C C . VAL A 1 241 ? 74.640 -31.981 -73.058 1.00 42.19 241 VAL A C 1
ATOM 1908 O O . VAL A 1 241 ? 74.791 -30.780 -72.844 1.00 42.19 241 VAL A O 1
ATOM 1911 N N . VAL A 1 242 ? 73.426 -32.531 -73.158 1.00 40.66 242 VAL A N 1
ATOM 1912 C CA . VAL A 1 242 ? 72.210 -31.848 -72.718 1.00 40.66 242 VAL A CA 1
ATOM 1913 C C . VAL A 1 242 ? 72.340 -31.834 -71.207 1.00 40.66 242 VAL A C 1
ATOM 1915 O O . VAL A 1 242 ? 71.861 -32.729 -70.513 1.00 40.66 242 VAL A O 1
ATOM 1918 N N . GLN A 1 243 ? 73.077 -30.854 -70.685 1.00 41.84 243 GLN A N 1
ATOM 1919 C CA . GLN A 1 243 ? 72.881 -30.463 -69.308 1.00 41.84 243 GLN A CA 1
ATOM 1920 C C . GLN A 1 243 ? 71.397 -30.140 -69.204 1.00 41.84 243 GLN A C 1
ATOM 1922 O O . GLN A 1 243 ? 70.866 -29.367 -70.000 1.00 41.84 243 GLN A O 1
ATOM 1927 N N . ASN A 1 244 ? 70.728 -30.836 -68.289 1.00 43.19 244 ASN A N 1
ATOM 1928 C CA . ASN A 1 244 ? 69.343 -30.615 -67.916 1.00 43.19 244 ASN A CA 1
ATOM 1929 C C . ASN A 1 244 ? 69.183 -29.157 -67.466 1.00 43.19 244 ASN A C 1
ATOM 1931 O O . ASN A 1 244 ? 69.212 -28.893 -66.268 1.00 43.19 244 ASN A O 1
ATOM 1935 N N . ALA A 1 245 ? 69.058 -28.212 -68.397 1.00 47.34 245 ALA A N 1
ATOM 1936 C CA . ALA A 1 245 ? 68.595 -26.877 -68.085 1.00 47.34 245 ALA A CA 1
ATOM 1937 C C . ALA A 1 245 ? 67.134 -27.057 -67.649 1.00 47.34 245 ALA A C 1
ATOM 1939 O O . ALA A 1 245 ? 66.310 -27.518 -68.450 1.00 47.34 245 ALA A O 1
ATOM 1940 N N . PRO A 1 246 ? 66.820 -26.857 -66.360 1.00 47.88 246 PRO A N 1
ATOM 1941 C CA . PRO A 1 246 ? 65.466 -27.050 -65.882 1.00 47.88 246 PRO A CA 1
ATOM 1942 C C . PRO A 1 246 ? 64.550 -26.048 -66.579 1.00 47.88 246 PRO A C 1
ATOM 1944 O O . PRO A 1 246 ? 64.913 -24.884 -66.731 1.00 47.88 246 PRO A O 1
ATOM 1947 N N . LEU A 1 247 ? 63.356 -26.490 -66.977 1.00 45.81 247 LEU A N 1
ATOM 1948 C CA . LEU A 1 247 ? 62.272 -25.561 -67.274 1.00 45.81 247 LEU A CA 1
ATOM 1949 C C . LEU A 1 247 ? 61.997 -24.793 -65.977 1.00 45.81 247 LEU A C 1
ATOM 1951 O O . LEU A 1 247 ? 61.460 -25.359 -65.023 1.00 45.81 247 LEU A O 1
ATOM 1955 N N . VAL A 1 248 ? 62.433 -23.538 -65.911 1.00 53.44 248 VAL A N 1
ATOM 1956 C CA . VAL A 1 248 ? 62.165 -22.680 -64.762 1.00 53.44 248 VAL A CA 1
ATOM 1957 C C . VAL A 1 248 ? 60.789 -22.065 -64.982 1.00 53.44 248 VAL A C 1
ATOM 1959 O O . VAL A 1 248 ? 60.633 -21.139 -65.772 1.00 53.44 248 VAL A O 1
ATOM 1962 N N . ILE A 1 249 ? 59.783 -22.623 -64.309 1.00 56.88 249 ILE A N 1
ATOM 1963 C CA . ILE A 1 249 ? 58.479 -21.976 -64.167 1.00 56.88 249 ILE A CA 1
ATOM 1964 C C . ILE A 1 249 ? 58.579 -21.064 -62.949 1.00 56.88 249 ILE A C 1
ATOM 1966 O O . ILE A 1 249 ? 58.639 -21.550 -61.814 1.00 56.88 249 ILE A O 1
ATOM 1970 N N . GLU A 1 250 ? 58.623 -19.755 -63.182 1.00 64.88 250 GLU A N 1
ATOM 1971 C CA . GLU A 1 250 ? 58.540 -18.773 -62.106 1.00 64.88 250 GLU A CA 1
ATOM 1972 C C . GLU A 1 250 ? 57.069 -18.473 -61.830 1.00 64.88 250 GLU A C 1
ATOM 1974 O O . GLU A 1 250 ? 56.314 -18.092 -62.721 1.00 64.88 250 GLU A O 1
ATOM 1979 N N . TYR A 1 251 ? 56.647 -18.667 -60.583 1.00 67.44 251 TYR A N 1
ATOM 1980 C CA . TYR A 1 251 ? 55.315 -18.271 -60.141 1.00 67.44 251 TYR A CA 1
ATOM 1981 C C . TYR A 1 251 ? 55.413 -16.872 -59.556 1.00 67.44 251 TYR A C 1
ATOM 1983 O O . TYR A 1 251 ? 56.048 -16.685 -58.515 1.00 67.44 251 TYR A O 1
ATOM 1991 N N . THR A 1 252 ? 54.773 -15.906 -60.201 1.00 79.12 252 THR A N 1
ATOM 1992 C CA . THR A 1 252 ? 54.604 -14.562 -59.652 1.00 79.12 252 THR A CA 1
ATOM 1993 C C . THR A 1 252 ? 53.162 -14.387 -59.188 1.00 79.12 252 THR A C 1
ATOM 1995 O O . THR A 1 252 ? 52.234 -15.023 -59.694 1.00 79.12 252 THR A O 1
ATOM 1998 N N . GLU A 1 253 ? 52.966 -13.596 -58.134 1.00 81.06 253 GLU A N 1
ATOM 1999 C CA . GLU A 1 253 ? 51.619 -13.273 -57.663 1.00 81.06 253 GLU A CA 1
ATOM 2000 C C . GLU A 1 253 ? 50.913 -12.432 -58.730 1.00 81.06 253 GLU A C 1
ATOM 2002 O O . GLU A 1 253 ? 51.516 -11.522 -59.301 1.00 81.06 253 GLU A O 1
ATOM 2007 N N . ASN A 1 254 ? 49.661 -12.771 -59.037 1.00 82.81 254 ASN A N 1
ATOM 2008 C CA . ASN A 1 254 ? 48.892 -12.071 -60.058 1.00 82.81 254 ASN A CA 1
ATOM 2009 C C . ASN A 1 254 ? 48.616 -10.627 -59.589 1.00 82.81 254 ASN A C 1
ATOM 2011 O O . ASN A 1 254 ? 47.921 -10.461 -58.581 1.00 82.81 254 ASN A O 1
ATOM 2015 N N . PRO A 1 255 ? 49.092 -9.585 -60.301 1.00 84.06 255 PRO A N 1
ATOM 2016 C CA . PRO A 1 255 ? 48.880 -8.194 -59.902 1.00 84.06 255 PRO A CA 1
ATOM 2017 C C . PRO A 1 255 ? 47.399 -7.829 -59.730 1.00 84.06 255 PRO A C 1
ATOM 2019 O O . PRO A 1 255 ? 47.061 -7.114 -58.788 1.00 84.06 255 PRO A O 1
ATOM 2022 N N . LEU A 1 256 ? 46.512 -8.385 -60.568 1.00 83.00 256 LEU A N 1
ATOM 2023 C CA . LEU A 1 256 ? 45.063 -8.178 -60.467 1.00 83.00 256 LEU A CA 1
ATOM 2024 C C . LEU A 1 256 ? 44.482 -8.844 -59.218 1.00 83.00 256 LEU A C 1
ATOM 2026 O O . LEU A 1 256 ? 43.651 -8.257 -58.531 1.00 83.00 256 LEU A O 1
ATOM 2030 N N . TRP A 1 257 ? 44.952 -10.049 -58.873 1.00 90.50 257 TRP A N 1
ATOM 2031 C CA . TRP A 1 257 ? 44.543 -10.701 -57.627 1.00 90.50 257 TRP A CA 1
ATOM 2032 C C . TRP A 1 257 ? 44.975 -9.874 -56.414 1.00 90.50 257 TRP A C 1
ATOM 2034 O O . TRP A 1 257 ? 44.180 -9.675 -55.498 1.00 90.50 257 TRP A O 1
ATOM 2044 N N . THR A 1 258 ? 46.207 -9.358 -56.414 1.00 87.81 258 THR A N 1
ATOM 2045 C CA . THR A 1 258 ? 46.727 -8.509 -55.334 1.00 87.81 258 THR A CA 1
ATOM 2046 C C . THR A 1 258 ? 45.931 -7.214 -55.203 1.00 87.81 258 THR A C 1
ATOM 2048 O O . THR A 1 258 ? 45.564 -6.847 -54.086 1.00 87.81 258 THR A O 1
ATOM 2051 N N . GLN A 1 259 ? 45.611 -6.558 -56.323 1.00 91.88 259 GLN A N 1
ATOM 2052 C CA . GLN A 1 259 ? 44.767 -5.366 -56.348 1.00 91.88 259 GLN A CA 1
ATOM 2053 C C . GLN A 1 259 ? 43.372 -5.656 -55.775 1.00 91.88 259 GLN A C 1
ATOM 2055 O O . GLN A 1 259 ? 42.982 -5.031 -54.790 1.00 91.88 259 GLN A O 1
ATOM 2060 N N . TYR A 1 260 ? 42.650 -6.646 -56.311 1.00 90.56 260 TYR A N 1
ATOM 2061 C CA . TYR A 1 260 ? 41.308 -6.983 -55.821 1.00 90.56 260 TYR A CA 1
ATOM 2062 C C . TYR A 1 260 ? 41.314 -7.489 -54.377 1.00 90.56 260 TYR A C 1
ATOM 2064 O O . TYR A 1 260 ? 40.357 -7.279 -53.633 1.00 90.56 260 TYR A O 1
ATOM 2072 N N . ASN A 1 261 ? 42.392 -8.143 -53.937 1.00 91.19 261 ASN A N 1
ATOM 2073 C CA . ASN A 1 261 ? 42.539 -8.535 -52.543 1.00 91.19 261 ASN A CA 1
ATOM 2074 C C . ASN A 1 261 ? 42.732 -7.317 -51.625 1.00 91.19 261 ASN A C 1
ATOM 2076 O O . ASN A 1 261 ? 42.167 -7.307 -50.532 1.00 91.19 261 ASN A O 1
ATOM 2080 N N . LEU A 1 262 ? 43.474 -6.290 -52.051 1.00 93.50 262 LEU A N 1
ATOM 2081 C CA . LEU A 1 262 ? 43.588 -5.033 -51.309 1.00 93.50 262 LEU A CA 1
ATOM 2082 C C . LEU A 1 262 ? 42.241 -4.301 -51.249 1.00 93.50 262 LEU A C 1
ATOM 2084 O O . LEU A 1 262 ? 41.811 -3.932 -50.159 1.00 93.50 262 LEU A O 1
ATOM 2088 N N . GLU A 1 263 ? 41.542 -4.176 -52.381 1.00 93.44 263 GLU A N 1
ATOM 2089 C CA . GLU A 1 263 ? 40.194 -3.592 -52.453 1.00 93.44 263 GLU A CA 1
ATOM 2090 C C . GLU A 1 263 ? 39.215 -4.323 -51.521 1.00 93.44 263 GLU A C 1
ATOM 2092 O O . GLU A 1 263 ? 38.510 -3.692 -50.731 1.00 93.44 263 GLU A O 1
ATOM 2097 N N . TYR A 1 264 ? 39.233 -5.661 -51.533 1.00 94.19 264 TYR A N 1
ATOM 2098 C CA . TYR A 1 264 ? 38.434 -6.481 -50.624 1.00 94.19 264 TYR A CA 1
ATOM 2099 C C . TYR A 1 264 ? 38.758 -6.201 -49.154 1.00 94.19 264 TYR A C 1
ATOM 2101 O O . TYR A 1 264 ? 37.839 -6.044 -48.350 1.00 94.19 264 TYR A O 1
ATOM 2109 N N . LEU A 1 265 ? 40.041 -6.146 -48.780 1.00 93.38 265 LEU A N 1
ATOM 2110 C CA . LEU A 1 265 ? 40.445 -5.894 -47.395 1.00 93.38 265 LEU A CA 1
ATOM 2111 C C . LEU A 1 265 ? 40.028 -4.492 -46.932 1.00 93.38 265 LEU A C 1
ATOM 2113 O O . LEU A 1 265 ? 39.496 -4.361 -45.830 1.00 93.38 265 LEU A O 1
ATOM 2117 N N . THR A 1 266 ? 40.193 -3.471 -47.775 1.00 94.50 266 THR A N 1
ATOM 2118 C CA . THR A 1 266 ? 39.761 -2.098 -47.478 1.00 94.50 266 THR A CA 1
ATOM 2119 C C . THR A 1 266 ? 38.240 -1.998 -47.330 1.00 94.50 266 THR A C 1
ATOM 2121 O O . THR A 1 266 ? 37.754 -1.404 -46.367 1.00 94.50 266 THR A O 1
ATOM 2124 N N . ALA A 1 267 ? 37.469 -2.611 -48.232 1.00 91.25 267 ALA A N 1
ATOM 2125 C CA . ALA A 1 267 ? 36.010 -2.627 -48.140 1.00 91.25 267 ALA A CA 1
ATOM 2126 C C . ALA A 1 267 ? 35.516 -3.421 -46.915 1.00 91.25 267 ALA A C 1
ATOM 2128 O O . ALA A 1 267 ? 34.603 -2.987 -46.212 1.00 91.25 267 ALA A O 1
ATOM 2129 N N . ALA A 1 268 ? 36.160 -4.548 -46.593 1.00 92.44 268 ALA A N 1
ATOM 2130 C CA . ALA A 1 268 ? 35.851 -5.329 -45.398 1.00 92.44 268 ALA A CA 1
ATOM 2131 C C . ALA A 1 268 ? 36.157 -4.556 -44.102 1.00 92.44 268 ALA A C 1
ATOM 2133 O O . ALA A 1 268 ? 35.391 -4.641 -43.142 1.00 92.44 268 ALA A O 1
ATOM 2134 N N . GLU A 1 269 ? 37.241 -3.777 -44.061 1.00 94.31 269 GLU A N 1
ATOM 2135 C CA . GLU A 1 269 ? 37.551 -2.893 -42.933 1.00 94.31 269 GLU A CA 1
ATOM 2136 C C . GLU A 1 269 ? 36.493 -1.791 -42.772 1.00 94.31 269 GLU A C 1
ATOM 2138 O O . GLU A 1 269 ? 35.980 -1.602 -41.666 1.00 94.31 269 GLU A O 1
ATOM 2143 N N . LYS A 1 270 ? 36.085 -1.129 -43.867 1.00 94.62 270 LYS A N 1
ATOM 2144 C CA . LYS A 1 270 ? 34.960 -0.174 -43.848 1.00 94.62 270 LYS A CA 1
ATOM 2145 C C . LYS A 1 270 ? 33.684 -0.820 -43.301 1.00 94.62 270 LYS A C 1
ATOM 2147 O O . LYS A 1 270 ? 33.053 -0.245 -42.415 1.00 94.62 270 LYS A O 1
ATOM 2152 N N . ALA A 1 271 ? 33.330 -2.015 -43.779 1.00 92.75 271 ALA A N 1
ATOM 2153 C CA . ALA A 1 271 ? 32.145 -2.740 -43.323 1.00 92.75 271 ALA A CA 1
ATOM 2154 C C . ALA A 1 271 ? 32.230 -3.083 -41.826 1.00 92.75 271 ALA A C 1
ATOM 2156 O O . ALA A 1 271 ? 31.263 -2.887 -41.094 1.00 92.75 271 ALA A O 1
ATOM 2157 N N . ASN A 1 272 ? 33.392 -3.522 -41.334 1.00 93.62 272 ASN A N 1
ATOM 2158 C CA . ASN A 1 272 ? 33.600 -3.796 -39.908 1.00 93.62 272 ASN A CA 1
ATOM 2159 C C . ASN A 1 272 ? 33.507 -2.528 -39.042 1.00 93.62 272 ASN A C 1
ATOM 2161 O O . ASN A 1 272 ? 32.918 -2.565 -37.957 1.00 93.62 272 ASN A O 1
ATOM 2165 N N . ASN A 1 273 ? 34.037 -1.399 -39.517 1.00 94.06 273 ASN A N 1
ATOM 2166 C CA . ASN A 1 273 ? 33.930 -0.111 -38.829 1.00 94.06 273 ASN A CA 1
ATOM 2167 C C . ASN A 1 273 ? 32.472 0.373 -38.779 1.00 94.06 273 ASN A C 1
ATOM 2169 O O . ASN A 1 273 ? 31.983 0.735 -37.707 1.00 94.06 273 ASN A O 1
ATOM 2173 N N . ALA A 1 274 ? 31.745 0.296 -39.899 1.00 93.44 274 ALA A N 1
ATOM 2174 C CA . ALA A 1 274 ? 30.320 0.623 -39.962 1.00 93.44 274 ALA A CA 1
ATOM 2175 C C . ALA A 1 274 ? 29.478 -0.302 -39.067 1.00 93.44 274 ALA A C 1
ATOM 2177 O O . ALA A 1 274 ? 28.613 0.171 -38.334 1.00 93.44 274 ALA A O 1
ATOM 2178 N N . LEU A 1 275 ? 29.779 -1.606 -39.045 1.00 94.12 275 LEU A N 1
ATOM 2179 C CA . LEU A 1 275 ? 29.129 -2.573 -38.159 1.00 94.12 275 LEU A CA 1
ATOM 2180 C C . LEU A 1 275 ? 29.377 -2.254 -36.681 1.00 94.12 275 LEU A C 1
ATOM 2182 O O . LEU A 1 275 ? 28.466 -2.372 -35.863 1.00 94.12 275 LEU A O 1
ATOM 2186 N N . THR A 1 276 ? 30.596 -1.838 -36.334 1.00 94.00 276 THR A N 1
ATOM 2187 C CA . THR A 1 276 ? 30.947 -1.432 -34.968 1.00 94.00 276 THR A CA 1
ATOM 2188 C C . THR A 1 276 ? 30.125 -0.215 -34.545 1.00 94.00 276 THR A C 1
ATOM 2190 O O . THR A 1 276 ? 29.473 -0.262 -33.504 1.00 94.00 276 THR A O 1
ATOM 2193 N N . LEU A 1 277 ? 30.060 0.825 -35.385 1.00 93.81 277 LEU A N 1
ATOM 2194 C CA . LEU A 1 277 ? 29.238 2.017 -35.142 1.00 93.81 277 LEU A CA 1
ATOM 2195 C C . LEU A 1 277 ? 27.744 1.682 -35.043 1.00 93.81 277 LEU A C 1
ATOM 2197 O O . LEU A 1 277 ? 27.064 2.141 -34.127 1.00 93.81 277 LEU A O 1
ATOM 2201 N N . LEU A 1 278 ? 27.238 0.835 -35.940 1.00 93.94 278 LEU A N 1
ATOM 2202 C CA . LEU A 1 278 ? 25.856 0.362 -35.935 1.00 93.94 278 LEU A CA 1
ATOM 2203 C C . LEU A 1 278 ? 25.520 -0.396 -34.646 1.00 93.94 278 LEU A C 1
ATOM 2205 O O . LEU A 1 278 ? 24.456 -0.183 -34.064 1.00 93.94 278 LEU A O 1
ATOM 2209 N N . ASN A 1 279 ? 26.410 -1.279 -34.192 1.00 91.69 279 ASN A N 1
ATOM 2210 C CA . ASN A 1 279 ? 26.224 -2.027 -32.953 1.00 91.69 279 ASN A CA 1
ATOM 2211 C C . ASN A 1 279 ? 26.249 -1.099 -31.733 1.00 91.69 279 ASN A C 1
ATOM 2213 O O . ASN A 1 279 ? 25.353 -1.206 -30.899 1.00 91.69 279 ASN A O 1
ATOM 2217 N N . SER A 1 280 ? 27.180 -0.141 -31.672 1.00 89.88 280 SER A N 1
ATOM 2218 C CA . SER A 1 280 ? 27.203 0.882 -30.619 1.00 89.88 280 SER A CA 1
ATOM 2219 C C . SER A 1 280 ? 25.934 1.741 -30.619 1.00 89.88 280 SER A C 1
ATOM 2221 O O . SER A 1 280 ? 25.333 1.952 -29.571 1.00 89.88 280 SER A O 1
ATOM 2223 N N . ALA A 1 281 ? 25.453 2.179 -31.786 1.00 92.00 281 ALA A N 1
ATOM 2224 C CA . ALA A 1 281 ? 24.210 2.943 -31.898 1.00 92.00 281 ALA A CA 1
ATOM 2225 C C . ALA A 1 281 ? 22.980 2.126 -31.451 1.00 92.00 281 ALA A C 1
ATOM 2227 O O . ALA A 1 281 ? 22.076 2.654 -30.800 1.00 92.00 281 ALA A O 1
ATOM 2228 N N . LYS A 1 282 ? 22.957 0.815 -31.737 1.00 92.19 282 LYS A N 1
ATOM 2229 C CA . LYS A 1 282 ? 21.893 -0.106 -31.301 1.00 92.19 282 LYS A CA 1
ATOM 2230 C C . LYS A 1 282 ? 21.808 -0.258 -29.779 1.00 92.19 282 LYS A C 1
ATOM 2232 O O . LYS A 1 282 ? 20.718 -0.562 -29.298 1.00 92.19 282 LYS A O 1
ATOM 2237 N N . GLU A 1 283 ? 22.870 -0.001 -29.014 1.00 91.88 283 GLU A N 1
ATOM 2238 C CA . GLU A 1 283 ? 22.804 0.010 -27.539 1.00 91.88 283 GLU A CA 1
ATOM 2239 C C . GLU A 1 283 ? 21.877 1.121 -27.016 1.00 91.88 283 GLU A C 1
ATOM 2241 O O . GLU A 1 283 ? 21.145 0.930 -26.046 1.00 91.88 283 GLU A O 1
ATOM 2246 N N . TYR A 1 284 ? 21.792 2.256 -27.720 1.00 94.06 284 TYR A N 1
ATOM 2247 C CA . TYR A 1 284 ? 20.891 3.369 -27.381 1.00 94.06 284 TYR A CA 1
ATOM 2248 C C . TYR A 1 284 ? 19.414 3.089 -27.702 1.00 94.06 284 TYR A C 1
ATOM 2250 O O . TYR A 1 284 ? 18.534 3.917 -27.432 1.00 94.06 284 TYR A O 1
ATOM 2258 N N . LYS A 1 285 ? 19.110 1.900 -28.240 1.00 94.69 285 LYS A N 1
ATOM 2259 C CA . LYS A 1 285 ? 17.739 1.402 -28.353 1.00 94.69 285 LYS A CA 1
ATOM 2260 C C . LYS A 1 285 ? 17.116 1.157 -26.983 1.00 94.69 285 LYS A C 1
ATOM 2262 O O . LYS A 1 285 ? 15.904 1.260 -26.879 1.00 94.69 285 LYS A O 1
ATOM 2267 N N . ASP A 1 286 ? 17.900 0.867 -25.949 1.00 95.75 286 ASP A N 1
ATOM 2268 C CA . ASP A 1 286 ? 17.383 0.620 -24.605 1.00 95.75 286 ASP A CA 1
ATOM 2269 C C . ASP A 1 286 ? 17.952 1.666 -23.632 1.00 95.75 286 ASP A C 1
ATOM 2271 O O . ASP A 1 286 ? 19.127 1.641 -23.274 1.00 95.75 286 ASP A O 1
ATOM 2275 N N . ILE A 1 287 ? 17.113 2.596 -23.171 1.00 97.81 287 ILE A N 1
ATOM 2276 C CA . ILE A 1 287 ? 17.492 3.688 -22.260 1.00 97.81 287 ILE A CA 1
ATOM 2277 C C . ILE A 1 287 ? 16.943 3.419 -20.855 1.00 97.81 287 ILE A C 1
ATOM 2279 O O . ILE A 1 287 ? 15.777 3.063 -20.685 1.00 97.81 287 ILE A O 1
ATOM 2283 N N . SER A 1 288 ? 17.768 3.614 -19.823 1.00 97.62 288 SER A N 1
ATOM 2284 C CA . SER A 1 288 ? 17.367 3.624 -18.411 1.00 97.62 288 SER A CA 1
ATOM 2285 C C . SER A 1 288 ? 17.573 5.011 -17.822 1.00 97.62 288 SER A C 1
ATOM 2287 O O . SER A 1 288 ? 18.707 5.442 -17.640 1.00 97.62 288 SER A O 1
ATOM 2289 N N . ILE A 1 289 ? 16.505 5.663 -17.382 1.00 98.00 289 ILE A N 1
ATOM 2290 C CA . ILE A 1 289 ? 16.601 6.901 -16.606 1.00 98.00 289 ILE A CA 1
ATOM 2291 C C . ILE A 1 289 ? 16.980 6.564 -15.161 1.00 98.00 289 ILE A C 1
ATOM 2293 O O . ILE A 1 289 ? 16.416 5.645 -14.563 1.00 98.00 289 ILE A O 1
ATOM 2297 N N . LYS A 1 290 ? 17.965 7.275 -14.612 1.00 97.00 290 LYS A N 1
ATOM 2298 C CA . LYS A 1 290 ? 18.519 7.055 -13.264 1.00 97.00 290 LYS A CA 1
ATOM 2299 C C . LYS A 1 290 ? 18.401 8.277 -12.345 1.00 97.00 290 LYS A C 1
ATOM 2301 O O . LYS A 1 290 ? 18.877 8.239 -11.214 1.00 97.00 290 LYS A O 1
ATOM 2306 N N . GLY A 1 291 ? 17.778 9.354 -12.816 1.00 96.38 291 GLY A N 1
ATOM 2307 C CA . GLY A 1 291 ? 17.561 10.571 -12.044 1.00 96.38 291 GLY A CA 1
ATOM 2308 C C . GLY A 1 291 ? 16.477 11.446 -12.659 1.00 96.38 291 GLY A C 1
ATOM 2309 O O . GLY A 1 291 ? 16.215 11.367 -13.858 1.00 96.38 291 GLY A O 1
ATOM 2310 N N . SER A 1 292 ? 15.857 12.284 -11.830 1.00 96.06 292 SER A N 1
ATOM 2311 C CA . SER A 1 292 ? 14.963 13.344 -12.299 1.00 96.06 292 SER A CA 1
ATOM 2312 C C . SER A 1 292 ? 15.788 14.563 -12.715 1.00 96.06 292 SER A C 1
ATOM 2314 O O . SER A 1 292 ? 16.674 14.980 -11.969 1.00 96.06 292 SER A O 1
ATOM 2316 N N . PHE A 1 293 ? 15.515 15.147 -13.882 1.00 96.94 293 PHE A N 1
ATOM 2317 C CA . PHE A 1 293 ? 16.239 16.322 -14.381 1.00 96.94 293 PHE A CA 1
ATOM 2318 C C . PHE A 1 293 ? 15.413 17.134 -15.384 1.00 96.94 293 PHE A C 1
ATOM 2320 O O . PHE A 1 293 ? 14.454 16.641 -15.980 1.00 96.94 293 PHE A O 1
ATOM 2327 N N . ASN A 1 294 ? 15.817 18.388 -15.591 1.00 97.38 294 ASN A N 1
ATOM 2328 C CA . ASN A 1 294 ? 15.268 19.237 -16.645 1.00 97.38 294 ASN A CA 1
ATOM 2329 C C . ASN A 1 294 ? 15.947 18.910 -17.975 1.00 97.38 294 ASN A C 1
ATOM 2331 O O . ASN A 1 294 ? 17.164 18.717 -18.012 1.00 97.38 294 ASN A O 1
ATOM 2335 N N . THR A 1 295 ? 15.190 18.867 -19.066 1.00 97.38 295 THR A N 1
ATOM 2336 C CA . THR A 1 295 ? 15.727 18.576 -20.392 1.00 97.38 295 THR A CA 1
ATOM 2337 C C . THR A 1 295 ? 14.966 19.293 -21.499 1.00 97.38 295 THR A C 1
ATOM 2339 O O . THR A 1 295 ? 13.758 19.478 -21.462 1.00 97.38 295 THR A O 1
ATOM 2342 N N . ASP A 1 296 ? 15.695 19.679 -22.525 1.00 96.69 296 ASP A N 1
ATOM 2343 C CA . ASP A 1 296 ? 15.213 20.164 -23.812 1.00 96.69 296 ASP A CA 1
ATOM 2344 C C . ASP A 1 296 ? 15.486 19.131 -24.921 1.00 96.69 296 ASP A C 1
ATOM 2346 O O . ASP A 1 296 ? 15.349 19.438 -26.103 1.00 96.69 296 ASP A O 1
ATOM 2350 N N . ALA A 1 297 ? 15.877 17.902 -24.553 1.00 97.00 297 ALA A N 1
ATOM 2351 C CA . ALA A 1 297 ? 16.062 16.811 -25.497 1.00 97.00 297 ALA A CA 1
ATOM 2352 C C . ALA A 1 297 ? 14.775 16.560 -26.294 1.00 97.00 297 ALA A C 1
ATOM 2354 O O . ALA A 1 297 ? 13.656 16.657 -25.780 1.00 97.00 297 ALA A O 1
ATOM 2355 N N . HIS A 1 298 ? 14.957 16.233 -27.566 1.00 97.25 298 HIS A N 1
ATOM 2356 C CA . HIS A 1 298 ? 13.887 15.862 -28.468 1.00 97.25 298 HIS A CA 1
ATOM 2357 C C . HIS A 1 298 ? 14.435 14.914 -29.529 1.00 97.25 298 HIS A C 1
ATOM 2359 O O . HIS A 1 298 ? 15.557 15.098 -30.001 1.00 97.25 298 HIS A O 1
ATOM 2365 N N . ILE A 1 299 ? 13.630 13.937 -29.927 1.00 97.00 299 ILE A N 1
ATOM 2366 C CA . ILE A 1 299 ? 13.904 13.094 -31.088 1.00 97.00 299 ILE A CA 1
ATOM 2367 C C . ILE A 1 299 ? 12.640 12.967 -31.934 1.00 97.00 299 ILE A C 1
ATOM 2369 O O . ILE A 1 299 ? 11.551 12.760 -31.400 1.00 97.00 299 ILE A O 1
ATOM 2373 N N . SER A 1 300 ? 12.771 13.096 -33.254 1.00 96.56 300 SER A N 1
ATOM 2374 C CA . SER A 1 300 ? 11.629 13.079 -34.176 1.00 96.56 300 SER A CA 1
ATOM 2375 C C . SER A 1 300 ? 10.922 11.721 -34.208 1.00 96.56 300 SER A C 1
ATOM 2377 O O . SER A 1 300 ? 9.694 11.671 -34.297 1.00 96.56 300 SER A O 1
ATOM 2379 N N . SER A 1 301 ? 11.673 10.624 -34.085 1.00 96.75 301 SER A N 1
ATOM 2380 C CA . SER A 1 301 ? 11.152 9.258 -34.037 1.00 96.75 301 SER A CA 1
ATOM 2381 C C . SER A 1 301 ? 11.982 8.376 -33.104 1.00 96.75 301 SER A C 1
ATOM 2383 O O . SER A 1 301 ? 13.210 8.411 -33.155 1.00 96.75 301 SER A O 1
ATOM 2385 N N . TYR A 1 302 ? 11.328 7.571 -32.263 1.00 97.19 302 TYR A N 1
ATOM 2386 C CA . TYR A 1 302 ? 12.001 6.611 -31.382 1.00 97.19 302 TYR A CA 1
ATOM 2387 C C . TYR A 1 302 ? 11.222 5.294 -31.287 1.00 97.19 302 TYR A C 1
ATOM 2389 O O . TYR A 1 302 ? 10.025 5.282 -30.997 1.00 97.19 302 TYR A O 1
ATOM 2397 N N . GLY A 1 303 ? 11.914 4.174 -31.511 1.00 95.50 303 GLY A N 1
ATOM 2398 C CA . GLY A 1 303 ? 11.343 2.819 -31.539 1.00 95.50 303 GLY A CA 1
ATOM 2399 C C . GLY A 1 303 ? 12.025 1.837 -30.585 1.00 95.50 303 GLY A C 1
ATOM 2400 O O . GLY A 1 303 ? 11.974 0.625 -30.797 1.00 95.50 303 GLY A O 1
ATOM 2401 N N . GLY A 1 304 ? 12.713 2.363 -29.571 1.00 95.31 304 GLY A N 1
ATOM 2402 C CA . GLY A 1 304 ? 13.416 1.593 -28.553 1.00 95.31 304 GLY A CA 1
ATOM 2403 C C . GLY A 1 304 ? 12.587 1.275 -27.305 1.00 95.31 304 GLY A C 1
ATOM 2404 O O . GLY A 1 304 ? 11.361 1.198 -27.352 1.00 95.31 304 GLY A O 1
ATOM 2405 N N . ASN A 1 305 ? 13.258 1.104 -26.170 1.00 97.25 305 ASN A N 1
ATOM 2406 C CA . ASN A 1 305 ? 12.650 0.967 -24.854 1.00 97.25 305 ASN A CA 1
ATOM 2407 C C . ASN A 1 305 ? 13.184 2.053 -23.917 1.00 97.25 305 ASN A C 1
ATOM 2409 O O . ASN A 1 305 ? 14.388 2.283 -23.849 1.00 97.25 305 ASN A O 1
ATOM 2413 N N . ILE A 1 306 ? 12.300 2.690 -23.147 1.00 97.81 306 ILE A N 1
ATOM 2414 C CA . ILE A 1 306 ? 12.697 3.641 -22.099 1.00 97.81 306 ILE A CA 1
ATOM 2415 C C . ILE A 1 306 ? 12.170 3.144 -20.755 1.00 97.81 306 ILE A C 1
ATOM 2417 O O . ILE A 1 306 ? 10.961 3.099 -20.521 1.00 97.81 306 ILE A O 1
ATOM 2421 N N . ALA A 1 307 ? 13.079 2.801 -19.846 1.00 97.62 307 ALA A N 1
ATOM 2422 C CA . ALA A 1 307 ? 12.768 2.541 -18.446 1.00 97.62 307 ALA A CA 1
ATOM 2423 C C . ALA A 1 307 ? 12.972 3.827 -17.635 1.00 97.62 307 ALA A C 1
ATOM 2425 O O . ALA A 1 307 ? 14.097 4.216 -17.329 1.00 97.62 307 ALA A O 1
ATOM 2426 N N . GLY A 1 308 ? 11.877 4.497 -17.293 1.00 97.25 308 GLY A N 1
ATOM 2427 C CA . GLY A 1 308 ? 11.866 5.713 -16.487 1.00 97.25 308 GLY A CA 1
ATOM 2428 C C . GLY A 1 308 ? 12.143 5.483 -15.000 1.00 97.25 308 GLY A C 1
ATOM 2429 O O . GLY A 1 308 ? 12.557 6.414 -14.322 1.00 97.25 308 GLY A O 1
ATOM 2430 N N . ASN A 1 309 ? 11.957 4.257 -14.492 1.00 96.44 309 ASN A N 1
ATOM 2431 C CA . ASN A 1 309 ? 12.240 3.853 -13.102 1.00 96.44 309 ASN A CA 1
ATOM 2432 C C . ASN A 1 309 ? 11.602 4.747 -12.014 1.00 96.44 309 ASN A C 1
ATOM 2434 O O . ASN A 1 309 ? 12.142 4.881 -10.919 1.00 96.44 309 ASN A O 1
ATOM 2438 N N . GLY A 1 310 ? 10.460 5.367 -12.310 1.00 96.25 310 GLY A N 1
ATOM 2439 C CA . GLY A 1 310 ? 9.750 6.275 -11.409 1.00 96.25 310 GLY A CA 1
ATOM 2440 C C . GLY A 1 310 ? 10.293 7.708 -11.387 1.00 96.25 310 GLY A C 1
ATOM 2441 O O . GLY A 1 310 ? 9.814 8.518 -10.596 1.00 96.25 310 GLY A O 1
ATOM 2442 N N . TYR A 1 311 ? 11.275 8.044 -12.231 1.00 97.25 311 TYR A N 1
ATOM 2443 C CA . TYR A 1 311 ? 11.839 9.393 -12.314 1.00 97.25 311 TYR A CA 1
ATOM 2444 C C . TYR A 1 311 ? 11.010 10.331 -13.198 1.00 97.25 311 TYR A C 1
ATOM 2446 O O . TYR A 1 311 ? 10.277 9.910 -14.100 1.00 97.25 311 TYR A O 1
ATOM 2454 N N . THR A 1 312 ? 11.176 11.628 -12.937 1.00 96.94 312 THR A N 1
ATOM 2455 C CA . THR A 1 312 ? 10.480 12.713 -13.632 1.00 96.94 312 THR A CA 1
ATOM 2456 C C . THR A 1 312 ? 11.446 13.508 -14.502 1.00 96.94 312 THR A C 1
ATOM 2458 O O . THR A 1 312 ? 12.445 14.030 -14.009 1.00 96.94 312 THR A O 1
ATOM 2461 N N . LEU A 1 313 ? 11.123 13.652 -15.785 1.00 97.50 313 LEU A N 1
ATOM 2462 C CA . LEU A 1 313 ? 11.809 14.557 -16.703 1.00 97.50 313 LEU A CA 1
ATOM 2463 C C . LEU A 1 313 ? 10.973 15.822 -16.887 1.00 97.50 313 LEU A C 1
ATOM 2465 O O . LEU A 1 313 ? 9.836 15.751 -17.352 1.00 97.50 313 LEU A O 1
ATOM 2469 N N . THR A 1 314 ? 11.528 16.981 -16.544 1.00 96.69 314 THR A N 1
ATOM 2470 C CA . THR A 1 314 ? 10.871 18.269 -16.801 1.00 96.69 314 THR A CA 1
ATOM 2471 C C . THR A 1 314 ? 11.305 18.767 -18.168 1.00 96.69 314 THR A C 1
ATOM 2473 O O . THR A 1 314 ? 12.469 19.117 -18.361 1.00 96.69 314 THR A O 1
ATOM 2476 N N . VAL A 1 315 ? 10.389 18.773 -19.128 1.00 96.31 315 VAL A N 1
ATOM 2477 C CA . VAL A 1 315 ? 10.687 19.091 -20.521 1.00 96.31 315 VAL A CA 1
ATOM 2478 C C . VAL A 1 315 ? 10.356 20.548 -20.815 1.00 96.31 315 VAL A C 1
ATOM 2480 O O . VAL A 1 315 ? 9.239 20.996 -20.574 1.00 96.31 315 VAL A O 1
ATOM 2483 N N . SER A 1 316 ? 11.328 21.277 -21.361 1.00 93.56 316 SER A N 1
ATOM 2484 C CA . SER A 1 316 ? 11.209 22.705 -21.694 1.00 93.56 316 SER A CA 1
ATOM 2485 C C . SER A 1 316 ? 11.415 23.001 -23.184 1.00 93.56 316 SER A C 1
ATOM 2487 O O . SER A 1 316 ? 11.771 24.119 -23.549 1.00 93.56 316 SER A O 1
ATOM 2489 N N . ASN A 1 317 ? 11.262 22.000 -24.056 1.00 84.88 317 ASN A N 1
ATOM 2490 C CA . ASN A 1 317 ? 11.467 22.173 -25.493 1.00 84.88 317 ASN A CA 1
ATOM 2491 C C . ASN A 1 317 ? 10.272 22.872 -26.174 1.00 84.88 317 ASN A C 1
ATOM 2493 O O . ASN A 1 317 ? 9.132 22.780 -25.722 1.00 84.88 317 ASN A O 1
ATOM 2497 N N . ALA A 1 318 ? 10.531 23.550 -27.297 1.00 80.31 318 ALA A N 1
ATOM 2498 C CA . ALA A 1 318 ? 9.496 24.239 -28.076 1.00 80.31 318 ALA A CA 1
ATOM 2499 C C . ALA A 1 318 ? 8.499 23.277 -28.755 1.00 80.31 318 ALA A C 1
ATOM 2501 O O . ALA A 1 318 ? 7.407 23.685 -29.138 1.00 80.31 318 ALA A O 1
ATOM 2502 N N . ASN A 1 319 ? 8.864 21.997 -28.886 1.00 84.50 319 ASN A N 1
ATOM 2503 C CA . ASN A 1 319 ? 8.072 20.983 -29.584 1.00 84.50 319 ASN A CA 1
ATOM 2504 C C . ASN A 1 319 ? 6.910 20.435 -28.738 1.00 84.50 319 ASN A C 1
ATOM 2506 O O . A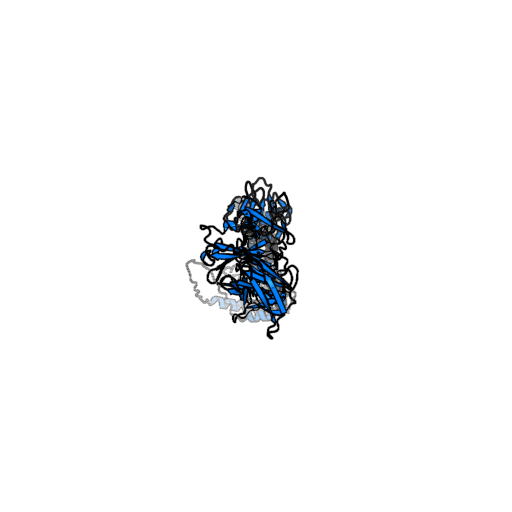SN A 1 319 ? 6.049 19.734 -29.267 1.00 84.50 319 ASN A O 1
ATOM 2510 N N . GLY A 1 320 ? 6.890 20.699 -27.426 1.00 92.00 320 GLY A N 1
ATOM 2511 C CA . GLY A 1 320 ? 5.835 20.234 -26.521 1.00 92.00 320 GLY A CA 1
ATOM 2512 C C . GLY A 1 320 ? 5.812 18.716 -26.290 1.00 92.00 320 GLY A C 1
ATOM 2513 O O . GLY A 1 320 ? 4.841 18.202 -25.725 1.00 92.00 320 GLY A O 1
ATOM 2514 N N . ALA A 1 321 ? 6.862 17.990 -26.695 1.00 96.19 321 ALA A N 1
ATOM 2515 C CA . ALA A 1 321 ? 7.000 16.549 -26.484 1.00 96.19 321 ALA A CA 1
ATOM 2516 C C . ALA A 1 321 ? 8.467 16.086 -26.438 1.00 96.19 321 ALA A C 1
ATOM 2518 O O . ALA A 1 321 ? 9.323 16.616 -27.153 1.00 96.19 321 ALA A O 1
ATOM 2519 N N . LEU A 1 322 ? 8.755 15.053 -25.637 1.00 96.75 322 LEU A N 1
ATOM 2520 C CA . LEU A 1 322 ? 10.080 14.416 -25.589 1.00 96.75 322 LEU A CA 1
ATOM 2521 C C . LEU A 1 322 ? 10.399 13.657 -26.894 1.00 96.75 322 LEU A C 1
ATOM 2523 O O . LEU A 1 322 ? 11.533 13.681 -27.366 1.00 96.75 322 LEU A O 1
ATOM 2527 N N . ILE A 1 323 ? 9.390 13.018 -27.489 1.00 97.69 323 ILE A N 1
ATOM 2528 C CA . ILE A 1 323 ? 9.489 12.245 -28.734 1.00 97.69 323 ILE A CA 1
ATOM 2529 C C . ILE A 1 323 ? 8.448 12.777 -29.732 1.00 97.69 323 ILE A C 1
ATOM 2531 O O . ILE A 1 323 ? 7.319 13.076 -29.355 1.00 97.69 323 ILE A O 1
ATOM 2535 N N . GLY A 1 324 ? 8.783 12.895 -31.015 1.00 96.81 324 GLY A N 1
ATOM 2536 C CA . GLY A 1 324 ? 7.799 13.186 -32.061 1.00 96.81 324 GLY A CA 1
ATOM 2537 C C . GLY A 1 324 ? 6.839 12.007 -32.242 1.00 96.81 324 GLY A C 1
ATOM 2538 O O . GLY A 1 324 ? 5.726 12.009 -31.714 1.00 96.81 324 GLY A O 1
ATOM 2539 N N . THR A 1 325 ? 7.293 10.971 -32.947 1.00 97.12 325 THR A N 1
ATOM 2540 C CA . THR A 1 325 ? 6.562 9.709 -33.136 1.00 97.12 325 THR A CA 1
ATOM 2541 C C . THR A 1 325 ? 7.231 8.580 -32.358 1.00 97.12 325 THR A C 1
ATOM 2543 O O . THR A 1 325 ? 8.391 8.254 -32.591 1.00 97.12 325 THR A O 1
ATOM 2546 N N . SER A 1 326 ? 6.508 7.967 -31.425 1.00 95.88 326 SER A N 1
ATOM 2547 C CA . SER A 1 326 ? 7.004 6.843 -30.629 1.00 95.88 326 SER A CA 1
ATOM 2548 C C . SER A 1 326 ? 6.383 5.532 -31.102 1.00 95.88 326 SER A C 1
ATOM 2550 O O . SER A 1 326 ? 5.163 5.397 -31.085 1.00 95.88 326 SER A O 1
ATOM 2552 N N . THR A 1 327 ? 7.204 4.541 -31.447 1.00 96.38 327 THR A N 1
ATOM 2553 C CA . THR A 1 327 ? 6.809 3.115 -31.487 1.00 96.38 327 THR A CA 1
ATOM 2554 C C . THR A 1 327 ? 7.418 2.343 -30.310 1.00 96.38 327 THR A C 1
ATOM 2556 O O . THR A 1 327 ? 7.434 1.114 -30.299 1.00 96.38 327 THR A O 1
ATOM 2559 N N . ALA A 1 328 ? 7.968 3.070 -29.335 1.00 93.81 328 ALA A N 1
ATOM 2560 C CA . ALA A 1 328 ? 8.745 2.536 -28.231 1.00 93.81 328 ALA A CA 1
ATOM 2561 C C . ALA A 1 328 ? 7.885 1.916 -27.122 1.00 93.81 328 ALA A C 1
ATOM 2563 O O . ALA A 1 328 ? 6.726 2.290 -26.923 1.00 93.81 328 ALA A O 1
ATOM 2564 N N . SER A 1 329 ? 8.483 1.015 -26.339 1.00 96.62 329 SER A N 1
ATOM 2565 C CA . SER A 1 329 ? 7.920 0.605 -25.049 1.00 96.62 329 SER A CA 1
ATOM 2566 C C . SER A 1 329 ? 8.503 1.478 -23.941 1.00 96.62 329 SER A C 1
ATOM 2568 O O . SER A 1 329 ? 9.682 1.382 -23.601 1.00 96.62 329 SER A O 1
ATOM 2570 N N . ILE A 1 330 ? 7.676 2.336 -23.355 1.00 97.50 330 ILE A N 1
ATOM 2571 C CA . ILE A 1 330 ? 8.076 3.272 -22.304 1.00 97.50 330 ILE A CA 1
ATOM 2572 C C . ILE A 1 330 ? 7.411 2.834 -21.008 1.00 97.50 330 ILE A C 1
ATOM 2574 O O . ILE A 1 330 ? 6.199 2.630 -20.963 1.00 97.50 330 ILE A O 1
ATOM 2578 N N . SER A 1 331 ? 8.195 2.689 -19.943 1.00 97.25 331 SER A N 1
ATOM 2579 C CA . SER A 1 331 ? 7.671 2.265 -18.649 1.00 97.25 331 SER A CA 1
ATOM 2580 C C . SER A 1 331 ? 8.186 3.105 -17.496 1.00 97.25 331 SER A C 1
ATOM 2582 O O . SER A 1 331 ? 9.360 3.457 -17.465 1.00 97.25 331 SER A O 1
ATOM 2584 N N . GLY A 1 332 ? 7.317 3.426 -16.541 1.00 96.94 332 GLY A N 1
ATOM 2585 C CA . GLY A 1 332 ? 7.693 4.128 -15.315 1.00 96.94 332 GLY A CA 1
ATOM 2586 C C . GLY A 1 332 ? 8.316 5.504 -15.504 1.00 96.94 332 GLY A C 1
ATOM 2587 O O . GLY A 1 332 ? 9.098 5.926 -14.662 1.00 96.94 332 GLY A O 1
ATOM 2588 N N . LEU A 1 333 ? 8.027 6.184 -16.611 1.00 97.75 333 LEU A N 1
ATOM 2589 C CA . LEU A 1 333 ? 8.530 7.525 -16.888 1.00 97.75 333 LEU A CA 1
ATOM 2590 C C . LEU A 1 333 ? 7.456 8.561 -16.573 1.00 97.75 333 LEU A C 1
ATOM 2592 O O . LEU A 1 333 ? 6.332 8.440 -17.061 1.00 97.75 333 LEU A O 1
ATOM 2596 N N . CYS A 1 334 ? 7.806 9.598 -15.815 1.00 97.88 334 CYS A N 1
ATOM 2597 C CA . CYS A 1 334 ? 7.000 10.808 -15.736 1.00 97.88 334 CYS A CA 1
ATOM 2598 C C . CYS A 1 334 ? 7.615 11.911 -16.605 1.00 97.88 334 CYS A C 1
ATOM 2600 O O . CYS A 1 334 ? 8.813 12.175 -16.514 1.00 97.88 334 CYS A O 1
ATOM 2602 N N . VAL A 1 335 ? 6.798 12.589 -17.410 1.00 97.25 335 VAL A N 1
ATOM 2603 C CA . VAL A 1 335 ? 7.184 13.810 -18.130 1.00 97.25 335 VAL A CA 1
ATOM 2604 C C . VAL A 1 335 ? 6.350 14.980 -17.622 1.00 97.25 335 VAL A C 1
ATOM 2606 O O . VAL A 1 335 ? 5.124 14.923 -17.613 1.00 97.25 335 VAL A O 1
ATOM 2609 N N . SER A 1 336 ? 7.017 16.047 -17.193 1.00 96.31 336 SER A N 1
ATOM 2610 C CA . SER A 1 336 ? 6.396 17.287 -16.727 1.00 96.31 336 SER A CA 1
ATOM 2611 C C . SER A 1 336 ? 6.648 18.417 -17.724 1.00 96.31 336 SER A C 1
ATOM 2613 O O . SER A 1 336 ? 7.715 18.475 -18.328 1.00 96.31 336 SER A O 1
ATOM 2615 N N . GLY A 1 337 ? 5.671 19.301 -17.923 1.00 94.81 337 GLY A N 1
ATOM 2616 C CA . GLY A 1 337 ? 5.749 20.439 -18.848 1.00 94.81 337 GLY A CA 1
ATOM 2617 C C . GLY A 1 337 ? 5.470 20.108 -20.320 1.00 94.81 337 GLY A C 1
ATOM 2618 O O . GLY A 1 337 ? 5.194 21.014 -21.098 1.00 94.81 337 GLY A O 1
ATOM 2619 N N . ALA A 1 338 ? 5.453 18.829 -20.704 1.00 96.38 338 ALA A N 1
ATOM 2620 C CA . ALA A 1 338 ? 5.260 18.382 -22.086 1.00 96.38 338 ALA A CA 1
ATOM 2621 C C . ALA A 1 338 ? 4.566 17.012 -22.158 1.00 96.38 338 ALA A C 1
ATOM 2623 O O . ALA A 1 338 ? 4.284 16.388 -21.136 1.00 96.38 338 ALA A O 1
ATOM 2624 N N . LYS A 1 339 ? 4.325 16.512 -23.374 1.00 96.06 339 LYS A N 1
ATOM 2625 C CA . LYS A 1 339 ? 3.921 15.118 -23.620 1.00 96.06 339 LYS A CA 1
ATOM 2626 C C . LYS A 1 339 ? 5.139 14.183 -23.647 1.00 96.06 339 LYS A C 1
ATOM 2628 O O . LYS A 1 339 ? 6.252 14.604 -23.956 1.00 96.06 339 LYS A O 1
ATOM 2633 N N . ILE A 1 340 ? 4.924 12.885 -23.407 1.00 96.69 340 ILE A N 1
ATOM 2634 C CA . ILE A 1 340 ? 5.956 11.863 -23.676 1.00 96.69 340 ILE A CA 1
ATOM 2635 C C . ILE A 1 340 ? 6.223 11.777 -25.186 1.00 96.69 340 ILE A C 1
ATOM 2637 O O . ILE A 1 340 ? 7.369 11.888 -25.610 1.00 96.69 340 ILE A O 1
ATOM 2641 N N . ALA A 1 341 ? 5.167 11.643 -25.994 1.00 96.50 341 ALA A N 1
ATOM 2642 C CA . ALA A 1 341 ? 5.260 11.693 -27.448 1.00 96.50 341 ALA A CA 1
ATOM 2643 C C . ALA A 1 341 ? 4.116 12.512 -28.058 1.00 96.50 341 ALA A C 1
ATOM 2645 O O . ALA A 1 341 ? 3.020 12.542 -27.488 1.00 96.50 341 ALA A O 1
ATOM 2646 N N . THR A 1 342 ? 4.351 13.143 -29.210 1.00 95.62 342 THR A N 1
ATOM 2647 C CA . THR A 1 342 ? 3.286 13.801 -29.987 1.00 95.62 342 THR A CA 1
ATOM 2648 C C . THR A 1 342 ? 2.311 12.764 -30.537 1.00 95.62 342 THR A C 1
ATOM 2650 O O . THR A 1 342 ? 1.103 12.902 -30.346 1.00 95.62 342 THR A O 1
ATOM 2653 N N . THR A 1 343 ? 2.849 11.696 -31.132 1.00 95.44 343 THR A N 1
ATOM 2654 C CA . THR A 1 343 ? 2.107 10.527 -31.622 1.00 95.44 343 THR A CA 1
ATOM 2655 C C . THR A 1 343 ? 2.674 9.272 -30.968 1.00 95.44 343 THR A C 1
ATOM 2657 O O . THR A 1 343 ? 3.870 9.003 -31.082 1.00 95.44 343 THR A O 1
ATOM 2660 N N . ASN A 1 344 ? 1.834 8.491 -30.286 1.00 94.00 344 ASN A N 1
ATOM 2661 C CA . ASN A 1 344 ? 2.243 7.231 -29.667 1.00 94.00 344 ASN A CA 1
ATOM 2662 C C . ASN A 1 344 ? 1.588 6.034 -30.362 1.00 94.00 344 ASN A C 1
ATOM 2664 O O . ASN A 1 344 ? 0.401 5.786 -30.179 1.00 94.00 344 ASN A O 1
ATOM 2668 N N . ASN A 1 345 ? 2.398 5.278 -31.094 1.00 94.00 345 ASN A N 1
ATOM 2669 C CA . ASN A 1 345 ? 2.067 3.979 -31.681 1.00 94.00 345 ASN A CA 1
ATOM 2670 C C . ASN A 1 345 ? 2.694 2.816 -30.884 1.00 94.00 345 ASN A C 1
ATOM 2672 O O . ASN A 1 345 ? 2.612 1.663 -31.301 1.00 94.00 345 ASN A O 1
ATOM 2676 N N . GLY A 1 346 ? 3.391 3.124 -29.786 1.00 93.25 346 GLY A N 1
ATOM 2677 C CA . GLY A 1 346 ? 4.050 2.164 -28.909 1.00 93.25 346 GLY A CA 1
ATOM 2678 C C . GLY A 1 346 ? 3.225 1.818 -27.670 1.00 93.25 346 GLY A C 1
ATOM 2679 O O . GLY A 1 346 ? 2.007 1.993 -27.637 1.00 93.25 346 GLY A O 1
ATOM 2680 N N . ASN A 1 347 ? 3.912 1.341 -26.627 1.00 94.88 347 ASN A N 1
ATOM 2681 C CA . ASN A 1 347 ? 3.286 0.927 -25.373 1.00 94.88 347 ASN A CA 1
ATOM 2682 C C . ASN A 1 347 ? 3.754 1.780 -24.196 1.00 94.88 347 ASN A C 1
ATOM 2684 O O . ASN A 1 347 ? 4.946 1.833 -23.900 1.00 94.88 347 ASN A O 1
ATOM 2688 N N . TYR A 1 348 ? 2.819 2.401 -23.483 1.00 95.56 348 TYR A N 1
ATOM 2689 C CA . TYR A 1 348 ? 3.080 3.034 -22.194 1.00 95.56 348 TYR A CA 1
ATOM 2690 C C . TYR A 1 348 ? 2.706 2.072 -21.075 1.00 95.56 348 TYR A C 1
ATOM 2692 O O . TYR A 1 348 ? 1.651 1.447 -21.097 1.00 95.56 348 TYR A O 1
ATOM 2700 N N . LYS A 1 349 ? 3.579 1.925 -20.080 1.00 95.00 349 LYS A N 1
ATOM 2701 C CA . LYS A 1 349 ? 3.307 1.103 -18.901 1.00 95.00 349 LYS A CA 1
ATOM 2702 C C . LYS A 1 349 ? 3.696 1.846 -17.642 1.00 95.00 349 LYS A C 1
ATOM 2704 O O . LYS A 1 349 ? 4.870 2.015 -17.336 1.00 95.00 349 LYS A O 1
ATOM 2709 N N . ASN A 1 350 ? 2.698 2.214 -16.861 1.00 95.06 350 ASN A N 1
ATOM 2710 C CA . ASN A 1 350 ? 2.878 2.970 -15.637 1.00 95.06 350 ASN A CA 1
ATOM 2711 C C . ASN A 1 350 ? 3.626 4.298 -15.863 1.00 95.06 350 ASN A C 1
ATOM 2713 O O . ASN A 1 350 ? 4.524 4.628 -15.098 1.00 95.06 350 ASN A O 1
ATOM 2717 N N . CYS A 1 351 ? 3.298 5.037 -16.923 1.00 97.62 351 CYS A N 1
ATOM 2718 C CA . CYS A 1 351 ? 3.890 6.352 -17.199 1.00 97.62 351 CYS A CA 1
ATOM 2719 C C . CYS A 1 351 ? 2.982 7.487 -16.716 1.00 97.62 351 CYS A C 1
ATOM 2721 O O . CYS A 1 351 ? 1.797 7.270 -16.477 1.00 97.62 351 CYS A O 1
ATOM 2723 N N . ALA A 1 352 ? 3.512 8.703 -16.615 1.00 97.94 352 ALA A N 1
ATOM 2724 C CA . ALA A 1 352 ? 2.745 9.885 -16.240 1.00 97.94 352 ALA A CA 1
ATOM 2725 C C . ALA A 1 352 ? 3.107 11.105 -17.099 1.00 97.94 352 ALA A C 1
ATOM 2727 O O . ALA A 1 352 ? 4.243 11.257 -17.547 1.00 97.94 352 ALA A O 1
ATOM 2728 N N . VAL A 1 353 ? 2.128 11.978 -17.320 1.00 97.25 353 VAL A N 1
ATOM 2729 C CA . VAL A 1 353 ? 2.281 13.279 -17.975 1.00 97.25 353 VAL A CA 1
ATOM 2730 C C . VAL A 1 353 ? 1.665 14.354 -17.086 1.00 97.25 353 VAL A C 1
ATOM 2732 O O . VAL A 1 353 ? 0.506 14.238 -16.689 1.00 97.25 353 VAL A O 1
ATOM 2735 N N . ILE A 1 354 ? 2.433 15.405 -16.801 1.00 96.44 354 ILE A N 1
ATOM 2736 C CA . ILE A 1 354 ? 2.016 16.567 -16.009 1.00 96.44 354 ILE A CA 1
ATOM 2737 C C . ILE A 1 354 ? 2.102 17.802 -16.918 1.00 96.44 354 ILE A C 1
ATOM 2739 O O . ILE A 1 354 ? 3.145 18.444 -17.015 1.00 96.44 354 ILE A O 1
ATOM 2743 N N . SER A 1 355 ? 1.028 18.111 -17.646 1.00 93.00 355 SER A N 1
ATOM 2744 C CA . SER A 1 355 ? 0.976 19.237 -18.596 1.00 93.00 355 SER A CA 1
ATOM 2745 C C . SER A 1 355 ? -0.457 19.761 -18.706 1.00 93.00 355 SER A C 1
ATOM 2747 O O . SER A 1 355 ? -1.315 19.102 -19.286 1.00 93.00 355 SER A O 1
ATOM 2749 N N . GLY A 1 356 ? -0.757 20.893 -18.056 1.00 87.81 356 GLY A N 1
ATOM 2750 C CA . GLY A 1 356 ? -2.125 21.441 -17.955 1.00 87.81 356 GLY A CA 1
ATOM 2751 C C . GLY A 1 356 ? -3.119 20.589 -17.140 1.00 87.81 356 GLY A C 1
ATOM 2752 O O . GLY A 1 356 ? -4.256 20.996 -16.933 1.00 87.81 356 GLY A O 1
ATOM 2753 N N . GLY A 1 357 ? -2.682 19.424 -16.664 1.00 95.44 357 GLY A N 1
ATOM 2754 C CA . GLY A 1 357 ? -3.413 18.431 -15.885 1.00 95.44 357 GLY A CA 1
ATOM 2755 C C . GLY A 1 357 ? -2.493 17.243 -15.586 1.00 95.44 357 GLY A C 1
ATOM 2756 O O . GLY A 1 357 ? -1.338 17.227 -16.024 1.00 95.44 357 GLY A O 1
ATOM 2757 N N . ILE A 1 358 ? -2.983 16.249 -14.844 1.00 97.62 358 ILE A N 1
ATOM 2758 C CA . ILE A 1 358 ? -2.209 15.059 -14.464 1.00 97.62 358 ILE A CA 1
ATOM 2759 C C . ILE A 1 358 ? -2.839 13.851 -15.146 1.00 97.62 358 ILE A C 1
ATOM 2761 O O . ILE A 1 358 ? -3.997 13.530 -14.899 1.00 97.62 358 ILE A O 1
ATOM 2765 N N . THR A 1 359 ? -2.086 13.188 -16.018 1.00 97.62 359 THR A N 1
ATOM 2766 C CA . THR A 1 359 ? -2.532 11.976 -16.715 1.00 97.62 359 THR A CA 1
ATOM 2767 C C . THR A 1 359 ? -1.586 10.829 -16.405 1.00 97.62 359 THR A C 1
ATOM 2769 O O . THR A 1 359 ? -0.390 10.930 -16.668 1.00 97.62 359 THR A O 1
ATOM 2772 N N . GLY A 1 360 ? -2.110 9.733 -15.868 1.00 96.50 360 GLY A N 1
ATOM 2773 C CA . GLY A 1 360 ? -1.378 8.483 -15.672 1.00 96.50 360 GLY A CA 1
ATOM 2774 C C . GLY A 1 360 ? -1.784 7.437 -16.700 1.00 96.50 360 GLY A C 1
ATOM 2775 O O . GLY A 1 360 ? -2.946 7.344 -17.078 1.00 96.50 360 GLY A O 1
ATOM 2776 N N . TYR A 1 361 ? -0.824 6.635 -17.134 1.00 95.31 361 TYR A N 1
ATOM 2777 C CA . TYR A 1 361 ? -0.976 5.622 -18.170 1.00 95.31 361 TYR A CA 1
ATOM 2778 C C . TYR A 1 361 ? -0.770 4.238 -17.551 1.00 95.31 361 TYR A C 1
ATOM 2780 O O . TYR A 1 361 ? 0.364 3.769 -17.404 1.00 95.31 361 TYR A O 1
ATOM 2788 N N . VAL A 1 362 ? -1.866 3.582 -17.159 1.00 85.81 362 VAL A N 1
ATOM 2789 C CA . VAL A 1 362 ? -1.870 2.183 -16.692 1.00 85.81 362 VAL A CA 1
ATOM 2790 C C . VAL A 1 362 ? -2.076 1.290 -17.918 1.00 85.81 362 VAL A C 1
ATOM 2792 O O . VAL A 1 362 ? -3.174 0.822 -18.200 1.00 85.81 362 VAL A O 1
ATOM 2795 N N . GLY A 1 363 ? -1.020 1.147 -18.721 1.00 83.00 363 GLY A N 1
ATOM 2796 C CA . GLY A 1 363 ? -1.127 0.685 -20.108 1.00 83.00 363 GLY A CA 1
ATOM 2797 C C . GLY A 1 363 ? -1.233 1.872 -21.075 1.00 83.00 363 GLY A C 1
ATOM 2798 O O . GLY A 1 363 ? -0.826 2.982 -20.743 1.00 83.00 363 GLY A O 1
ATOM 2799 N N . ASN A 1 364 ? -1.808 1.660 -22.262 1.00 84.62 364 ASN A N 1
ATOM 2800 C CA . ASN A 1 364 ? -1.943 2.718 -23.279 1.00 84.62 364 ASN A CA 1
ATOM 2801 C C . ASN A 1 364 ? -3.090 3.702 -23.009 1.00 84.62 364 ASN A C 1
ATOM 2803 O O . ASN A 1 364 ? -3.179 4.739 -23.665 1.00 84.62 364 ASN A O 1
ATOM 2807 N N . THR A 1 365 ? -3.953 3.400 -22.041 1.00 88.94 365 THR A N 1
ATOM 2808 C CA . THR A 1 365 ? -5.097 4.239 -21.682 1.00 88.94 365 THR A CA 1
ATOM 2809 C C . THR A 1 365 ? -4.664 5.320 -20.697 1.00 88.94 365 THR A C 1
ATOM 2811 O O . THR A 1 365 ? -4.217 5.014 -19.590 1.00 88.94 365 THR A O 1
ATOM 2814 N N . GLY A 1 366 ? -4.809 6.586 -21.091 1.00 94.25 366 GLY A N 1
ATOM 2815 C CA . GLY A 1 366 ? -4.618 7.722 -20.193 1.00 94.25 366 GLY A CA 1
ATOM 2816 C C . GLY A 1 366 ? -5.811 7.887 -19.251 1.00 94.25 366 GLY A C 1
ATOM 2817 O O . GLY A 1 366 ? -6.954 7.940 -19.699 1.00 94.25 366 GLY A O 1
ATOM 2818 N N . VAL A 1 367 ? -5.540 7.989 -17.954 1.00 96.69 367 VAL A N 1
ATOM 2819 C CA . VAL A 1 367 ? -6.509 8.299 -16.897 1.00 96.69 367 VAL A CA 1
ATOM 2820 C C . VAL A 1 367 ? -6.126 9.641 -16.288 1.00 96.69 367 VAL A C 1
ATOM 2822 O O . VAL A 1 367 ? -4.959 9.856 -15.955 1.00 96.69 367 VAL A O 1
ATOM 2825 N N . SER A 1 368 ? -7.086 10.552 -16.161 1.00 96.94 368 SER A N 1
ATOM 2826 C CA . SER A 1 368 ? -6.867 11.848 -15.518 1.00 96.94 368 SER A CA 1
ATOM 2827 C C . SER A 1 368 ? -6.974 11.733 -14.002 1.00 96.94 368 SER A C 1
ATOM 2829 O O . SER A 1 368 ? -7.871 11.069 -13.490 1.00 96.94 368 SER A O 1
ATOM 2831 N N . TYR A 1 369 ? -6.081 12.422 -13.301 1.00 96.56 369 TYR A N 1
ATOM 2832 C CA . TYR A 1 369 ? -6.026 12.482 -11.844 1.00 96.56 369 TYR A CA 1
ATOM 2833 C C . TYR A 1 369 ? -6.126 13.934 -11.383 1.00 96.56 369 TYR A C 1
ATOM 2835 O O . TYR A 1 369 ? -5.653 14.851 -12.058 1.00 96.56 369 TYR A O 1
ATOM 2843 N N . SER A 1 370 ? -6.735 14.146 -10.219 1.00 95.75 370 SER A N 1
ATOM 2844 C CA . SER A 1 370 ? -6.919 15.478 -9.637 1.00 95.75 370 SER A CA 1
ATOM 2845 C C . SER A 1 370 ? -5.661 15.997 -8.935 1.00 95.75 370 SER A C 1
ATOM 2847 O O . SER A 1 370 ? -5.499 17.204 -8.765 1.00 95.75 370 SER A O 1
ATOM 2849 N N . SER A 1 371 ? -4.758 15.098 -8.526 1.00 95.12 371 SER A N 1
ATOM 2850 C CA . SER A 1 371 ? -3.542 15.445 -7.787 1.00 95.12 371 SER A CA 1
ATOM 2851 C C . SER A 1 371 ? -2.418 14.414 -7.972 1.00 95.12 371 SER A C 1
ATOM 2853 O O . SER A 1 371 ? -2.655 13.270 -8.364 1.00 95.12 371 SER A O 1
ATOM 2855 N N . LEU A 1 372 ? -1.169 14.805 -7.685 1.00 95.75 372 LEU A N 1
ATOM 2856 C CA . LEU A 1 372 ? -0.019 13.891 -7.749 1.00 95.75 372 LEU A CA 1
ATOM 2857 C C . LEU A 1 372 ? -0.066 12.773 -6.692 1.00 95.75 372 LEU A C 1
ATOM 2859 O O . LEU A 1 372 ? 0.295 11.648 -7.036 1.00 95.75 372 LEU A O 1
ATOM 2863 N N . PRO A 1 373 ? -0.521 13.015 -5.444 1.00 95.25 373 PRO A N 1
ATOM 2864 C CA . PRO A 1 373 ? -0.702 11.942 -4.469 1.00 95.25 373 PRO A CA 1
ATOM 2865 C C . PRO A 1 373 ? -1.724 10.896 -4.923 1.00 95.25 373 PRO A C 1
ATOM 2867 O O . PRO A 1 373 ? -1.487 9.706 -4.739 1.00 95.25 373 PRO A O 1
ATOM 2870 N N . GLU A 1 374 ? -2.814 11.313 -5.573 1.00 95.12 374 GLU A N 1
ATOM 2871 C CA . GLU A 1 374 ? -3.807 10.388 -6.131 1.00 95.12 374 GLU A CA 1
ATOM 2872 C C . GLU A 1 374 ? -3.200 9.495 -7.223 1.00 95.12 374 GLU A C 1
ATOM 2874 O O . GLU A 1 374 ? -3.317 8.271 -7.157 1.00 95.12 374 GLU A O 1
ATOM 2879 N N . LEU A 1 375 ? -2.482 10.092 -8.184 1.00 95.44 375 LEU A N 1
ATOM 2880 C CA . LEU A 1 375 ? -1.747 9.351 -9.213 1.00 95.44 375 LEU A CA 1
ATOM 2881 C C . LEU A 1 375 ? -0.759 8.354 -8.582 1.00 95.44 375 LEU A C 1
ATOM 2883 O O . LEU A 1 375 ? -0.715 7.187 -8.968 1.00 95.44 375 LEU A O 1
ATOM 2887 N N . ALA A 1 376 ? 0.039 8.799 -7.610 1.00 94.69 376 ALA A N 1
ATOM 2888 C CA . ALA A 1 376 ? 1.035 7.958 -6.954 1.00 94.69 376 ALA A CA 1
ATOM 2889 C C . ALA A 1 376 ? 0.401 6.822 -6.132 1.00 94.69 376 ALA A C 1
ATOM 2891 O O . ALA A 1 376 ? 0.940 5.719 -6.118 1.00 94.69 376 ALA A O 1
ATOM 2892 N N . ALA A 1 377 ? -0.759 7.042 -5.507 1.00 92.75 377 ALA A N 1
ATOM 2893 C CA . ALA A 1 377 ? -1.515 5.988 -4.830 1.00 92.75 377 ALA A CA 1
ATOM 2894 C C . ALA A 1 377 ? -2.062 4.948 -5.825 1.00 92.75 377 ALA A C 1
ATOM 2896 O O . ALA A 1 377 ? -1.959 3.746 -5.577 1.00 92.75 377 ALA A O 1
ATOM 2897 N N . ALA A 1 378 ? -2.583 5.388 -6.977 1.00 92.00 378 ALA A N 1
ATOM 2898 C CA . ALA A 1 378 ? -3.059 4.497 -8.039 1.00 92.00 378 ALA A CA 1
ATOM 2899 C C . ALA A 1 378 ? -1.916 3.708 -8.707 1.00 92.00 378 ALA A C 1
ATOM 2901 O O . ALA A 1 378 ? -2.104 2.578 -9.158 1.00 92.00 378 ALA A O 1
ATOM 2902 N N . MET A 1 379 ? -0.715 4.289 -8.749 1.00 92.88 379 MET A N 1
ATOM 2903 C CA . MET A 1 379 ? 0.469 3.744 -9.417 1.00 92.88 379 MET A CA 1
ATOM 2904 C C . MET A 1 379 ? 1.586 3.398 -8.423 1.00 92.88 379 MET A C 1
ATOM 2906 O O . MET A 1 379 ? 2.775 3.487 -8.748 1.00 92.88 379 MET A O 1
ATOM 2910 N N . SER A 1 380 ? 1.206 2.948 -7.222 1.00 90.06 380 SER A N 1
ATOM 2911 C CA . SER A 1 380 ? 2.092 2.776 -6.060 1.00 90.06 380 SER A CA 1
ATOM 2912 C C . SER A 1 380 ? 3.196 1.727 -6.230 1.00 90.06 380 SER A C 1
ATOM 2914 O O . SER A 1 380 ? 3.980 1.506 -5.314 1.00 90.06 380 SER A O 1
ATOM 2916 N N . GLY A 1 381 ? 3.226 1.007 -7.353 1.00 90.75 381 GLY A N 1
ATOM 2917 C CA . GLY A 1 381 ? 4.316 0.096 -7.709 1.00 90.75 381 GLY A CA 1
ATOM 2918 C C . GLY A 1 381 ? 5.490 0.784 -8.408 1.00 90.75 381 GLY A C 1
ATOM 2919 O O . GLY A 1 381 ? 6.519 0.149 -8.611 1.00 90.75 381 GLY A O 1
ATOM 2920 N N . VAL A 1 382 ? 5.343 2.052 -8.804 1.00 94.06 382 VAL A N 1
ATOM 2921 C CA . VAL A 1 382 ? 6.346 2.774 -9.599 1.00 94.06 382 VAL A CA 1
ATOM 2922 C C . VAL A 1 382 ? 6.593 4.177 -9.062 1.00 94.06 382 VAL A C 1
ATOM 2924 O O . VAL A 1 382 ? 7.746 4.549 -8.845 1.00 94.06 382 VAL A O 1
ATOM 2927 N N . PHE A 1 383 ? 5.524 4.937 -8.826 1.00 95.56 383 PHE A N 1
ATOM 2928 C CA . PHE A 1 383 ? 5.625 6.312 -8.356 1.00 95.56 383 PHE A CA 1
ATOM 2929 C C . PHE A 1 383 ? 5.324 6.411 -6.862 1.00 95.56 383 PHE A C 1
ATOM 2931 O O . PHE A 1 383 ? 4.430 5.754 -6.330 1.00 95.56 383 PHE A O 1
ATOM 2938 N N . GLY A 1 384 ? 6.086 7.269 -6.202 1.00 94.50 384 GLY A N 1
ATOM 2939 C CA . GLY A 1 384 ? 5.846 7.791 -4.872 1.00 94.50 384 GLY A CA 1
ATOM 2940 C C . GLY A 1 384 ? 5.891 9.317 -4.890 1.00 94.50 384 GLY A C 1
ATOM 2941 O O . GLY A 1 384 ? 6.100 9.944 -5.926 1.00 94.50 384 GLY A O 1
ATOM 2942 N N . VAL A 1 385 ? 5.699 9.919 -3.728 1.00 93.62 385 VAL A N 1
ATOM 2943 C CA . VAL A 1 385 ? 5.702 11.370 -3.509 1.00 93.62 385 VAL A CA 1
ATOM 2944 C C . VAL A 1 385 ? 6.383 11.645 -2.171 1.00 93.62 385 VAL A C 1
ATOM 2946 O O . VAL A 1 385 ? 6.399 10.761 -1.328 1.00 93.62 385 VAL A O 1
ATOM 2949 N N . ASP A 1 386 ? 6.925 12.838 -1.921 1.00 92.44 386 ASP A N 1
ATOM 2950 C CA . ASP A 1 386 ? 7.222 13.283 -0.550 1.00 92.44 386 ASP A CA 1
ATOM 2951 C C . ASP A 1 386 ? 6.079 14.159 -0.018 1.00 92.44 386 ASP A C 1
ATOM 2953 O O . ASP A 1 386 ? 5.977 15.339 -0.347 1.00 92.44 386 ASP A O 1
ATOM 2957 N N . MET A 1 387 ? 5.223 13.578 0.827 1.00 91.19 387 MET A N 1
ATOM 2958 C CA . MET A 1 387 ? 4.062 14.266 1.408 1.00 91.19 387 MET A CA 1
ATOM 2959 C C . MET A 1 387 ? 4.420 15.267 2.522 1.00 91.19 387 MET A C 1
ATOM 2961 O O . MET A 1 387 ? 3.524 15.887 3.094 1.00 91.19 387 MET A O 1
ATOM 2965 N N . THR A 1 388 ? 5.708 15.426 2.854 1.00 88.38 388 THR A N 1
ATOM 2966 C CA . THR A 1 388 ? 6.196 16.464 3.782 1.00 88.38 388 THR A CA 1
ATOM 2967 C C . THR A 1 388 ? 6.608 17.754 3.073 1.00 88.38 388 THR A C 1
ATOM 2969 O O . THR A 1 388 ? 6.741 18.792 3.720 1.00 88.38 388 THR A O 1
ATOM 2972 N N . SER A 1 389 ? 6.788 17.705 1.750 1.00 86.25 389 SER A N 1
ATOM 2973 C CA . SER A 1 389 ? 7.124 18.863 0.926 1.00 86.25 389 SER A CA 1
ATOM 2974 C C . SER A 1 389 ? 5.862 19.625 0.518 1.00 86.25 389 SER A C 1
ATOM 2976 O O . SER A 1 389 ? 4.870 19.025 0.109 1.00 86.25 389 SER A O 1
ATOM 2978 N N . SER A 1 390 ? 5.912 20.959 0.557 1.00 82.56 390 SER A N 1
ATOM 2979 C CA . SER A 1 390 ? 4.877 21.807 -0.054 1.00 82.56 390 SER A CA 1
ATOM 2980 C C . SER A 1 390 ? 4.920 21.759 -1.585 1.00 82.56 390 SER A C 1
ATOM 2982 O O . SER A 1 390 ? 3.899 21.968 -2.236 1.00 82.56 390 SER A O 1
ATOM 2984 N N . ASN A 1 391 ? 6.087 21.455 -2.162 1.00 86.62 391 ASN A N 1
ATOM 2985 C CA . ASN A 1 391 ? 6.259 21.232 -3.590 1.00 86.62 391 ASN A CA 1
ATOM 2986 C C . ASN A 1 391 ? 6.254 19.726 -3.869 1.00 86.62 391 ASN A C 1
ATOM 2988 O O . ASN A 1 391 ? 7.285 19.051 -3.795 1.00 86.62 391 ASN A O 1
ATOM 2992 N N . VAL A 1 392 ? 5.056 19.205 -4.105 1.00 87.31 392 VAL A N 1
ATOM 2993 C CA . VAL A 1 392 ? 4.802 17.788 -4.348 1.00 87.31 392 VAL A CA 1
ATOM 2994 C C . VAL A 1 392 ? 5.332 17.414 -5.733 1.00 87.31 392 VAL A C 1
ATOM 2996 O O . VAL A 1 392 ? 4.893 17.967 -6.736 1.00 87.31 392 VAL A O 1
ATOM 2999 N N . VAL A 1 393 ? 6.260 16.459 -5.798 1.00 90.94 393 VAL A N 1
ATOM 3000 C CA . VAL A 1 393 ? 6.807 15.915 -7.052 1.00 90.94 393 VAL A CA 1
ATOM 3001 C C . VAL A 1 393 ? 6.751 14.392 -7.032 1.00 90.94 393 VAL A C 1
ATOM 3003 O O . VAL A 1 393 ? 6.794 13.786 -5.959 1.00 90.94 393 VAL A O 1
ATOM 3006 N N . LEU A 1 394 ? 6.670 13.768 -8.210 1.00 94.69 394 LEU A N 1
ATOM 3007 C CA . LEU A 1 394 ? 6.777 12.314 -8.315 1.00 94.69 394 LEU A CA 1
ATOM 3008 C C . LEU A 1 394 ? 8.230 11.875 -8.159 1.00 94.69 394 LEU A C 1
ATOM 3010 O O . LEU A 1 394 ? 9.145 12.415 -8.790 1.00 94.69 394 LEU A O 1
ATOM 3014 N N . LEU A 1 395 ? 8.407 10.865 -7.321 1.00 94.06 395 LEU A N 1
ATOM 3015 C CA . LEU A 1 395 ? 9.669 10.229 -6.985 1.00 94.06 395 LEU A CA 1
ATOM 3016 C C . LEU A 1 395 ? 9.565 8.726 -7.276 1.00 94.06 395 LEU A C 1
ATOM 3018 O O . LEU A 1 395 ? 8.456 8.184 -7.286 1.00 94.06 395 LEU A O 1
ATOM 3022 N N . PRO A 1 396 ? 10.691 8.016 -7.441 1.00 94.88 396 PRO A N 1
ATOM 3023 C CA . PRO A 1 396 ? 10.678 6.562 -7.410 1.00 94.88 396 PRO A CA 1
ATOM 3024 C C . PRO A 1 396 ? 10.052 6.052 -6.112 1.00 94.88 396 PRO A C 1
ATOM 3026 O O . PRO A 1 396 ? 10.327 6.582 -5.027 1.00 94.88 396 PRO A O 1
ATOM 3029 N N . VAL A 1 397 ? 9.217 5.016 -6.208 1.00 92.31 397 VAL A N 1
ATOM 3030 C CA . VAL A 1 397 ? 8.604 4.436 -5.014 1.00 92.31 397 VAL A CA 1
ATOM 3031 C C . VAL A 1 397 ? 9.672 3.846 -4.088 1.00 92.31 397 VAL A C 1
ATOM 3033 O O . VAL A 1 397 ? 10.476 2.994 -4.461 1.00 92.31 397 VAL A O 1
ATOM 3036 N N . THR A 1 398 ? 9.654 4.297 -2.839 1.00 90.62 398 THR A N 1
ATOM 3037 C CA . THR A 1 398 ? 10.401 3.710 -1.722 1.00 90.62 398 THR A CA 1
ATOM 3038 C C . THR A 1 398 ? 9.449 3.537 -0.543 1.00 90.62 398 THR A C 1
ATOM 3040 O O . THR A 1 398 ? 8.331 4.055 -0.567 1.00 90.62 398 THR A O 1
ATOM 3043 N N . GLN A 1 399 ? 9.886 2.872 0.527 1.00 85.31 399 GLN A N 1
ATOM 3044 C CA . GLN A 1 399 ? 9.084 2.752 1.751 1.00 85.31 399 GLN A CA 1
ATOM 3045 C C . GLN A 1 399 ? 8.637 4.121 2.302 1.00 85.31 399 GLN A C 1
ATOM 3047 O O . GLN A 1 399 ? 7.515 4.233 2.789 1.00 85.31 399 GLN A O 1
ATOM 3052 N N . ASN A 1 400 ? 9.479 5.154 2.157 1.00 88.69 400 ASN A N 1
ATOM 3053 C CA . ASN A 1 400 ? 9.221 6.512 2.647 1.00 88.69 400 ASN A CA 1
ATOM 3054 C C . ASN A 1 400 ? 8.351 7.367 1.710 1.00 88.69 400 ASN A C 1
ATOM 3056 O O . ASN A 1 400 ? 7.760 8.355 2.149 1.00 88.69 400 ASN A O 1
ATOM 3060 N N . TYR A 1 401 ? 8.284 7.004 0.427 1.00 91.06 401 TYR A N 1
ATOM 3061 C CA . TYR A 1 401 ? 7.568 7.772 -0.600 1.00 91.06 401 TYR A CA 1
ATOM 3062 C C . TYR A 1 401 ? 6.306 7.086 -1.113 1.00 91.06 401 TYR A C 1
ATOM 3064 O O . TYR A 1 401 ? 5.560 7.684 -1.884 1.00 91.06 401 TYR A O 1
ATOM 3072 N N . LYS A 1 402 ? 6.047 5.842 -0.703 1.00 90.88 402 LYS A N 1
ATOM 3073 C CA . LYS A 1 402 ? 4.809 5.146 -1.043 1.00 90.88 402 LYS A CA 1
ATOM 3074 C C . LYS A 1 402 ? 3.619 5.900 -0.450 1.00 90.88 402 LYS A C 1
ATOM 3076 O O . LYS A 1 402 ? 3.574 6.134 0.759 1.00 90.88 402 LYS A O 1
ATOM 3081 N N . VAL A 1 403 ? 2.675 6.236 -1.325 1.00 92.19 403 VAL A N 1
ATOM 3082 C CA . VAL A 1 403 ? 1.444 6.946 -0.984 1.00 92.19 403 VAL A CA 1
ATOM 3083 C C . VAL A 1 403 ? 0.331 5.939 -0.712 1.00 92.19 403 VAL A C 1
ATOM 3085 O O . VAL A 1 403 ? 0.165 4.968 -1.451 1.00 92.19 403 VAL A O 1
ATOM 3088 N N . TYR A 1 404 ? -0.438 6.190 0.339 1.00 91.56 404 TYR A N 1
ATOM 3089 C CA . TYR A 1 404 ? -1.615 5.431 0.735 1.00 91.56 404 TYR A CA 1
ATOM 3090 C C . TYR A 1 404 ? -2.833 6.337 0.668 1.00 91.56 404 TYR A C 1
ATOM 3092 O O . TYR A 1 404 ? -2.820 7.437 1.223 1.00 91.56 404 TYR A O 1
ATOM 3100 N N . GLU A 1 405 ? -3.901 5.854 0.042 1.00 93.56 405 GLU A N 1
ATOM 3101 C CA . GLU A 1 405 ? -5.223 6.424 0.271 1.00 93.56 405 GLU A CA 1
ATOM 3102 C C . GLU A 1 405 ? -5.693 6.030 1.674 1.00 93.56 405 GLU A C 1
ATOM 3104 O O . GLU A 1 405 ? -5.605 4.858 2.058 1.00 93.56 405 GLU A O 1
ATOM 3109 N N . TYR A 1 406 ? -6.193 7.001 2.435 1.00 93.94 406 TYR A N 1
ATOM 3110 C CA . TYR A 1 406 ? -6.720 6.769 3.771 1.00 93.94 406 TYR A CA 1
ATOM 3111 C C . TYR A 1 406 ? -8.193 7.153 3.888 1.00 93.94 406 TYR A C 1
ATOM 3113 O O . TYR A 1 406 ? -8.657 8.111 3.267 1.00 93.94 406 TYR A O 1
ATOM 3121 N N . LEU A 1 407 ? -8.900 6.433 4.758 1.00 94.38 407 LEU A N 1
ATOM 3122 C CA . LEU A 1 407 ? -10.209 6.798 5.288 1.00 94.38 407 LEU A CA 1
ATOM 3123 C C . LEU A 1 407 ? -10.079 7.017 6.793 1.00 94.38 407 LEU A C 1
ATOM 3125 O O . LEU A 1 407 ? -9.606 6.134 7.508 1.00 94.38 407 LEU A O 1
ATOM 3129 N N . TYR A 1 408 ? -10.500 8.177 7.275 1.00 94.88 408 TYR A N 1
ATOM 3130 C CA . TYR A 1 408 ? -10.545 8.491 8.697 1.00 94.88 408 TYR A CA 1
ATOM 3131 C C . TYR A 1 408 ? -11.975 8.384 9.214 1.00 94.88 408 TYR A C 1
ATOM 3133 O O . TYR A 1 408 ? -12.895 8.975 8.644 1.00 94.88 408 TYR A O 1
ATOM 3141 N N . TYR A 1 409 ? -12.150 7.632 10.298 1.00 90.81 409 TYR A N 1
ATOM 3142 C CA . TYR A 1 409 ? -13.441 7.421 10.940 1.00 90.81 409 TYR A CA 1
ATOM 3143 C C . TYR A 1 409 ? -13.466 8.156 12.274 1.00 90.81 409 TYR A C 1
ATOM 3145 O O . TYR A 1 409 ? -12.824 7.721 13.232 1.00 90.81 409 TYR A O 1
ATOM 3153 N N . ALA A 1 410 ? -14.218 9.257 12.319 1.00 85.38 410 ALA A N 1
ATOM 3154 C CA . ALA A 1 410 ? -14.472 9.970 13.563 1.00 85.38 410 ALA A CA 1
ATOM 3155 C C . ALA A 1 410 ? -15.543 9.240 14.372 1.00 85.38 410 ALA A C 1
ATOM 3157 O O . ALA A 1 410 ? -16.559 8.798 13.815 1.00 85.38 410 ALA A O 1
ATOM 3158 N N . ILE A 1 411 ? -15.334 9.158 15.683 1.00 85.81 411 ILE A N 1
ATOM 3159 C CA . ILE A 1 411 ? -16.167 8.347 16.573 1.00 85.81 411 ILE A CA 1
ATOM 3160 C C . ILE A 1 411 ? -17.626 8.829 16.601 1.00 85.81 411 ILE A C 1
ATOM 3162 O O . ILE A 1 411 ? -18.542 8.017 16.484 1.00 85.81 411 ILE A O 1
ATOM 3166 N N . ASP A 1 412 ? -17.836 10.149 16.623 1.00 78.62 412 ASP A N 1
ATOM 3167 C CA . ASP A 1 412 ? -19.154 10.787 16.769 1.00 78.62 412 ASP A CA 1
ATOM 3168 C C . ASP A 1 412 ? -20.093 10.510 15.588 1.00 78.62 412 ASP A C 1
ATOM 3170 O O . ASP A 1 412 ? -21.313 10.456 15.735 1.00 78.62 412 ASP A O 1
ATOM 3174 N N . SER A 1 413 ? -19.523 10.343 14.394 1.00 75.94 413 SER A N 1
ATOM 3175 C CA . SER A 1 413 ? -20.292 10.189 13.157 1.00 75.94 413 SER A CA 1
ATOM 3176 C C . SER A 1 413 ? -20.492 8.733 12.744 1.00 75.94 413 SER A C 1
ATOM 3178 O O . SER A 1 413 ? -21.336 8.468 11.889 1.00 75.94 413 SER A O 1
ATOM 3180 N N . LYS A 1 414 ? -19.679 7.804 13.277 1.00 83.44 414 LYS A N 1
ATOM 3181 C CA . LYS A 1 414 ? -19.595 6.386 12.856 1.00 83.44 414 LYS A CA 1
ATOM 3182 C C . LYS A 1 414 ? -19.478 6.198 11.334 1.00 83.44 414 LYS A C 1
ATOM 3184 O O . LYS A 1 414 ? -19.790 5.139 10.792 1.00 83.44 414 LYS A O 1
ATOM 3189 N N . THR A 1 415 ? -19.018 7.230 10.631 1.00 83.88 415 THR A N 1
ATOM 3190 C CA . THR A 1 415 ? -18.875 7.287 9.176 1.00 83.88 415 THR A CA 1
ATOM 3191 C C . THR A 1 415 ? -17.501 7.852 8.819 1.00 83.88 415 THR A C 1
ATOM 3193 O O . THR A 1 415 ? -16.710 8.216 9.692 1.00 83.88 415 THR A O 1
ATOM 3196 N N . VAL A 1 416 ? -17.176 7.861 7.525 1.00 90.19 416 VAL A N 1
ATOM 3197 C CA . VAL A 1 416 ? -15.927 8.453 7.036 1.00 90.19 416 VAL A CA 1
ATOM 3198 C C . VAL A 1 416 ? -16.008 9.966 7.223 1.00 90.19 416 VAL A C 1
ATOM 3200 O O . VAL A 1 416 ? -16.761 10.637 6.521 1.00 90.19 416 VAL A O 1
ATOM 3203 N N . ALA A 1 417 ? -15.218 10.497 8.151 1.00 91.62 417 ALA A N 1
ATOM 3204 C CA . ALA A 1 417 ? -15.149 11.926 8.433 1.00 91.62 417 ALA A CA 1
ATOM 3205 C C . ALA A 1 417 ? -14.268 12.663 7.420 1.00 91.62 417 ALA A C 1
ATOM 3207 O O . ALA A 1 417 ? -14.570 13.787 7.022 1.00 91.62 417 ALA A O 1
ATOM 3208 N N . SER A 1 418 ? -13.189 12.025 6.969 1.00 93.31 418 SER A N 1
ATOM 3209 C CA . SER A 1 418 ? -12.364 12.536 5.878 1.00 93.31 418 SER A CA 1
ATOM 3210 C C . SER A 1 418 ? -11.669 11.408 5.123 1.00 93.31 418 SER A C 1
ATOM 3212 O O . SER A 1 418 ? -11.522 10.285 5.612 1.00 93.31 418 SER A O 1
ATOM 3214 N N . LYS A 1 419 ? -11.244 11.720 3.900 1.00 94.12 419 LYS A N 1
ATOM 3215 C CA . LYS A 1 419 ? -10.391 10.870 3.072 1.00 94.12 419 LYS A CA 1
ATOM 3216 C C . LYS A 1 419 ? -9.265 11.704 2.480 1.00 94.12 419 LYS A C 1
ATOM 3218 O O . LYS A 1 419 ? -9.425 12.912 2.298 1.00 94.12 419 LYS A O 1
ATOM 3223 N N . GLY A 1 420 ? -8.154 11.068 2.148 1.00 94.44 420 GLY A N 1
ATOM 3224 C CA . GLY A 1 420 ? -7.029 11.749 1.520 1.00 94.44 420 GLY A CA 1
ATOM 3225 C C . GLY A 1 420 ? -5.854 10.817 1.283 1.00 94.44 420 GLY A C 1
ATOM 3226 O O . GLY A 1 420 ? -6.023 9.602 1.203 1.00 94.44 420 GLY A O 1
ATOM 3227 N N . TYR A 1 421 ? -4.658 11.397 1.205 1.00 93.88 421 TYR A N 1
ATOM 3228 C CA . TYR A 1 421 ? -3.426 10.670 0.916 1.00 93.88 421 TYR A CA 1
ATOM 3229 C C . TYR A 1 421 ? -2.363 10.937 1.979 1.00 93.88 421 TYR A C 1
ATOM 3231 O O . TYR A 1 421 ? -2.239 12.057 2.476 1.00 93.88 421 TYR A O 1
ATOM 3239 N N . LEU A 1 422 ? -1.596 9.907 2.326 1.00 93.25 422 LEU A N 1
ATOM 3240 C CA . LEU A 1 422 ? -0.515 9.951 3.314 1.00 93.25 422 LEU A CA 1
ATOM 3241 C C . LEU A 1 422 ? 0.660 9.098 2.840 1.00 93.25 422 LEU A C 1
ATOM 3243 O O . LEU A 1 422 ? 0.477 8.165 2.066 1.00 93.25 422 LEU A O 1
ATOM 3247 N N . ASN A 1 423 ? 1.841 9.348 3.391 1.00 91.19 423 ASN A N 1
ATOM 3248 C CA . ASN A 1 423 ? 2.984 8.441 3.316 1.00 91.19 423 ASN A CA 1
ATOM 3249 C C . ASN A 1 423 ? 3.318 7.891 4.694 1.00 91.19 423 ASN A C 1
ATOM 3251 O O . ASN A 1 423 ? 2.913 8.461 5.699 1.00 91.19 423 ASN A O 1
ATOM 3255 N N . SER A 1 424 ? 4.147 6.851 4.747 1.00 87.62 424 SER A N 1
ATOM 3256 C CA . SER A 1 424 ? 4.818 6.426 5.978 1.00 87.62 424 SER A CA 1
ATOM 3257 C C . SER A 1 424 ? 6.297 6.789 5.897 1.00 87.62 424 SER A C 1
ATOM 3259 O O . SER A 1 424 ? 7.007 6.192 5.100 1.00 87.62 424 SER A O 1
ATOM 3261 N N . ARG A 1 425 ? 6.794 7.676 6.758 1.00 86.38 425 ARG A N 1
ATOM 3262 C CA . ARG A 1 425 ? 8.216 8.018 6.867 1.00 86.38 425 ARG A CA 1
ATOM 3263 C C . ARG A 1 425 ? 8.768 7.492 8.186 1.00 86.38 425 ARG A C 1
ATOM 3265 O O . ARG A 1 425 ? 8.342 7.930 9.248 1.00 86.38 425 ARG A O 1
ATOM 3272 N N . ASN A 1 426 ? 9.709 6.549 8.116 1.00 84.44 426 ASN A N 1
ATOM 3273 C CA . ASN A 1 426 ? 10.292 5.894 9.299 1.00 84.44 426 ASN A CA 1
ATOM 3274 C C . ASN A 1 426 ? 9.231 5.337 10.279 1.00 84.44 426 ASN A C 1
ATOM 3276 O O . ASN A 1 426 ? 9.388 5.436 11.491 1.00 84.44 426 ASN A O 1
ATOM 3280 N N . GLY A 1 427 ? 8.128 4.800 9.748 1.00 82.88 427 GLY A N 1
ATOM 3281 C CA . GLY A 1 427 ? 7.028 4.217 10.527 1.00 82.88 427 GLY A CA 1
ATOM 3282 C C . GLY A 1 427 ? 5.945 5.192 11.001 1.00 82.88 427 GLY A C 1
ATOM 3283 O O . GLY A 1 427 ? 4.881 4.743 11.426 1.00 82.88 427 GLY A O 1
ATOM 3284 N N . ALA A 1 428 ? 6.158 6.503 10.870 1.00 88.81 428 ALA A N 1
ATOM 3285 C CA . ALA A 1 428 ? 5.138 7.514 11.139 1.00 88.81 428 ALA A CA 1
ATOM 3286 C C . ALA A 1 428 ? 4.392 7.900 9.856 1.00 88.81 428 ALA A C 1
ATOM 3288 O O . ALA A 1 428 ? 5.004 8.139 8.814 1.00 88.81 428 ALA A O 1
ATOM 3289 N N . LEU A 1 429 ? 3.070 8.005 9.928 1.00 91.62 429 LEU A N 1
ATOM 3290 C CA . LEU A 1 429 ? 2.250 8.543 8.857 1.00 91.62 429 LEU A CA 1
ATOM 3291 C C . LEU A 1 429 ? 2.415 10.064 8.769 1.00 91.62 429 LEU A C 1
ATOM 3293 O O . LEU A 1 429 ? 2.235 10.789 9.749 1.00 91.62 429 LEU A O 1
ATOM 3297 N N . VAL A 1 430 ? 2.696 10.553 7.566 1.00 91.69 430 VAL A N 1
ATOM 3298 C CA . VAL A 1 430 ? 2.892 11.971 7.258 1.00 91.69 430 VAL A CA 1
ATOM 3299 C C . VAL A 1 430 ? 2.062 12.375 6.048 1.00 91.69 430 VAL A C 1
ATOM 3301 O O . VAL A 1 430 ? 1.931 11.621 5.085 1.00 91.69 430 VAL A O 1
ATOM 3304 N N . GLY A 1 431 ? 1.526 13.588 6.077 1.00 89.62 431 GLY A N 1
ATOM 3305 C CA . GLY A 1 431 ? 0.926 14.210 4.907 1.00 89.62 431 GLY A CA 1
ATOM 3306 C C . GLY A 1 431 ? 0.104 15.440 5.242 1.00 89.62 431 GLY A C 1
ATOM 3307 O O . GLY A 1 431 ? -0.285 15.670 6.389 1.00 89.62 431 GLY A O 1
ATOM 3308 N N . ILE A 1 432 ? -0.128 16.248 4.213 1.00 81.69 432 ILE A N 1
ATOM 3309 C CA . ILE A 1 432 ? -0.923 17.468 4.312 1.00 81.69 432 ILE A CA 1
ATOM 3310 C C . ILE A 1 432 ? -2.362 17.081 4.665 1.00 81.69 432 ILE A C 1
ATOM 3312 O O . ILE A 1 432 ? -2.979 16.266 3.984 1.00 81.69 432 ILE A O 1
ATOM 3316 N N . GLY A 1 433 ? -2.889 17.656 5.747 1.00 84.69 433 GLY A N 1
ATOM 3317 C CA . GLY A 1 433 ? -4.246 17.358 6.205 1.00 84.69 433 GLY A CA 1
ATOM 3318 C C . GLY A 1 433 ? -4.405 15.977 6.845 1.00 84.69 433 GLY A C 1
ATOM 3319 O O . GLY A 1 433 ? -5.529 15.483 6.920 1.00 84.69 433 GLY A O 1
ATOM 3320 N N . LYS A 1 434 ? -3.314 15.344 7.309 1.00 91.19 434 LYS A N 1
ATOM 3321 C CA . LYS A 1 434 ? -3.408 14.157 8.167 1.00 91.19 434 LYS A CA 1
ATOM 3322 C C . LYS A 1 434 ? -4.297 14.470 9.383 1.00 91.19 434 LYS A C 1
ATOM 3324 O O . LYS A 1 434 ? -3.993 15.424 10.101 1.00 91.19 434 LYS A O 1
ATOM 3329 N N . PRO A 1 435 ? -5.346 13.675 9.655 1.00 91.81 435 PRO A N 1
ATOM 3330 C CA . PRO A 1 435 ? -6.174 13.887 10.830 1.00 91.81 435 PRO A CA 1
ATOM 3331 C C . PRO A 1 435 ? -5.413 13.507 12.102 1.00 91.81 435 PRO A C 1
ATOM 3333 O O . PRO A 1 435 ? -4.659 12.530 12.134 1.00 91.81 435 PRO A O 1
ATOM 3336 N N . THR A 1 436 ? -5.635 14.275 13.165 1.00 91.88 436 THR A N 1
ATOM 3337 C CA . THR A 1 436 ? -5.213 13.899 14.516 1.00 91.88 436 THR A CA 1
ATOM 3338 C C . THR A 1 436 ? -6.220 12.900 15.060 1.00 91.88 436 THR A C 1
ATOM 3340 O O . THR A 1 436 ? -7.388 13.244 15.213 1.00 91.88 436 THR A O 1
ATOM 3343 N N . LEU A 1 437 ? -5.768 11.684 15.362 1.00 92.62 437 LEU A N 1
ATOM 3344 C CA . LEU A 1 437 ? -6.624 10.670 15.968 1.00 92.62 437 LEU A CA 1
ATOM 3345 C C . LEU A 1 437 ? -6.987 11.058 17.404 1.00 92.62 437 LEU A C 1
ATOM 3347 O O . LEU A 1 437 ? -6.113 11.242 18.257 1.00 92.62 437 LEU A O 1
ATOM 3351 N N . GLY A 1 438 ? -8.284 11.144 17.675 1.00 91.62 438 GLY A N 1
ATOM 3352 C CA . GLY A 1 438 ? -8.841 11.126 19.012 1.00 91.62 438 GLY A CA 1
ATOM 3353 C C . GLY A 1 438 ? -8.781 9.733 19.641 1.00 91.62 438 GLY A C 1
ATOM 3354 O O . GLY A 1 438 ? -8.171 8.782 19.144 1.00 91.62 438 GLY A O 1
ATOM 3355 N N . LYS A 1 439 ? -9.403 9.604 20.813 1.00 94.00 439 LYS A N 1
ATOM 3356 C CA . LYS A 1 439 ? -9.423 8.340 21.557 1.00 94.00 439 LYS A CA 1
ATOM 3357 C C . LYS A 1 439 ? -10.338 7.343 20.849 1.00 94.00 439 LYS A C 1
ATOM 3359 O O . LYS A 1 439 ? -11.480 7.675 20.570 1.00 94.00 439 LYS A O 1
ATOM 3364 N N . ASN A 1 440 ? -9.848 6.118 20.647 1.00 93.94 440 ASN A N 1
ATOM 3365 C CA . ASN A 1 440 ? -10.566 5.014 19.987 1.00 93.94 440 ASN A CA 1
ATOM 3366 C C . ASN A 1 440 ? -10.953 5.273 18.523 1.00 93.94 440 ASN A C 1
ATOM 3368 O O . ASN A 1 440 ? -11.780 4.546 17.979 1.00 93.94 440 ASN A O 1
ATOM 3372 N N . GLU A 1 441 ? -10.356 6.277 17.885 1.00 94.56 441 GLU A N 1
ATOM 3373 C CA . GLU A 1 441 ? -10.548 6.550 16.462 1.00 94.56 441 GLU A CA 1
ATOM 3374 C C . GLU A 1 441 ? -9.490 5.842 15.620 1.00 94.56 441 GLU A C 1
ATOM 3376 O O . GLU A 1 441 ? -8.394 5.546 16.104 1.00 94.56 441 GLU A O 1
ATOM 3381 N N . PHE A 1 442 ? -9.827 5.586 14.354 1.00 94.81 442 PHE A N 1
ATOM 3382 C CA . PHE A 1 442 ? -9.009 4.793 13.442 1.00 94.81 442 PHE A CA 1
ATOM 3383 C C . PHE A 1 442 ? -8.795 5.496 12.099 1.00 94.81 442 PHE A C 1
ATOM 3385 O O . PHE A 1 442 ? -9.701 6.125 11.543 1.00 94.81 442 PHE A O 1
ATOM 3392 N N . ILE A 1 443 ? -7.600 5.309 11.539 1.00 95.12 443 ILE A N 1
ATOM 3393 C CA . ILE A 1 443 ? -7.308 5.547 10.121 1.00 95.12 443 ILE A CA 1
ATOM 3394 C C . ILE A 1 443 ? -7.235 4.187 9.428 1.00 95.12 443 ILE A C 1
ATOM 3396 O O . ILE A 1 443 ? -6.535 3.300 9.905 1.00 95.12 443 ILE A O 1
ATOM 3400 N N . ILE A 1 444 ? -7.910 4.029 8.289 1.00 94.25 444 ILE A N 1
ATOM 3401 C CA . ILE A 1 444 ? -7.805 2.839 7.438 1.00 94.25 444 ILE A CA 1
ATOM 3402 C C . ILE A 1 444 ? -7.046 3.183 6.162 1.00 94.25 444 ILE A C 1
ATOM 3404 O O . ILE A 1 444 ? -7.498 4.030 5.394 1.00 94.25 444 ILE A O 1
ATOM 3408 N N . LEU A 1 445 ? -5.947 2.483 5.891 1.00 93.25 445 LEU A N 1
ATOM 3409 C CA . LEU A 1 445 ? -5.215 2.561 4.628 1.00 93.25 445 LEU A CA 1
ATOM 3410 C C . LEU A 1 445 ? -5.835 1.593 3.610 1.00 93.25 445 LEU A C 1
ATOM 3412 O O . LEU A 1 445 ? -5.883 0.384 3.844 1.00 93.25 445 LEU A O 1
ATOM 3416 N N . GLN A 1 446 ? -6.331 2.125 2.492 1.00 88.81 446 GLN A N 1
ATOM 3417 C CA . GLN A 1 446 ? -7.086 1.366 1.483 1.00 88.81 446 GLN A CA 1
ATOM 3418 C C . GLN A 1 446 ? -6.199 0.620 0.484 1.00 88.81 446 GLN A C 1
ATOM 3420 O O . GLN A 1 446 ? -6.614 -0.397 -0.077 1.00 88.81 446 GLN A O 1
ATOM 3425 N N . SER A 1 447 ? -4.978 1.101 0.266 1.00 79.50 447 SER A N 1
ATOM 3426 C CA . SER A 1 447 ? -4.003 0.472 -0.623 1.00 79.50 447 SER A CA 1
ATOM 3427 C C . SER A 1 447 ? -3.287 -0.665 0.104 1.00 79.50 447 SER A C 1
ATOM 3429 O O . SER A 1 447 ? -2.847 -0.483 1.238 1.00 79.50 447 SER A O 1
ATOM 3431 N N . ALA A 1 448 ? -3.125 -1.817 -0.560 1.00 69.44 448 ALA A N 1
ATOM 3432 C CA . ALA A 1 448 ? -2.417 -2.961 0.007 1.00 69.44 448 ALA A CA 1
ATOM 3433 C C . ALA A 1 448 ? -1.014 -2.545 0.479 1.00 69.44 448 ALA A C 1
ATOM 3435 O O . ALA A 1 448 ? -0.158 -2.115 -0.317 1.00 69.44 448 ALA A O 1
ATOM 3436 N N . ASN A 1 449 ? -0.792 -2.636 1.789 1.00 63.22 449 ASN A N 1
ATOM 3437 C CA . ASN A 1 449 ? 0.477 -2.254 2.373 1.00 63.22 449 ASN A CA 1
ATOM 3438 C C . ASN A 1 449 ? 1.418 -3.458 2.482 1.00 63.22 449 ASN A C 1
ATOM 3440 O O . ASN A 1 449 ? 1.048 -4.519 2.971 1.00 63.22 449 ASN A O 1
ATOM 3444 N N . THR A 1 450 ? 2.653 -3.279 2.023 1.00 56.88 450 THR A N 1
ATOM 3445 C CA . THR A 1 450 ? 3.771 -4.211 2.240 1.00 56.88 450 THR A CA 1
ATOM 3446 C C . THR A 1 450 ? 4.732 -3.684 3.309 1.00 56.88 450 THR A C 1
ATOM 3448 O O . THR A 1 450 ? 5.717 -4.339 3.636 1.00 56.88 450 THR A O 1
ATOM 3451 N N . ASN A 1 451 ? 4.483 -2.481 3.835 1.00 60.62 451 ASN A N 1
ATOM 3452 C CA . ASN A 1 451 ? 5.297 -1.836 4.848 1.00 60.62 451 ASN A CA 1
ATOM 3453 C C . ASN A 1 451 ? 4.867 -2.317 6.237 1.00 60.62 451 ASN A C 1
ATOM 3455 O O . ASN A 1 451 ? 3.955 -1.771 6.844 1.00 60.62 451 ASN A O 1
ATOM 3459 N N . THR A 1 452 ? 5.585 -3.308 6.754 1.00 60.31 452 THR A N 1
ATOM 3460 C CA . THR A 1 452 ? 5.382 -3.902 8.083 1.00 60.31 452 THR A CA 1
ATOM 3461 C C . THR A 1 452 ? 5.796 -2.997 9.254 1.00 60.31 452 THR A C 1
ATOM 3463 O O . THR A 1 452 ? 5.913 -3.487 10.373 1.00 60.31 452 THR A O 1
ATOM 3466 N N . ALA A 1 453 ? 6.100 -1.713 9.024 1.00 70.38 453 ALA A N 1
ATOM 3467 C CA . ALA A 1 453 ? 6.761 -0.852 10.007 1.00 70.38 453 ALA A CA 1
ATOM 3468 C C . ALA A 1 453 ? 5.957 0.387 10.435 1.00 70.38 453 ALA A C 1
ATOM 3470 O O . ALA A 1 453 ? 6.543 1.274 11.048 1.00 70.38 453 ALA A O 1
ATOM 3471 N N . ILE A 1 454 ? 4.652 0.493 10.142 1.00 85.25 454 ILE A N 1
ATOM 3472 C CA . ILE A 1 454 ? 3.840 1.582 10.718 1.00 85.25 454 ILE A CA 1
ATOM 3473 C C . ILE A 1 454 ? 3.748 1.377 12.234 1.00 85.25 454 ILE A C 1
ATOM 3475 O O . ILE A 1 454 ? 3.250 0.348 12.691 1.00 85.25 454 ILE A O 1
ATOM 3479 N N . THR A 1 455 ? 4.231 2.350 13.009 1.00 86.50 455 THR A N 1
ATOM 3480 C CA . THR A 1 455 ? 4.328 2.264 14.478 1.00 86.50 455 THR A CA 1
ATOM 3481 C C . THR A 1 455 ? 3.232 3.027 15.213 1.00 86.50 455 THR A C 1
ATOM 3483 O O . THR A 1 455 ? 3.169 2.968 16.437 1.00 86.50 455 THR A O 1
ATOM 3486 N N . GLU A 1 456 ? 2.409 3.791 14.496 1.00 91.44 456 GLU A N 1
ATOM 3487 C CA . GLU A 1 456 ? 1.333 4.572 15.103 1.00 91.44 456 GLU A CA 1
ATOM 3488 C C . GLU A 1 456 ? 0.178 3.694 15.586 1.00 91.44 456 GLU A C 1
ATOM 3490 O O . GLU A 1 456 ? -0.204 2.720 14.933 1.00 91.44 456 GLU A O 1
ATOM 3495 N N . ASP A 1 457 ? -0.396 4.075 16.729 1.00 94.19 457 ASP A N 1
ATOM 3496 C CA . ASP A 1 457 ? -1.579 3.416 17.265 1.00 94.19 457 ASP A CA 1
ATOM 3497 C C . ASP A 1 457 ? -2.795 3.649 16.354 1.00 94.19 457 ASP A C 1
ATOM 3499 O O . ASP A 1 457 ? -2.990 4.736 15.812 1.00 94.19 457 ASP A O 1
ATOM 3503 N N . ASN A 1 458 ? -3.655 2.636 16.253 1.00 95.50 458 ASN A N 1
ATOM 3504 C CA . ASN A 1 458 ? -4.962 2.689 15.592 1.00 95.50 458 ASN A CA 1
ATOM 3505 C C . ASN A 1 458 ? -4.918 3.016 14.087 1.00 95.50 458 ASN A C 1
ATOM 3507 O O . ASN A 1 458 ? -5.901 3.484 13.507 1.00 95.50 458 ASN A O 1
ATOM 3511 N N . VAL A 1 459 ? -3.804 2.698 13.427 1.00 94.62 459 VAL A N 1
ATOM 3512 C CA . VAL A 1 459 ? -3.739 2.625 11.965 1.00 94.62 459 VAL A CA 1
ATOM 3513 C C . VAL A 1 459 ? -4.064 1.200 11.526 1.00 94.62 459 VAL A C 1
ATOM 3515 O O . VAL A 1 459 ? -3.362 0.255 11.884 1.00 94.62 459 VAL A O 1
ATOM 3518 N N . ILE A 1 460 ? -5.142 1.047 10.762 1.00 94.38 460 ILE A N 1
ATOM 3519 C CA . ILE A 1 460 ? -5.591 -0.216 10.180 1.00 94.38 460 ILE A CA 1
ATOM 3520 C C . ILE A 1 460 ? -5.132 -0.267 8.721 1.00 94.38 460 ILE A C 1
ATOM 3522 O O . ILE A 1 460 ? -5.437 0.609 7.917 1.00 94.38 460 ILE A O 1
ATOM 3526 N N . GLU A 1 461 ? -4.425 -1.321 8.355 1.00 92.00 461 GLU A N 1
ATOM 3527 C CA . GLU A 1 461 ? -3.848 -1.535 7.037 1.00 92.00 461 GLU A CA 1
ATOM 3528 C C . GLU A 1 461 ? -4.601 -2.647 6.312 1.00 92.00 461 GLU A C 1
ATOM 3530 O O . GLU A 1 461 ? -4.812 -3.727 6.869 1.00 92.00 461 GLU A O 1
ATOM 3535 N N . LYS A 1 462 ? -4.988 -2.408 5.057 1.00 90.38 462 LYS A N 1
ATOM 3536 C CA . LYS A 1 462 ? -5.520 -3.460 4.189 1.00 90.38 462 LYS A CA 1
ATOM 3537 C C . LYS A 1 462 ? -4.374 -4.330 3.662 1.00 90.38 462 LYS A C 1
ATOM 3539 O O . LYS A 1 462 ? -3.390 -3.815 3.129 1.00 90.38 462 LYS A O 1
ATOM 3544 N N . THR A 1 463 ? -4.512 -5.645 3.770 1.00 87.50 463 THR A N 1
ATOM 3545 C CA . THR A 1 463 ? -3.578 -6.654 3.249 1.00 87.50 463 THR A CA 1
ATOM 3546 C C . THR A 1 463 ? -4.303 -7.601 2.285 1.00 87.50 463 THR A C 1
ATOM 3548 O O . THR A 1 463 ? -5.501 -7.446 2.037 1.00 87.50 463 THR A O 1
ATOM 3551 N N . SER A 1 464 ? -3.592 -8.581 1.714 1.00 85.69 464 SER A N 1
ATOM 3552 C CA . SER A 1 464 ? -4.221 -9.654 0.926 1.00 85.69 464 SER A CA 1
ATOM 3553 C C . SER A 1 464 ? -5.165 -10.525 1.758 1.00 85.69 464 SER A C 1
ATOM 3555 O O . SER A 1 464 ? -6.138 -11.046 1.222 1.00 85.69 464 SER A O 1
ATOM 3557 N N . ASP A 1 465 ? -4.890 -10.645 3.060 1.00 85.75 465 ASP A N 1
ATOM 3558 C CA . ASP A 1 465 ? -5.529 -11.613 3.958 1.00 85.75 465 ASP A CA 1
ATOM 3559 C C . ASP A 1 465 ? -6.583 -10.961 4.872 1.00 85.75 465 ASP A C 1
ATOM 3561 O O . ASP A 1 465 ? -7.175 -11.624 5.721 1.00 85.75 465 ASP A O 1
ATOM 3565 N N . GLY A 1 466 ? -6.815 -9.650 4.730 1.00 91.19 466 GLY A N 1
ATOM 3566 C CA . GLY A 1 466 ? -7.786 -8.894 5.519 1.00 91.19 466 GLY A CA 1
ATOM 3567 C C . GLY A 1 466 ? -7.249 -7.543 5.980 1.00 91.19 466 GLY A C 1
ATOM 3568 O O . GLY A 1 466 ? -6.578 -6.840 5.228 1.00 91.19 466 GLY A O 1
ATOM 3569 N N . TYR A 1 467 ? -7.570 -7.160 7.215 1.00 93.81 467 TYR A N 1
ATOM 3570 C CA . TYR A 1 467 ? -7.119 -5.908 7.822 1.00 93.81 467 TYR A CA 1
ATOM 3571 C C . TYR A 1 467 ? -6.250 -6.178 9.052 1.00 93.81 467 TYR A C 1
ATOM 3573 O O . TYR A 1 467 ? -6.580 -7.024 9.888 1.00 93.81 467 TYR A O 1
ATOM 3581 N N . VAL A 1 468 ? -5.149 -5.440 9.183 1.00 93.38 468 VAL A N 1
ATOM 3582 C CA . VAL A 1 468 ? -4.177 -5.583 10.275 1.00 93.38 468 VAL A CA 1
ATOM 3583 C C . VAL A 1 468 ? -3.917 -4.228 10.920 1.00 93.38 468 VAL A C 1
ATOM 3585 O O . VAL A 1 468 ? -3.821 -3.225 10.232 1.00 93.38 468 VAL A O 1
ATOM 3588 N N . CYS A 1 469 ? -3.774 -4.191 12.240 1.00 94.06 469 CYS A N 1
ATOM 3589 C CA . CYS A 1 469 ? -3.344 -3.009 12.978 1.00 94.06 469 CYS A CA 1
ATOM 3590 C C . CYS A 1 469 ? -2.088 -3.364 13.783 1.00 94.06 469 CYS A C 1
ATOM 3592 O O . CYS A 1 469 ? -2.133 -4.266 14.621 1.00 94.06 469 CYS A O 1
ATOM 3594 N N . ASN A 1 470 ? -0.951 -2.706 13.535 1.00 92.62 470 ASN A N 1
ATOM 3595 C CA . ASN A 1 470 ? 0.303 -3.071 14.213 1.00 92.62 470 ASN A CA 1
ATOM 3596 C C . ASN A 1 470 ? 0.243 -2.794 15.721 1.00 92.62 470 ASN A C 1
ATOM 3598 O O . ASN A 1 470 ? 0.683 -3.618 16.525 1.00 92.62 470 ASN A O 1
ATOM 3602 N N . SER A 1 471 ? -0.357 -1.669 16.108 1.00 93.94 471 SER A N 1
ATOM 3603 C CA . SER A 1 471 ? -0.597 -1.312 17.502 1.00 93.94 471 SER A CA 1
ATOM 3604 C C . SER A 1 471 ? -1.999 -0.736 17.646 1.00 93.94 471 SER A C 1
ATOM 3606 O O . SER A 1 471 ? -2.336 0.261 17.019 1.00 93.94 471 SER A O 1
ATOM 3608 N N . CYS A 1 472 ? -2.838 -1.375 18.454 1.00 96.62 472 CYS A N 1
ATOM 3609 C CA . CYS A 1 472 ? -4.179 -0.909 18.768 1.00 96.62 472 CYS A CA 1
ATOM 3610 C C . CYS A 1 472 ? -4.238 -0.455 20.225 1.00 96.62 472 CYS A C 1
ATOM 3612 O O . CYS A 1 472 ? -3.874 -1.191 21.151 1.00 96.62 472 CYS A O 1
ATOM 3614 N N . ARG A 1 473 ? -4.732 0.762 20.434 1.00 97.00 473 ARG A N 1
ATOM 3615 C CA . ARG A 1 473 ? -4.931 1.355 21.748 1.00 97.00 473 ARG A CA 1
ATOM 3616 C C . ARG A 1 473 ? -6.392 1.733 21.932 1.00 97.00 473 ARG A C 1
ATOM 3618 O O . ARG A 1 473 ? -6.903 2.640 21.278 1.00 97.00 473 ARG A O 1
ATOM 3625 N N . ILE A 1 474 ? -7.020 1.073 22.898 1.00 97.12 474 ILE A N 1
ATOM 3626 C CA . ILE A 1 474 ? -8.387 1.330 23.336 1.00 97.12 474 ILE A CA 1
ATOM 3627 C C . ILE A 1 474 ? -8.336 2.031 24.696 1.00 97.12 474 ILE A C 1
ATOM 3629 O O . ILE A 1 474 ? -7.750 1.543 25.664 1.00 97.12 474 ILE A O 1
ATOM 3633 N N . VAL A 1 475 ? -8.946 3.202 24.778 1.00 96.69 475 VAL A N 1
ATOM 3634 C CA . VAL A 1 475 ? -9.016 4.055 25.956 1.00 96.69 475 VAL A CA 1
ATOM 3635 C C . VAL A 1 475 ? -10.375 3.885 26.627 1.00 96.69 475 VAL A C 1
ATOM 3637 O O . VAL A 1 475 ? -11.420 4.095 26.012 1.00 96.69 475 VAL A O 1
ATOM 3640 N N . ASP A 1 476 ? -10.352 3.520 27.907 1.00 95.94 476 ASP A N 1
ATOM 3641 C CA . ASP A 1 476 ? -11.545 3.309 28.728 1.00 95.94 476 ASP A CA 1
ATOM 3642 C C . ASP A 1 476 ? -12.421 4.568 28.843 1.00 95.94 476 ASP A C 1
ATOM 3644 O O . ASP A 1 476 ? -11.923 5.695 28.796 1.00 95.94 476 ASP A O 1
ATOM 3648 N N . GLY A 1 477 ? -13.735 4.372 28.989 1.00 93.19 477 GLY A N 1
ATOM 3649 C CA . GLY A 1 477 ? -14.715 5.454 29.145 1.00 93.19 477 GLY A CA 1
ATOM 3650 C C . GLY A 1 477 ? -14.926 6.350 27.917 1.00 93.19 477 GLY A C 1
ATOM 3651 O O . GLY A 1 477 ? -15.613 7.360 28.032 1.00 93.19 477 GLY A O 1
ATOM 3652 N N . ASN A 1 478 ? -14.337 6.011 26.768 1.00 93.75 478 ASN A N 1
ATOM 3653 C CA . ASN A 1 478 ? -14.548 6.702 25.493 1.00 93.75 478 ASN A CA 1
ATOM 3654 C C . ASN A 1 478 ? -15.270 5.754 24.541 1.00 93.75 478 ASN A C 1
ATOM 3656 O O . ASN A 1 478 ? -15.035 4.549 24.603 1.00 93.75 478 ASN A O 1
ATOM 3660 N N . GLU A 1 479 ? -16.165 6.278 23.706 1.00 92.69 479 GLU A N 1
ATOM 3661 C CA . GLU A 1 479 ? -16.918 5.476 22.737 1.00 92.69 479 GLU A CA 1
ATOM 3662 C C . GLU A 1 479 ? -16.005 4.624 21.851 1.00 92.69 479 GLU A C 1
ATOM 3664 O O . GLU A 1 479 ? -14.841 4.958 21.625 1.00 92.69 479 GLU A O 1
ATOM 3669 N N . PHE A 1 480 ? -16.518 3.481 21.404 1.00 92.88 480 PHE A N 1
ATOM 3670 C CA . PHE A 1 480 ? -15.786 2.565 20.545 1.00 92.88 480 PHE A CA 1
ATOM 3671 C C . PHE A 1 480 ? -16.615 2.171 19.329 1.00 92.88 480 PHE A C 1
ATOM 3673 O O . PHE A 1 480 ? -17.739 1.684 19.452 1.00 92.88 480 PHE A O 1
ATOM 3680 N N . PHE A 1 481 ? -16.007 2.306 18.154 1.00 92.06 481 PHE A N 1
ATOM 3681 C CA . PHE A 1 481 ? -16.565 1.848 16.893 1.00 92.06 481 PHE A CA 1
ATOM 3682 C C . PHE A 1 481 ? -15.445 1.326 15.992 1.00 92.06 481 PHE A C 1
ATOM 3684 O O . PHE A 1 481 ? -14.538 2.068 15.620 1.00 92.06 481 PHE A O 1
ATOM 3691 N N . ALA A 1 482 ? -15.516 0.046 15.631 1.00 93.50 482 ALA A N 1
ATOM 3692 C CA . ALA A 1 482 ? -14.627 -0.577 14.661 1.00 93.50 482 ALA A CA 1
ATOM 3693 C C . ALA A 1 482 ? -15.314 -0.609 13.279 1.00 93.50 482 ALA A C 1
ATOM 3695 O O . ALA A 1 482 ? -16.213 -1.428 13.070 1.00 93.50 482 ALA A O 1
ATOM 3696 N N . PRO A 1 483 ? -14.914 0.244 12.315 1.00 91.19 483 PRO A N 1
ATOM 3697 C CA . PRO A 1 483 ? -15.557 0.320 10.995 1.00 91.19 483 PRO A CA 1
ATOM 3698 C C . PRO A 1 483 ? -15.389 -0.955 10.151 1.00 91.19 483 PRO A C 1
ATOM 3700 O O . PRO A 1 483 ? -16.224 -1.267 9.296 1.00 91.19 483 PRO A O 1
ATOM 3703 N N . VAL A 1 484 ? -14.314 -1.703 10.399 1.00 93.50 484 VAL A N 1
ATOM 3704 C CA . VAL A 1 484 ? -13.987 -2.995 9.786 1.00 93.50 484 VAL A CA 1
ATOM 3705 C C . VAL A 1 484 ? -13.474 -3.940 10.871 1.00 93.50 484 VAL A C 1
ATOM 3707 O O . VAL A 1 484 ? -12.990 -3.477 11.901 1.00 93.50 484 VAL A O 1
ATOM 3710 N N . GLY A 1 485 ? -13.564 -5.251 10.645 1.00 94.81 485 GLY A N 1
ATOM 3711 C CA . GLY A 1 485 ? -12.885 -6.227 11.498 1.00 94.81 485 GLY A CA 1
ATOM 3712 C C . GLY A 1 485 ? -11.401 -6.294 11.144 1.00 94.81 485 GLY A C 1
ATOM 3713 O O . GLY A 1 485 ? -11.060 -6.219 9.963 1.00 94.81 485 GLY A O 1
ATOM 3714 N N . PHE A 1 486 ? -10.526 -6.417 12.142 1.00 95.69 486 PHE A N 1
ATOM 3715 C CA . PHE A 1 486 ? -9.073 -6.422 11.952 1.00 95.69 486 PHE A CA 1
ATOM 3716 C C . PHE A 1 486 ? -8.342 -7.255 13.009 1.00 95.69 486 PHE A C 1
ATOM 3718 O O . PHE A 1 486 ? -8.866 -7.536 14.085 1.00 95.69 486 PHE A O 1
ATOM 3725 N N . VAL A 1 487 ? -7.092 -7.621 12.715 1.00 95.69 487 VAL A N 1
ATOM 3726 C CA . VAL A 1 487 ? -6.185 -8.265 13.676 1.00 95.69 487 VAL A CA 1
ATOM 3727 C C . VAL A 1 487 ? -5.194 -7.240 14.218 1.00 95.69 487 VAL A C 1
ATOM 3729 O O . VAL A 1 487 ? -4.366 -6.714 13.476 1.00 95.69 487 VAL A O 1
ATOM 3732 N N . ALA A 1 488 ? -5.244 -6.976 15.520 1.00 96.31 488 ALA A N 1
ATOM 3733 C CA . ALA A 1 488 ? -4.269 -6.155 16.223 1.00 96.31 488 ALA A CA 1
ATOM 3734 C C . ALA A 1 488 ? -3.036 -6.992 16.600 1.00 96.31 488 ALA A C 1
ATOM 3736 O O . ALA A 1 488 ? -3.128 -7.906 17.423 1.00 96.31 488 ALA A O 1
ATOM 3737 N N . LYS A 1 489 ? -1.862 -6.685 16.037 1.00 95.12 489 LYS A N 1
ATOM 3738 C CA . LYS A 1 489 ? -0.605 -7.375 16.388 1.00 95.12 489 LYS A CA 1
ATOM 3739 C C . LYS A 1 489 ? -0.214 -7.121 17.837 1.00 95.12 489 LYS A C 1
ATOM 3741 O O . LYS A 1 489 ? 0.211 -8.055 18.514 1.00 95.12 489 LYS A O 1
ATOM 3746 N N . LYS A 1 490 ? -0.428 -5.895 18.309 1.00 95.50 490 LYS A N 1
ATOM 3747 C CA . LYS A 1 490 ? -0.331 -5.495 19.710 1.00 95.50 490 LYS A CA 1
ATOM 3748 C C . LYS A 1 490 ? -1.604 -4.761 20.113 1.00 95.50 490 LYS A C 1
ATOM 3750 O O . LYS A 1 490 ? -2.057 -3.890 19.379 1.00 95.50 490 LYS A O 1
ATOM 3755 N N . MET A 1 491 ? -2.160 -5.074 21.279 1.00 97.06 491 MET A N 1
ATOM 3756 C CA . MET A 1 491 ? -3.345 -4.405 21.807 1.00 97.06 491 MET A CA 1
ATOM 3757 C C . MET A 1 491 ? -3.176 -3.990 23.270 1.00 97.06 491 MET A C 1
ATOM 3759 O O . MET A 1 491 ? -2.693 -4.758 24.102 1.00 97.06 491 MET A O 1
ATOM 3763 N N . ASN A 1 492 ? -3.621 -2.771 23.578 1.00 97.38 492 ASN A N 1
ATOM 3764 C CA . ASN A 1 492 ? -3.699 -2.232 24.930 1.00 97.38 492 ASN A CA 1
ATOM 3765 C C . ASN A 1 492 ? -5.081 -1.632 25.189 1.00 97.38 492 ASN A C 1
ATOM 3767 O O . ASN A 1 492 ? -5.510 -0.736 24.466 1.00 97.38 492 ASN A O 1
ATOM 3771 N N . TYR A 1 493 ? -5.734 -2.067 26.262 1.00 98.06 493 TYR A N 1
ATOM 3772 C CA . TYR A 1 493 ? -6.944 -1.457 26.797 1.00 98.06 493 TYR A CA 1
ATOM 3773 C C . TYR A 1 493 ? -6.629 -0.769 28.129 1.00 98.06 493 TYR A C 1
ATOM 3775 O O . TYR A 1 493 ? -6.084 -1.381 29.042 1.00 98.06 493 TYR A O 1
ATOM 3783 N N . SER A 1 494 ? -6.937 0.524 28.240 1.00 97.56 494 SER A N 1
ATOM 3784 C CA . SER A 1 494 ? -6.369 1.390 29.283 1.00 97.56 494 SER A CA 1
ATOM 3785 C C . SER A 1 494 ? -7.033 1.307 30.662 1.00 97.56 494 SER A C 1
ATOM 3787 O O . SER A 1 494 ? -6.668 2.089 31.540 1.00 97.56 494 SER A O 1
ATOM 3789 N N . ARG A 1 495 ? -8.055 0.466 30.858 1.00 96.38 495 ARG A N 1
ATOM 3790 C CA . ARG A 1 495 ? -8.772 0.410 32.139 1.00 96.38 495 ARG A CA 1
ATOM 3791 C C . ARG A 1 495 ? -7.894 -0.198 33.224 1.00 96.38 495 ARG A C 1
ATOM 3793 O O . ARG A 1 495 ? -7.360 -1.292 33.051 1.00 96.38 495 ARG A O 1
ATOM 3800 N N . SER A 1 496 ? -7.837 0.481 34.365 1.00 95.94 496 SER A N 1
ATOM 3801 C CA . SER A 1 496 ? -7.285 -0.079 35.595 1.00 95.94 496 SER A CA 1
ATOM 3802 C C . SER A 1 496 ? -8.362 -0.815 36.389 1.00 95.94 496 SER A C 1
ATOM 3804 O O . SER A 1 496 ? -9.487 -0.329 36.525 1.00 95.94 496 SER A O 1
ATOM 3806 N N . PHE A 1 497 ? -7.999 -1.971 36.930 1.00 94.56 497 PHE A N 1
ATOM 3807 C CA . PHE A 1 497 ? -8.822 -2.786 37.819 1.00 94.56 497 PHE A CA 1
ATOM 3808 C C . PHE A 1 497 ? -8.242 -2.763 39.231 1.00 94.56 497 PHE A C 1
ATOM 3810 O O . PHE A 1 497 ? -7.063 -2.455 39.411 1.00 94.56 497 PHE A O 1
ATOM 3817 N N . THR A 1 498 ? -9.067 -3.085 40.223 1.00 93.06 498 THR A N 1
ATOM 3818 C CA . THR A 1 498 ? -8.647 -3.255 41.618 1.00 93.06 498 THR A CA 1
ATOM 3819 C C . THR A 1 498 ? -8.572 -4.745 41.924 1.00 93.06 498 THR A C 1
ATOM 3821 O O . THR A 1 498 ? -9.500 -5.484 41.597 1.00 93.06 498 THR A O 1
ATOM 3824 N N . ALA A 1 499 ? -7.481 -5.184 42.555 1.00 91.69 499 ALA A N 1
ATOM 3825 C CA . ALA A 1 499 ? -7.292 -6.582 42.926 1.00 91.69 499 ALA A CA 1
ATOM 3826 C C . ALA A 1 499 ? -8.472 -7.115 43.751 1.00 91.69 499 ALA A C 1
ATOM 3828 O O . ALA A 1 499 ? -8.939 -6.460 44.682 1.00 91.69 499 ALA A O 1
ATOM 3829 N N . ASN A 1 500 ? -8.912 -8.329 43.429 1.00 88.00 500 ASN A N 1
ATOM 3830 C CA . ASN A 1 500 ? -9.964 -9.079 44.110 1.00 88.00 500 ASN A CA 1
ATOM 3831 C C . ASN A 1 500 ? -11.324 -8.366 44.178 1.00 88.00 500 ASN A C 1
ATOM 3833 O O . ASN A 1 500 ? -12.173 -8.737 44.985 1.00 88.00 500 ASN A O 1
ATOM 3837 N N . VAL A 1 501 ? -11.557 -7.389 43.302 1.00 89.50 501 VAL A N 1
ATOM 3838 C CA . VAL A 1 501 ? -12.826 -6.673 43.186 1.00 89.50 501 VAL A CA 1
ATOM 3839 C C . VAL A 1 501 ? -13.537 -7.076 41.897 1.00 89.50 501 VAL A C 1
ATOM 3841 O O . VAL A 1 501 ? -12.959 -7.025 40.810 1.00 89.50 501 VAL A O 1
ATOM 3844 N N . TRP A 1 502 ? -14.810 -7.450 42.019 1.00 90.31 502 TRP A N 1
ATOM 3845 C CA . TRP A 1 502 ? -15.672 -7.741 40.877 1.00 90.31 502 TRP A CA 1
ATOM 3846 C C . TRP A 1 502 ? -15.914 -6.486 40.029 1.00 90.31 502 TRP A C 1
ATOM 3848 O O . TRP A 1 502 ? -16.188 -5.406 40.546 1.00 90.31 502 TRP A O 1
ATOM 3858 N N . SER A 1 503 ? -15.812 -6.621 38.710 1.00 92.44 503 SER A N 1
ATOM 3859 C CA . SER A 1 503 ? -15.953 -5.523 37.752 1.00 92.44 503 SER A CA 1
ATOM 3860 C C . SER A 1 503 ? -16.745 -5.964 36.530 1.00 92.44 503 SER A C 1
ATOM 3862 O O . SER A 1 503 ? -16.405 -6.962 35.904 1.00 92.44 503 SER A O 1
ATOM 3864 N N . SER A 1 504 ? -17.756 -5.188 36.131 1.00 94.38 504 SER A N 1
ATOM 3865 C CA . SER A 1 504 ? -18.432 -5.419 34.850 1.00 94.38 504 SER A CA 1
ATOM 3866 C C . SER A 1 504 ? -17.563 -4.963 33.679 1.00 94.38 504 SER A C 1
ATOM 3868 O O . SER A 1 504 ? -16.887 -3.930 33.776 1.00 94.38 504 SER A O 1
ATOM 3870 N N . LEU A 1 505 ? -17.571 -5.720 32.583 1.00 96.00 505 LEU A N 1
ATOM 3871 C CA . LEU A 1 505 ? -16.737 -5.469 31.412 1.00 96.00 505 LEU A CA 1
ATOM 3872 C C . LEU A 1 505 ? -17.379 -6.023 30.135 1.00 96.00 505 LEU A C 1
ATOM 3874 O O . LEU A 1 505 ? -17.848 -7.154 30.116 1.00 96.00 505 LEU A O 1
ATOM 3878 N N . VAL A 1 506 ? -17.339 -5.237 29.063 1.00 94.75 506 VAL A N 1
ATOM 3879 C CA . VAL A 1 506 ? -17.572 -5.703 27.690 1.00 94.75 506 VAL A CA 1
ATOM 3880 C C . VAL A 1 506 ? -16.382 -5.263 26.845 1.00 94.75 506 VAL A C 1
ATOM 3882 O O . VAL A 1 506 ? -15.921 -4.130 26.985 1.00 94.75 506 VAL A O 1
ATOM 3885 N N . LEU A 1 507 ? -15.856 -6.153 26.006 1.00 95.31 507 LEU A N 1
ATOM 3886 C CA . LEU A 1 507 ? -14.706 -5.883 25.139 1.00 95.31 507 LEU A CA 1
ATOM 3887 C C . LEU A 1 507 ? -15.094 -6.090 23.672 1.00 95.31 507 LEU A C 1
ATOM 3889 O O . LEU A 1 507 ? -15.864 -6.999 23.384 1.00 95.31 507 LEU A O 1
ATOM 3893 N N . PRO A 1 508 ? -14.545 -5.315 22.723 1.00 93.75 508 PRO A N 1
ATOM 3894 C CA . PRO A 1 508 ? -14.813 -5.502 21.294 1.00 93.75 508 PRO A CA 1
ATOM 3895 C C . PRO A 1 508 ? -13.982 -6.633 20.654 1.00 93.75 508 PRO A C 1
ATOM 3897 O O . PRO A 1 508 ? -13.871 -6.726 19.433 1.00 93.75 508 PRO A O 1
ATOM 3900 N N . PHE A 1 509 ? -13.356 -7.473 21.475 1.00 95.00 509 PHE A N 1
ATOM 3901 C CA . PHE A 1 509 ? -12.486 -8.567 21.067 1.00 95.00 509 PHE A CA 1
ATOM 3902 C C . PHE A 1 509 ? -12.599 -9.726 22.054 1.00 95.00 509 PHE A C 1
ATOM 3904 O O . PHE A 1 509 ? -12.949 -9.520 23.218 1.00 95.00 509 PHE A O 1
ATOM 3911 N N . SER A 1 510 ? -12.284 -10.931 21.586 1.00 94.31 510 SER A N 1
ATOM 3912 C CA . SER A 1 510 ? -12.261 -12.123 22.427 1.00 94.31 510 SER A CA 1
ATOM 3913 C C . SER A 1 510 ? -10.918 -12.292 23.142 1.00 94.31 510 SER A C 1
ATOM 3915 O O . SER A 1 510 ? -9.869 -11.829 22.683 1.00 94.31 510 SER A O 1
ATOM 3917 N N . VAL A 1 511 ? -10.944 -12.966 24.291 1.00 95.88 511 VAL A N 1
ATOM 3918 C CA . VAL A 1 511 ? -9.764 -13.286 25.097 1.00 95.88 511 VAL A CA 1
ATOM 3919 C C . VAL A 1 511 ? -9.831 -14.754 25.500 1.00 95.88 511 VAL A C 1
ATOM 3921 O O . VAL A 1 511 ? -10.759 -15.185 26.182 1.00 95.88 511 VAL A O 1
ATOM 3924 N N . SER A 1 512 ? -8.838 -15.537 25.077 1.00 95.62 512 SER A N 1
ATOM 3925 C CA . SER A 1 512 ? -8.796 -16.968 25.380 1.00 95.62 512 SER A CA 1
ATOM 3926 C C . SER A 1 512 ? -8.426 -17.236 26.840 1.00 95.62 512 SER A C 1
ATOM 3928 O O . SER A 1 512 ? -7.729 -16.444 27.481 1.00 95.62 512 SER A O 1
ATOM 3930 N N . SER A 1 513 ? -8.809 -18.412 27.336 1.00 94.50 513 SER A N 1
ATOM 3931 C CA . SER A 1 513 ? -8.464 -18.901 28.679 1.00 94.50 513 SER A CA 1
ATOM 3932 C C . SER A 1 513 ? -6.966 -18.814 28.988 1.00 94.50 513 SER A C 1
ATOM 3934 O O . SER A 1 513 ? -6.558 -18.356 30.054 1.00 94.50 513 SER A O 1
ATOM 3936 N N . SER A 1 514 ? -6.129 -19.175 28.011 1.00 94.12 514 SER A N 1
ATOM 3937 C CA . SER A 1 514 ? -4.665 -19.133 28.121 1.00 94.12 514 SER A CA 1
ATOM 3938 C C . SER A 1 514 ? -4.082 -17.722 28.265 1.00 94.12 514 SER A C 1
ATOM 3940 O O . SER A 1 514 ? -2.970 -17.571 28.772 1.00 94.12 514 SER A O 1
ATOM 3942 N N . VAL A 1 515 ? -4.795 -16.694 27.793 1.00 95.88 515 VAL A N 1
ATOM 3943 C CA . VAL A 1 515 ? -4.392 -15.289 27.922 1.00 95.88 515 VAL A CA 1
ATOM 3944 C C . VAL A 1 515 ? -4.878 -14.735 29.255 1.00 95.88 515 VAL A C 1
ATOM 3946 O O . VAL A 1 515 ? -4.090 -14.106 29.956 1.00 95.88 515 VAL A O 1
ATOM 3949 N N . LEU A 1 516 ? -6.128 -15.020 29.634 1.00 95.69 516 LEU A N 1
ATOM 3950 C CA . LEU A 1 516 ? -6.741 -14.560 30.886 1.00 95.69 516 LEU A CA 1
ATOM 3951 C C . LEU A 1 516 ? -5.910 -14.944 32.117 1.00 95.69 516 LEU A C 1
ATOM 3953 O O . LEU A 1 516 ? -5.624 -14.083 32.953 1.00 95.69 516 LEU A O 1
ATOM 3957 N N . SER A 1 517 ? -5.438 -16.195 32.184 1.00 91.38 517 SER A N 1
ATOM 3958 C CA . SER A 1 517 ? -4.603 -16.659 33.300 1.00 91.38 517 SER A CA 1
ATOM 3959 C C . SER A 1 517 ? -3.263 -15.920 33.393 1.00 91.38 517 SER A C 1
ATOM 3961 O O . SER A 1 517 ? -2.780 -15.652 34.491 1.00 91.38 517 SER A O 1
ATOM 3963 N N . LYS A 1 518 ? -2.675 -15.526 32.255 1.00 94.31 518 LYS A N 1
ATOM 3964 C CA . LYS A 1 518 ? -1.393 -14.802 32.198 1.00 94.31 518 LYS A CA 1
ATOM 3965 C C . LYS A 1 518 ? -1.518 -13.334 32.584 1.00 94.31 518 LYS A C 1
ATOM 3967 O O . LYS A 1 518 ? -0.574 -12.776 33.131 1.00 94.31 518 LYS A O 1
ATOM 3972 N N . ILE A 1 519 ? -2.657 -12.710 32.287 1.00 94.88 519 ILE A N 1
ATOM 3973 C CA . ILE A 1 519 ? -2.895 -11.292 32.590 1.00 94.88 519 ILE A CA 1
ATOM 3974 C C . ILE A 1 519 ? -3.519 -11.074 33.977 1.00 94.88 519 ILE A C 1
ATOM 3976 O O . ILE A 1 519 ? -3.818 -9.942 34.346 1.00 94.88 519 ILE A O 1
ATOM 3980 N N . GLY A 1 520 ? -3.697 -12.138 34.766 1.00 93.94 520 GLY A N 1
ATOM 3981 C CA . GLY A 1 520 ? -4.186 -12.041 36.140 1.00 93.94 520 GLY A CA 1
ATOM 3982 C C . GLY A 1 520 ? -5.695 -11.823 36.244 1.00 93.94 520 GLY A C 1
ATOM 3983 O O . GLY A 1 520 ? -6.154 -11.188 37.191 1.00 93.94 520 GLY A O 1
ATOM 3984 N N . VAL A 1 521 ? -6.482 -12.324 35.288 1.00 96.00 521 VAL A N 1
ATOM 3985 C CA . VAL A 1 521 ? -7.935 -12.475 35.460 1.00 96.00 521 VAL A CA 1
ATOM 3986 C C . VAL A 1 521 ? -8.184 -13.829 36.122 1.00 96.00 521 VAL A C 1
ATOM 3988 O O . VAL A 1 521 ? -7.826 -14.863 35.565 1.00 96.00 521 VAL A O 1
ATOM 3991 N N . THR A 1 522 ? -8.759 -13.826 37.325 1.00 92.81 522 THR A N 1
ATOM 3992 C CA . THR A 1 522 ? -8.990 -15.045 38.121 1.00 92.81 522 THR A CA 1
ATOM 3993 C C . THR A 1 522 ? -10.376 -15.630 37.912 1.00 92.81 522 THR A C 1
ATOM 3995 O O . THR A 1 522 ? -10.544 -16.835 38.047 1.00 92.81 522 THR A O 1
ATOM 3998 N N . HIS A 1 523 ? -11.353 -14.786 37.575 1.00 92.88 523 HIS A N 1
ATOM 3999 C CA . HIS A 1 523 ? -12.732 -15.194 37.328 1.00 92.88 523 HIS A CA 1
ATOM 4000 C C . HIS A 1 523 ? -13.307 -14.422 36.148 1.00 92.88 523 HIS A C 1
ATOM 4002 O O . HIS A 1 523 ? -13.090 -13.210 36.029 1.00 92.88 523 HIS A O 1
ATOM 4008 N N . VAL A 1 524 ? -14.060 -15.130 35.313 1.00 95.50 524 VAL A N 1
ATOM 4009 C CA . VAL A 1 524 ? -14.886 -14.584 34.240 1.00 95.50 524 VAL A CA 1
ATOM 4010 C C . VAL A 1 524 ? -16.254 -15.225 34.377 1.00 95.50 524 VAL A C 1
ATOM 4012 O O . VAL A 1 524 ? -16.354 -16.446 34.428 1.00 95.50 524 VAL A O 1
ATOM 4015 N N . ASN A 1 525 ? -17.301 -14.412 34.458 1.00 94.44 525 ASN A N 1
ATOM 4016 C CA . ASN A 1 525 ? -18.655 -14.901 34.646 1.00 94.44 525 ASN A CA 1
ATOM 4017 C C . ASN A 1 525 ? -19.615 -14.195 33.687 1.00 94.44 525 ASN A C 1
ATOM 4019 O O . ASN A 1 525 ? -19.600 -12.966 33.562 1.00 94.44 525 ASN A O 1
ATOM 4023 N N . VAL A 1 526 ? -20.457 -14.977 33.017 1.00 94.25 526 VAL A N 1
ATOM 4024 C CA . VAL A 1 526 ? -21.496 -14.507 32.097 1.00 94.25 526 VAL A CA 1
ATOM 4025 C C . VAL A 1 526 ? -22.858 -14.581 32.774 1.00 94.25 526 VAL A C 1
ATOM 4027 O O . VAL A 1 526 ? -23.104 -15.442 33.615 1.00 94.25 526 VAL A O 1
ATOM 4030 N N . PHE A 1 527 ? -23.752 -13.656 32.442 1.00 94.31 527 PHE A N 1
ATOM 4031 C CA . PHE A 1 527 ? -25.099 -13.642 33.006 1.00 94.31 527 PHE A CA 1
ATOM 4032 C C . PHE A 1 527 ? -25.895 -14.879 32.575 1.00 94.31 527 PHE A C 1
ATOM 4034 O O . PHE A 1 527 ? -25.958 -15.174 31.383 1.00 94.31 527 PHE A O 1
ATOM 4041 N N . SER A 1 528 ? -26.518 -15.572 33.532 1.00 91.94 528 SER A N 1
ATOM 4042 C CA . SER A 1 528 ? -27.255 -16.817 33.284 1.00 91.94 528 SER A CA 1
ATOM 4043 C C . SER A 1 528 ? -28.745 -16.721 33.607 1.00 91.94 528 SER A C 1
ATOM 4045 O O . SER A 1 528 ? -29.563 -17.237 32.846 1.00 91.94 528 SER A O 1
ATOM 4047 N N . SER A 1 529 ? -29.129 -16.054 34.698 1.00 90.56 529 SER A N 1
ATOM 4048 C CA . SER A 1 529 ? -30.539 -15.904 35.073 1.00 90.56 529 SER A CA 1
ATOM 4049 C C . SER A 1 529 ? -30.797 -14.738 36.023 1.00 90.56 529 SER A C 1
ATOM 4051 O O . SER A 1 529 ? -29.904 -14.254 36.721 1.00 90.56 529 SER A O 1
ATOM 4053 N N . PHE A 1 530 ? -32.056 -14.301 36.063 1.00 89.31 530 PHE A N 1
ATOM 4054 C CA . PHE A 1 530 ? -32.583 -13.470 37.138 1.00 89.31 530 PHE A CA 1
ATOM 4055 C C . PHE A 1 530 ? -33.870 -14.083 37.683 1.00 89.31 530 PHE A C 1
ATOM 4057 O O . PHE A 1 530 ? -34.850 -14.179 36.947 1.00 89.31 530 PHE A O 1
ATOM 4064 N N . GLU A 1 531 ? -33.863 -14.463 38.960 1.00 85.81 531 GLU A N 1
ATOM 4065 C CA . GLU A 1 531 ? -35.002 -15.067 39.661 1.00 85.81 531 GLU A CA 1
ATOM 4066 C C . GLU A 1 531 ? -34.982 -14.643 41.133 1.00 85.81 531 GLU A C 1
ATOM 4068 O O . GLU A 1 531 ? -33.914 -14.519 41.730 1.00 85.81 531 GLU A O 1
ATOM 4073 N N . ASN A 1 532 ? -36.147 -14.406 41.745 1.00 82.69 532 ASN A N 1
ATOM 4074 C CA . ASN A 1 532 ? -36.262 -14.092 43.181 1.00 82.69 532 ASN A CA 1
ATOM 4075 C C . ASN A 1 532 ? -35.317 -12.966 43.660 1.00 82.69 532 ASN A C 1
ATOM 4077 O O . ASN A 1 532 ? -34.707 -13.052 44.731 1.00 82.69 532 ASN A O 1
ATOM 4081 N N . LYS A 1 533 ? -35.171 -11.909 42.848 1.00 84.06 533 LYS A N 1
ATOM 4082 C CA . LYS A 1 533 ? -34.256 -10.773 43.083 1.00 84.06 533 LYS A CA 1
ATOM 4083 C C . LYS A 1 533 ? -32.764 -11.149 43.153 1.00 84.06 533 LYS A C 1
ATOM 4085 O O . LYS A 1 533 ? -31.965 -10.408 43.734 1.00 84.06 533 LYS A O 1
ATOM 4090 N N . VAL A 1 534 ? -32.381 -12.281 42.566 1.00 86.81 534 VAL A N 1
ATOM 4091 C CA . VAL A 1 534 ? -31.000 -12.757 42.449 1.00 86.81 534 VAL A CA 1
ATOM 4092 C C . VAL A 1 534 ? -30.599 -12.758 40.979 1.00 86.81 534 VAL A C 1
ATOM 4094 O O . VAL A 1 534 ? -31.230 -13.424 40.164 1.00 86.81 534 VAL A O 1
ATOM 4097 N N . ALA A 1 535 ? -29.541 -12.023 40.645 1.00 90.12 535 ALA A N 1
ATOM 4098 C CA . ALA A 1 535 ? -28.850 -12.131 39.369 1.00 90.12 535 ALA A CA 1
ATOM 4099 C C . ALA A 1 535 ? -27.734 -13.177 39.482 1.00 90.12 535 ALA A C 1
ATOM 4101 O O . ALA A 1 535 ? -26.795 -13.006 40.265 1.00 90.12 535 ALA A O 1
ATOM 4102 N N . THR A 1 536 ? -27.830 -14.237 38.690 1.00 91.06 536 THR A N 1
ATOM 4103 C CA . THR A 1 536 ? -26.860 -15.334 38.671 1.00 91.06 536 THR A CA 1
ATOM 4104 C C . THR A 1 536 ? -25.917 -15.174 37.488 1.00 91.06 536 THR A C 1
ATOM 4106 O O . THR A 1 536 ? -26.344 -14.870 36.369 1.00 91.06 536 THR A O 1
ATOM 4109 N N . PHE A 1 537 ? -24.626 -15.381 37.738 1.00 92.88 537 PHE A N 1
ATOM 4110 C CA . PHE A 1 537 ? -23.584 -15.357 36.723 1.00 92.88 537 PHE A CA 1
ATOM 4111 C C . PHE A 1 537 ? -22.785 -16.663 36.759 1.00 92.88 537 PHE A C 1
ATOM 4113 O O . PHE A 1 537 ? -22.164 -16.996 37.770 1.00 92.88 537 PHE A O 1
ATOM 4120 N N . ALA A 1 538 ? -22.798 -17.397 35.651 1.00 92.38 538 ALA A N 1
ATOM 4121 C CA . ALA A 1 538 ? -22.098 -18.668 35.502 1.00 92.38 538 ALA A CA 1
ATOM 4122 C C . ALA A 1 538 ? -20.643 -18.445 35.077 1.00 92.38 538 ALA A C 1
ATOM 4124 O O . ALA A 1 538 ? -20.358 -17.530 34.304 1.00 92.38 538 ALA A O 1
ATOM 4125 N N . SER A 1 539 ? -19.725 -19.256 35.600 1.00 93.31 539 SER A N 1
ATOM 4126 C CA . SER A 1 539 ? -18.312 -19.211 35.223 1.00 93.31 539 SER A CA 1
ATOM 4127 C C . SER A 1 539 ? -18.087 -19.561 33.764 1.00 93.31 539 SER A C 1
ATOM 4129 O O . SER A 1 539 ? -18.614 -20.544 33.255 1.00 93.31 539 SER A O 1
ATOM 4131 N N . GLU A 1 540 ? -17.183 -18.808 33.158 1.00 94.62 540 GLU A N 1
ATOM 4132 C CA . GLU A 1 540 ? -16.658 -19.024 31.823 1.00 94.62 540 GLU A CA 1
ATOM 4133 C C . GLU A 1 540 ? -15.135 -19.113 31.864 1.00 94.62 540 GLU A C 1
ATOM 4135 O O . GLU A 1 540 ? -14.467 -18.567 32.745 1.00 94.62 540 GLU A O 1
ATOM 4140 N N . SER A 1 541 ? -14.573 -19.822 30.887 1.00 92.56 541 SER A N 1
ATOM 4141 C CA . SER A 1 541 ? -13.117 -19.967 30.765 1.00 92.56 541 SER A CA 1
ATOM 4142 C C . SER A 1 541 ? -12.491 -18.950 29.810 1.00 92.56 541 SER A C 1
ATOM 4144 O O . SER A 1 541 ? -11.285 -18.719 29.867 1.00 92.56 541 SER A O 1
ATOM 4146 N N . SER A 1 542 ? -13.293 -18.327 28.947 1.00 95.81 542 SER A N 1
ATOM 4147 C CA . SER A 1 542 ? -12.881 -17.331 27.959 1.00 95.81 542 SER A CA 1
ATOM 4148 C C . SER A 1 542 ? -13.863 -16.165 27.919 1.00 95.81 542 SER A C 1
ATOM 4150 O O . SER A 1 542 ? -14.941 -16.205 28.508 1.00 95.81 542 SER A O 1
ATOM 4152 N N . MET A 1 543 ? -13.467 -15.103 27.224 1.00 95.38 543 MET A N 1
ATOM 4153 C CA . MET A 1 543 ? -14.337 -13.976 26.921 1.00 95.38 543 MET A CA 1
ATOM 4154 C C . MET A 1 543 ? -14.556 -13.898 25.417 1.00 95.38 543 MET A C 1
ATOM 4156 O O . MET A 1 543 ? -13.588 -13.805 24.665 1.00 95.38 543 MET A O 1
ATOM 4160 N N . GLU A 1 544 ? -15.808 -13.872 24.986 1.00 93.75 544 GLU A N 1
ATOM 4161 C CA . GLU A 1 544 ? -16.175 -13.607 23.601 1.00 93.75 544 GLU A CA 1
ATOM 4162 C C . GLU A 1 544 ? -16.294 -12.104 23.340 1.00 93.75 544 GLU A C 1
ATOM 4164 O O . GLU A 1 544 ? -16.638 -11.312 24.225 1.00 93.75 544 GLU A O 1
ATOM 4169 N N . ALA A 1 545 ? -16.009 -11.699 22.101 1.00 92.56 545 ALA A N 1
ATOM 4170 C CA . ALA A 1 545 ? -16.163 -10.310 21.689 1.00 92.56 545 ALA A CA 1
ATOM 4171 C C . ALA A 1 545 ? -17.621 -9.859 21.858 1.00 92.56 545 ALA A C 1
ATOM 4173 O O . ALA A 1 545 ? -18.554 -10.630 21.642 1.00 92.56 545 ALA A O 1
ATOM 4174 N N . TYR A 1 546 ? -17.808 -8.599 22.245 1.00 91.56 546 TYR A N 1
ATOM 4175 C CA . TYR A 1 546 ? -19.105 -7.941 22.429 1.00 91.56 546 TYR A CA 1
ATOM 4176 C C . TYR A 1 546 ? -20.029 -8.585 23.474 1.00 91.56 546 TYR A C 1
ATOM 4178 O O . TYR A 1 546 ? -21.139 -8.105 23.686 1.00 91.56 546 TYR A O 1
ATOM 4186 N N . THR A 1 547 ? -19.556 -9.596 24.204 1.00 92.56 547 THR A N 1
ATOM 4187 C CA . THR A 1 547 ? -20.339 -10.265 25.241 1.00 92.56 547 THR A CA 1
ATOM 4188 C C . THR A 1 547 ? -20.117 -9.589 26.603 1.00 92.56 547 THR A C 1
ATOM 4190 O O . THR A 1 547 ? -18.972 -9.326 26.983 1.00 92.56 547 THR A O 1
ATOM 4193 N N . PRO A 1 548 ? -21.187 -9.253 27.346 1.00 94.88 548 PRO A N 1
ATOM 4194 C CA . PRO A 1 548 ? -21.079 -8.673 28.685 1.00 94.88 548 PRO A CA 1
ATOM 4195 C C . PRO A 1 548 ? -20.658 -9.701 29.744 1.00 94.88 548 PRO A C 1
ATOM 4197 O O . PRO A 1 548 ? -21.320 -10.722 29.924 1.00 94.88 548 PRO A O 1
ATOM 4200 N N . TYR A 1 549 ? -19.616 -9.381 30.512 1.00 95.69 549 TYR A N 1
ATOM 4201 C CA . TYR A 1 549 ? -19.094 -10.216 31.596 1.00 95.69 549 TYR A CA 1
ATOM 4202 C C . TYR A 1 549 ? -18.987 -9.453 32.918 1.00 95.69 549 TYR A C 1
ATOM 4204 O O . TYR A 1 549 ? -18.934 -8.217 32.965 1.00 95.69 549 TYR A O 1
ATOM 4212 N N . ILE A 1 550 ? -18.891 -10.211 34.006 1.00 94.81 550 ILE A N 1
ATOM 4213 C CA . ILE A 1 550 ? -18.309 -9.761 35.267 1.00 94.81 550 ILE A CA 1
ATOM 4214 C C . ILE A 1 550 ? -16.991 -10.511 35.458 1.00 94.81 550 ILE A C 1
ATOM 4216 O O . ILE A 1 550 ? -16.936 -11.724 35.287 1.00 94.81 550 ILE A O 1
ATOM 4220 N N . ILE A 1 551 ? -15.930 -9.784 35.802 1.00 95.44 551 ILE A N 1
ATOM 4221 C CA . ILE A 1 551 ? -14.595 -10.350 35.999 1.00 95.44 551 ILE A CA 1
ATOM 4222 C C . ILE A 1 551 ? -14.020 -9.989 37.367 1.00 95.44 551 ILE A C 1
ATOM 4224 O O . ILE A 1 551 ? -14.401 -8.976 37.960 1.00 95.44 551 ILE A O 1
ATOM 4228 N N . LYS A 1 552 ? -13.055 -10.784 37.832 1.00 93.00 552 LYS A N 1
ATOM 4229 C CA . LYS A 1 552 ? -12.225 -10.504 39.015 1.00 93.00 552 LYS A CA 1
ATOM 4230 C C . LYS A 1 552 ? -10.756 -10.617 38.620 1.00 93.00 552 LYS A C 1
ATOM 4232 O O . LYS A 1 552 ? -10.375 -11.568 37.938 1.00 93.00 552 LYS A O 1
ATOM 4237 N N . THR A 1 553 ? -9.929 -9.656 39.026 1.00 94.50 553 THR A N 1
ATOM 4238 C CA . THR A 1 553 ? -8.483 -9.659 38.743 1.00 94.50 553 THR A CA 1
ATOM 4239 C C . THR A 1 553 ? -7.677 -9.935 40.009 1.00 94.50 553 THR A C 1
ATOM 4241 O O . THR A 1 553 ? -8.106 -9.586 41.104 1.00 94.50 553 THR A O 1
ATOM 4244 N N . SER A 1 554 ? -6.500 -10.548 39.895 1.00 93.31 554 SER A N 1
ATOM 4245 C CA . SER A 1 554 ? -5.607 -10.824 41.033 1.00 93.31 554 SER A CA 1
ATOM 4246 C C . SER A 1 554 ? -4.775 -9.614 41.463 1.00 93.31 554 SER A C 1
ATOM 4248 O O . SER A 1 554 ? -4.229 -9.604 42.562 1.00 93.31 554 SER A O 1
ATOM 4250 N N . SER A 1 555 ? -4.644 -8.601 40.604 1.00 93.19 555 SER A N 1
ATOM 4251 C C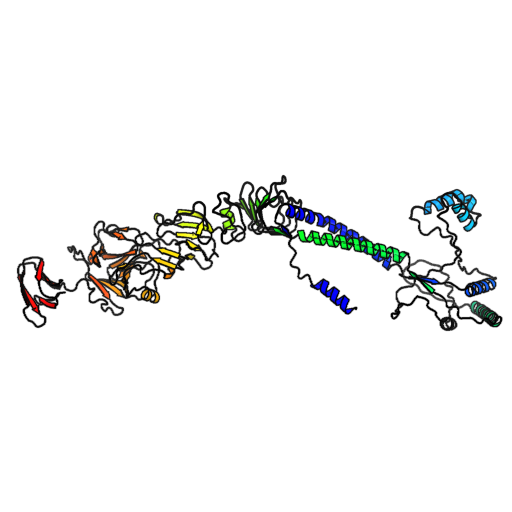A . SER A 1 555 ? -3.784 -7.435 40.825 1.00 93.19 555 SER A CA 1
ATOM 4252 C C . SER A 1 555 ? -4.480 -6.123 40.468 1.00 93.19 555 SER A C 1
ATOM 4254 O O . SER A 1 555 ? -5.351 -6.081 39.596 1.00 93.19 555 SER A O 1
ATOM 4256 N N . THR A 1 556 ? -4.051 -5.045 41.129 1.00 95.38 556 THR A N 1
ATOM 4257 C CA . THR A 1 556 ? -4.475 -3.676 40.825 1.00 95.38 556 THR A CA 1
ATOM 4258 C C . THR A 1 556 ? -3.640 -3.110 39.676 1.00 95.38 556 THR A C 1
ATOM 4260 O O . THR A 1 556 ? -2.419 -3.254 39.681 1.00 95.38 556 THR A O 1
ATOM 4263 N N . GLY A 1 557 ? -4.275 -2.443 38.711 1.00 95.75 557 GLY A N 1
ATOM 4264 C CA . GLY A 1 557 ? -3.610 -1.823 37.558 1.00 95.75 557 GLY A CA 1
ATOM 4265 C C . GLY A 1 557 ? -4.241 -2.198 36.217 1.00 95.75 557 GLY A C 1
ATOM 4266 O O . GLY A 1 557 ? -5.368 -2.688 36.166 1.00 95.75 557 GLY A O 1
ATOM 4267 N N . VAL A 1 558 ? -3.527 -1.935 35.119 1.00 96.25 558 VAL A N 1
ATOM 4268 C CA . VAL A 1 558 ? -4.006 -2.211 33.754 1.00 96.25 558 VAL A CA 1
ATOM 4269 C C . VAL A 1 558 ? -3.801 -3.685 33.403 1.00 96.25 558 VAL A C 1
ATOM 4271 O O . VAL A 1 558 ? -2.681 -4.123 33.153 1.00 96.25 558 VAL A O 1
ATOM 4274 N N . THR A 1 559 ? -4.898 -4.439 33.351 1.00 95.56 559 THR A N 1
ATOM 4275 C CA . THR A 1 559 ? -4.887 -5.892 33.107 1.00 95.56 559 THR A CA 1
ATOM 4276 C C . THR A 1 559 ? -4.729 -6.249 31.627 1.00 95.56 559 THR A C 1
ATOM 4278 O O . THR A 1 559 ? -3.878 -7.053 31.262 1.00 95.56 559 THR A O 1
ATOM 4281 N N . PHE A 1 560 ? -5.510 -5.630 30.743 1.00 96.75 560 PHE A N 1
ATOM 4282 C CA . PHE A 1 560 ? -5.553 -5.979 29.318 1.00 96.75 560 PHE A CA 1
ATOM 4283 C C . PHE A 1 560 ? -4.514 -5.175 28.520 1.00 96.75 560 PHE A C 1
ATOM 4285 O O . PHE A 1 560 ? -4.861 -4.328 27.697 1.00 96.75 560 PHE A O 1
ATOM 4292 N N . SER A 1 561 ? -3.229 -5.408 28.789 1.00 95.06 561 SER A N 1
ATOM 4293 C CA . SER A 1 561 ? -2.109 -4.728 28.123 1.00 95.06 561 SER A CA 1
ATOM 4294 C C . SER A 1 561 ? -1.196 -5.699 27.378 1.00 95.06 561 SER A C 1
ATOM 4296 O O . SER A 1 561 ? -1.096 -6.871 27.732 1.00 95.06 561 SER A O 1
ATOM 4298 N N . ASN A 1 562 ? -0.525 -5.200 26.335 1.00 94.69 562 ASN A N 1
ATOM 4299 C CA . ASN A 1 562 ? 0.412 -5.949 25.492 1.00 94.69 562 ASN A CA 1
ATOM 4300 C C . ASN A 1 562 ? -0.140 -7.291 24.976 1.00 94.69 562 ASN A C 1
ATOM 4302 O O . ASN A 1 562 ? 0.607 -8.255 24.813 1.00 94.69 562 ASN A O 1
ATOM 4306 N N . LEU A 1 563 ? -1.446 -7.351 24.707 1.00 96.62 563 LEU A N 1
ATOM 4307 C CA . LEU A 1 563 ? -2.065 -8.528 24.110 1.00 96.62 563 LEU A CA 1
ATOM 4308 C C . LEU A 1 563 ? -1.574 -8.673 22.666 1.00 96.62 563 LEU A C 1
ATOM 4310 O O . LEU A 1 563 ? -1.364 -7.671 21.981 1.00 96.62 563 LEU A O 1
ATOM 4314 N N . VAL A 1 564 ? -1.386 -9.908 22.205 1.00 95.75 564 VAL A N 1
ATOM 4315 C CA . VAL A 1 564 ? -0.768 -10.200 20.904 1.00 95.75 564 VAL A CA 1
ATOM 4316 C C . VAL A 1 564 ? -1.766 -10.893 19.985 1.00 95.75 564 VAL A C 1
ATOM 4318 O O . VAL A 1 564 ? -2.453 -11.814 20.417 1.00 95.75 564 VAL A O 1
ATOM 4321 N N . ASN A 1 565 ? -1.799 -10.481 18.712 1.00 94.94 565 ASN A N 1
ATOM 4322 C CA . ASN A 1 565 ? -2.659 -11.049 17.661 1.00 94.94 565 ASN A CA 1
ATOM 4323 C C . ASN A 1 565 ? -4.146 -11.116 18.057 1.00 94.94 565 ASN A C 1
ATOM 4325 O O . ASN A 1 565 ? -4.801 -12.145 17.896 1.00 94.94 565 ASN A O 1
ATOM 4329 N N . VAL A 1 566 ? -4.677 -10.014 18.584 1.00 96.50 566 VAL A N 1
ATOM 4330 C CA . VAL A 1 566 ? -6.075 -9.928 19.014 1.00 96.50 566 VAL A CA 1
ATOM 4331 C C . VAL A 1 566 ? -6.981 -9.667 17.817 1.00 96.50 566 VAL A C 1
ATOM 4333 O O . VAL A 1 566 ? -6.740 -8.740 17.047 1.00 96.50 566 VAL A O 1
ATOM 4336 N N . VAL A 1 567 ? -8.043 -10.457 17.675 1.00 95.62 567 VAL A N 1
ATOM 4337 C CA . VAL A 1 567 ? -9.058 -10.255 16.636 1.00 95.62 567 VAL A CA 1
ATOM 4338 C C . VAL A 1 567 ? -10.124 -9.295 17.156 1.00 95.62 567 VAL A C 1
ATOM 4340 O O . VAL A 1 567 ? -10.807 -9.588 18.135 1.00 95.62 567 VAL A O 1
ATOM 4343 N N . VAL A 1 568 ? -10.268 -8.154 16.487 1.00 95.19 568 VAL A N 1
ATOM 4344 C CA . VAL A 1 568 ? -11.319 -7.167 16.743 1.00 95.19 568 VAL A CA 1
ATOM 4345 C C . VAL A 1 568 ? -12.383 -7.331 15.672 1.00 95.19 568 VAL A C 1
ATOM 4347 O O . VAL A 1 568 ? -12.099 -7.219 14.477 1.00 95.19 568 VAL A O 1
ATOM 4350 N N . GLY A 1 569 ? -13.608 -7.624 16.098 1.00 90.69 569 GLY A N 1
ATOM 4351 C CA . GLY A 1 569 ? -14.737 -7.716 15.181 1.00 90.69 569 GLY A CA 1
ATOM 4352 C C . GLY A 1 569 ? -15.082 -6.352 14.586 1.00 90.69 569 GLY A C 1
ATOM 4353 O O . GLY A 1 569 ? -14.749 -5.305 15.136 1.00 90.69 569 GLY A O 1
ATOM 4354 N N . LYS A 1 570 ? -15.773 -6.353 13.445 1.00 91.12 570 LYS A N 1
ATOM 4355 C CA . LYS A 1 570 ? -16.445 -5.138 12.980 1.00 91.12 570 LYS A CA 1
ATOM 4356 C C . LYS A 1 570 ? -17.556 -4.808 13.979 1.00 91.12 570 LYS A C 1
ATOM 4358 O O . LYS A 1 570 ? -18.328 -5.698 14.327 1.00 91.12 570 LYS A O 1
ATOM 4363 N N . SER A 1 571 ? -17.676 -3.546 14.385 1.00 88.31 571 SER A N 1
ATOM 4364 C CA . SER A 1 571 ? -18.805 -3.111 15.205 1.00 88.31 571 SER A CA 1
ATOM 4365 C C . SER A 1 571 ? -20.115 -3.291 14.437 1.00 88.31 571 SER A C 1
ATOM 4367 O O . SER A 1 571 ? -20.241 -2.860 13.288 1.00 88.31 571 SER A O 1
ATOM 4369 N N . SER A 1 572 ? -21.094 -3.915 15.084 1.00 75.12 572 SER A N 1
ATOM 4370 C CA . SER A 1 572 ? -22.463 -3.973 14.581 1.00 75.12 572 SER A CA 1
ATOM 4371 C C . SER A 1 572 ? -23.208 -2.673 14.863 1.00 75.12 572 SER A C 1
ATOM 4373 O O . SER A 1 572 ? -22.902 -1.950 15.811 1.00 75.12 572 SER A O 1
ATOM 4375 N N . ASN A 1 573 ? -24.211 -2.397 14.033 1.00 64.69 573 ASN A N 1
ATOM 4376 C CA . ASN A 1 573 ? -25.157 -1.304 14.251 1.00 64.69 573 ASN A CA 1
ATOM 4377 C C . ASN A 1 573 ? -26.310 -1.718 15.186 1.00 64.69 573 ASN A C 1
ATOM 4379 O O . ASN A 1 573 ? -27.179 -0.898 15.471 1.00 64.69 573 ASN A O 1
ATOM 4383 N N . ASN A 1 574 ? -26.343 -2.978 15.635 1.00 63.84 574 ASN A N 1
ATOM 4384 C CA . ASN A 1 574 ? -27.424 -3.526 16.443 1.00 63.84 574 ASN A CA 1
ATOM 4385 C C . ASN A 1 574 ? -26.984 -3.722 17.899 1.00 63.84 574 ASN A C 1
ATOM 4387 O O . ASN A 1 574 ? -26.250 -4.657 18.220 1.00 63.84 574 ASN A O 1
ATOM 4391 N N . ASP A 1 575 ? -27.549 -2.927 18.810 1.00 61.38 575 ASP A N 1
ATOM 4392 C CA . ASP A 1 575 ? -27.350 -3.067 20.263 1.00 61.38 575 ASP A CA 1
ATOM 4393 C C . ASP A 1 575 ? -27.769 -4.447 20.810 1.00 61.38 575 ASP A C 1
ATOM 4395 O O . ASP A 1 575 ? -27.386 -4.835 21.915 1.00 61.38 575 ASP A O 1
ATOM 4399 N N . SER A 1 576 ? -28.545 -5.229 20.046 1.00 60.16 576 SER A N 1
ATOM 4400 C CA . SER A 1 576 ? -28.925 -6.597 20.412 1.00 60.16 576 SER A CA 1
ATOM 4401 C C . SER A 1 576 ? -27.743 -7.557 20.534 1.00 60.16 576 SER A C 1
ATOM 4403 O O . SER A 1 576 ? -27.905 -8.602 21.156 1.00 60.16 576 SER A O 1
ATOM 4405 N N . GLU A 1 577 ? -26.594 -7.227 19.945 1.00 65.31 577 GLU A N 1
ATOM 4406 C CA . GLU A 1 577 ? -25.365 -8.027 20.031 1.00 65.31 577 GLU A CA 1
ATOM 4407 C C . GLU A 1 577 ? -24.572 -7.762 21.318 1.00 65.31 577 GLU A C 1
ATOM 4409 O O . GLU A 1 577 ? -23.713 -8.556 21.680 1.00 65.31 577 GLU A O 1
ATOM 4414 N N . LEU A 1 578 ? -24.900 -6.698 22.059 1.00 75.81 578 LEU A N 1
ATOM 4415 C CA . LEU A 1 578 ? -24.271 -6.351 23.335 1.00 75.81 578 LEU A CA 1
ATOM 4416 C C . LEU A 1 578 ? -25.051 -6.896 24.536 1.00 75.81 578 LEU A C 1
ATOM 4418 O O . LEU A 1 578 ? -25.047 -6.272 25.597 1.00 75.81 578 LEU A O 1
ATOM 4422 N N . ARG A 1 579 ? -25.766 -8.020 24.394 1.00 82.06 579 ARG A N 1
ATOM 4423 C CA . ARG A 1 579 ? -26.613 -8.566 25.466 1.00 82.06 579 ARG A CA 1
ATOM 4424 C C . ARG A 1 579 ? -26.340 -10.043 25.739 1.00 82.06 579 ARG A C 1
ATOM 4426 O O . ARG A 1 579 ? -26.348 -10.860 24.826 1.00 82.06 579 ARG A O 1
ATOM 4433 N N . ALA A 1 580 ? -26.222 -10.387 27.015 1.00 76.81 580 ALA A N 1
ATOM 4434 C CA . ALA A 1 580 ? -26.387 -11.749 27.505 1.00 76.81 580 ALA A CA 1
ATOM 4435 C C . ALA A 1 580 ? -27.830 -11.924 28.010 1.00 76.81 580 ALA A C 1
ATOM 4437 O O . ALA A 1 580 ? -28.346 -11.077 28.748 1.00 76.81 580 ALA A O 1
ATOM 4438 N N . ILE A 1 581 ? -28.497 -12.994 27.575 1.00 80.81 581 ILE A N 1
ATOM 4439 C CA . ILE A 1 581 ? -29.895 -13.291 27.915 1.00 80.81 581 ILE A CA 1
ATOM 4440 C C . ILE A 1 581 ? -29.916 -14.393 28.968 1.00 80.81 581 ILE A C 1
ATOM 4442 O O . ILE A 1 581 ? -29.282 -15.425 28.775 1.00 80.81 581 ILE A O 1
ATOM 4446 N N . GLY A 1 582 ? -30.684 -14.193 30.038 1.00 73.12 582 GLY A N 1
ATOM 4447 C CA . GLY A 1 582 ? -30.789 -15.164 31.119 1.00 73.12 582 GLY A CA 1
ATOM 4448 C C . GLY A 1 582 ? -32.127 -15.077 31.842 1.00 73.12 582 GLY A C 1
ATOM 4449 O O . GLY A 1 582 ? -32.371 -14.128 32.589 1.00 73.12 582 GLY A O 1
ATOM 4450 N N . GLY A 1 583 ? -32.998 -16.068 31.630 1.00 76.12 583 GLY A N 1
ATOM 4451 C CA . GLY A 1 583 ? -34.330 -16.126 32.243 1.00 76.12 583 GLY A CA 1
ATOM 4452 C C . GLY A 1 583 ? -35.137 -14.836 32.036 1.00 76.12 583 GLY A C 1
ATOM 4453 O O . GLY A 1 583 ? -35.398 -14.430 30.902 1.00 76.12 583 GLY A O 1
ATOM 4454 N N . ASN A 1 584 ? -35.502 -14.175 33.142 1.00 81.50 584 ASN A N 1
ATOM 4455 C CA . ASN A 1 584 ? -36.322 -12.955 33.158 1.00 81.50 584 ASN A CA 1
ATOM 4456 C C . ASN A 1 584 ? -35.525 -11.634 33.068 1.00 81.50 584 ASN A C 1
ATOM 4458 O O . ASN A 1 584 ? -36.103 -10.547 33.194 1.00 81.50 584 ASN A O 1
ATOM 4462 N N . GLY A 1 585 ? -34.210 -11.701 32.831 1.00 86.00 585 GLY A N 1
ATOM 4463 C CA . GLY A 1 585 ? -33.325 -10.539 32.752 1.00 86.00 585 GLY A CA 1
ATOM 4464 C C . GLY A 1 585 ? -32.441 -10.501 31.505 1.00 86.00 585 GLY A C 1
ATOM 4465 O O . GLY A 1 585 ? -32.320 -11.464 30.745 1.00 86.00 585 GLY A O 1
ATOM 4466 N N . TYR A 1 586 ? -31.794 -9.354 31.317 1.00 89.94 586 TYR A N 1
ATOM 4467 C CA . TYR A 1 586 ? -30.832 -9.103 30.250 1.00 89.94 586 TYR A CA 1
ATOM 4468 C C . TYR A 1 586 ? -29.640 -8.327 30.801 1.00 89.94 586 TYR A C 1
ATOM 4470 O O . TYR A 1 586 ? -29.821 -7.263 31.395 1.00 89.94 586 TYR A O 1
ATOM 4478 N N . PHE A 1 587 ? -28.425 -8.808 30.573 1.00 93.06 587 PHE A N 1
ATOM 4479 C CA . PHE A 1 587 ? -27.210 -8.089 30.941 1.00 93.06 587 PHE A CA 1
ATOM 4480 C C . PHE A 1 587 ? -26.613 -7.441 29.697 1.00 93.06 587 PHE A C 1
ATOM 4482 O O . PHE A 1 587 ? -26.269 -8.138 28.749 1.00 93.06 587 PHE A O 1
ATOM 4489 N N . PHE A 1 588 ? -26.540 -6.114 29.684 1.00 91.19 588 PHE A N 1
ATOM 4490 C CA . PHE A 1 588 ? -26.147 -5.316 28.528 1.00 91.19 588 PHE A CA 1
ATOM 4491 C C . PHE A 1 588 ? -24.776 -4.688 28.725 1.00 91.19 588 PHE A C 1
ATOM 4493 O O . PHE A 1 588 ? -24.499 -4.134 29.786 1.00 91.19 588 PHE A O 1
ATOM 4500 N N . GLY A 1 589 ? -23.951 -4.713 27.684 1.00 91.94 589 GLY A N 1
ATOM 4501 C CA . GLY A 1 589 ? -22.717 -3.947 27.581 1.00 91.94 589 GLY A CA 1
ATOM 4502 C C . GLY A 1 589 ? -22.966 -2.572 26.961 1.00 91.94 589 GLY A C 1
ATOM 4503 O O . GLY A 1 589 ? -23.877 -2.398 26.156 1.00 91.94 589 GLY A O 1
ATOM 4504 N N . ASN A 1 590 ? -22.147 -1.587 27.322 1.00 90.19 590 ASN A N 1
ATOM 4505 C CA . ASN A 1 590 ? -22.181 -0.254 26.731 1.00 90.19 590 ASN A CA 1
ATOM 4506 C C . ASN A 1 590 ? -20.882 0.041 25.969 1.00 90.19 590 ASN A C 1
ATOM 4508 O O . ASN A 1 590 ? -19.808 0.001 26.563 1.00 90.19 590 ASN A O 1
ATOM 4512 N N . LEU A 1 591 ? -20.976 0.395 24.685 1.00 90.44 591 LEU A N 1
ATOM 4513 C CA . LEU A 1 591 ? -19.846 0.878 23.877 1.00 90.44 591 LEU A CA 1
ATOM 4514 C C . LEU A 1 591 ? -19.915 2.377 23.549 1.00 90.44 591 LEU A C 1
ATOM 4516 O O . LEU A 1 591 ? -19.006 2.894 22.908 1.00 90.44 591 LEU A O 1
ATOM 4520 N N . SER A 1 592 ? -20.943 3.076 24.025 1.00 87.25 592 SER A N 1
ATOM 4521 C CA . SER A 1 592 ? -21.152 4.515 23.839 1.00 87.25 592 SER A CA 1
ATOM 4522 C C . SER A 1 592 ? -20.602 5.310 25.024 1.00 87.25 592 SER A C 1
ATOM 4524 O O . SER A 1 592 ? -20.568 4.808 26.149 1.00 87.25 592 SER A O 1
ATOM 4526 N N . THR A 1 593 ? -20.227 6.577 24.807 1.00 81.94 593 THR A N 1
ATOM 4527 C CA . THR A 1 593 ? -19.557 7.419 25.824 1.00 81.94 593 THR A CA 1
ATOM 4528 C C . THR A 1 593 ? -20.284 7.431 27.176 1.00 81.94 593 THR A C 1
ATOM 4530 O O . THR A 1 593 ? -19.660 7.292 28.232 1.00 81.94 593 THR A O 1
ATOM 4533 N N . LYS A 1 594 ? -21.618 7.559 27.161 1.00 79.88 594 LYS A N 1
ATOM 4534 C CA . LYS A 1 594 ? -22.472 7.436 28.350 1.00 79.88 594 LYS A CA 1
ATOM 4535 C C . LYS A 1 594 ? -23.826 6.848 27.985 1.00 79.88 594 LYS A C 1
ATOM 4537 O O . LYS A 1 594 ? -24.574 7.458 27.227 1.00 79.88 594 LYS A O 1
ATOM 4542 N N . GLN A 1 595 ? -24.184 5.732 28.615 1.00 80.62 595 GLN A N 1
ATOM 4543 C CA . GLN A 1 595 ? -25.550 5.220 28.577 1.00 80.62 595 GLN A CA 1
ATOM 4544 C C . GLN A 1 595 ? -26.294 5.629 29.847 1.00 80.62 595 GLN A C 1
ATOM 4546 O O . GLN A 1 595 ? -25.971 5.152 30.933 1.00 80.62 595 GLN A O 1
ATOM 4551 N N . TYR A 1 596 ? -27.299 6.497 29.734 1.00 82.19 596 TYR A N 1
ATOM 4552 C CA . TYR A 1 596 ? -28.122 6.884 30.883 1.00 82.19 596 TYR A CA 1
ATOM 4553 C C . TYR A 1 596 ? -29.155 5.808 31.215 1.00 82.19 596 TYR A C 1
ATOM 4555 O O . TYR A 1 596 ? -29.825 5.297 30.319 1.00 82.19 596 TYR A O 1
ATOM 4563 N N . ALA A 1 597 ? -29.357 5.514 32.498 1.00 79.31 597 ALA A N 1
ATOM 4564 C CA . ALA A 1 597 ? -30.355 4.539 32.934 1.00 79.31 597 ALA A CA 1
ATOM 4565 C C . ALA A 1 597 ? -31.761 4.886 32.415 1.00 79.31 597 ALA A C 1
ATOM 4567 O O . ALA A 1 597 ? -32.462 4.010 31.915 1.00 79.31 597 ALA A O 1
ATOM 4568 N N . ILE A 1 598 ? -32.136 6.173 32.431 1.00 74.69 598 ILE A N 1
ATOM 4569 C CA . ILE A 1 598 ? -33.446 6.637 31.951 1.00 74.69 598 ILE A CA 1
ATOM 4570 C C . ILE A 1 598 ? -33.691 6.340 30.467 1.00 74.69 598 ILE A C 1
ATOM 4572 O O . ILE A 1 598 ? -34.794 5.959 30.089 1.00 74.69 598 ILE A O 1
ATOM 4576 N N . SER A 1 599 ? -32.656 6.427 29.627 1.00 72.06 599 SER A N 1
ATOM 4577 C CA . SER A 1 599 ? -32.775 6.140 28.188 1.00 72.06 599 SER A CA 1
ATOM 4578 C C . SER A 1 599 ? -33.076 4.665 27.892 1.00 72.06 599 SER A C 1
ATOM 4580 O O . SER A 1 599 ? -33.55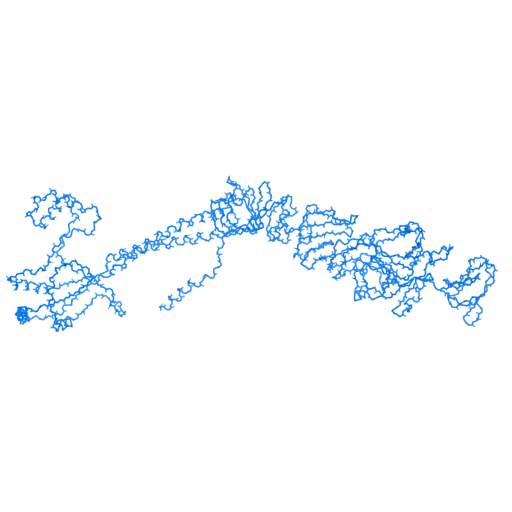1 4.334 26.811 1.00 72.06 599 SER A O 1
ATOM 4582 N N . GLN A 1 600 ? -32.843 3.780 28.865 1.00 72.62 600 GLN A N 1
ATOM 4583 C CA . GLN A 1 600 ? -33.093 2.344 28.754 1.00 72.62 600 GLN A CA 1
ATOM 4584 C C . GLN A 1 600 ? -34.482 1.927 29.265 1.00 72.62 600 GLN A C 1
ATOM 4586 O O . GLN A 1 600 ? -34.876 0.767 29.092 1.00 72.62 600 GLN A O 1
ATOM 4591 N N . LEU A 1 601 ? -35.251 2.865 29.834 1.00 69.25 601 LEU A N 1
ATOM 4592 C CA . LEU A 1 601 ? -36.622 2.676 30.334 1.00 69.25 601 LEU A CA 1
ATOM 4593 C C . LEU A 1 601 ? -37.693 2.845 29.235 1.00 69.25 601 LEU A C 1
ATOM 4595 O O . LEU A 1 601 ? -38.842 3.160 29.534 1.00 69.25 601 LEU A O 1
ATOM 4599 N N . SER A 1 602 ? -37.333 2.628 27.966 1.00 57.50 602 SER A N 1
ATOM 4600 C CA . SER A 1 602 ? -38.062 3.060 26.760 1.00 57.50 602 SER A CA 1
ATOM 4601 C C . SER A 1 602 ? -39.480 2.503 26.531 1.00 57.50 602 SER A C 1
ATOM 4603 O O . SER A 1 602 ? -40.085 2.844 25.525 1.00 57.50 602 SER A O 1
ATOM 4605 N N . ASN A 1 603 ? -40.061 1.730 27.454 1.00 53.28 603 ASN A N 1
ATOM 4606 C CA . ASN A 1 603 ? -41.429 1.207 27.353 1.00 53.28 603 ASN A CA 1
ATOM 4607 C C . ASN A 1 603 ? -42.167 1.324 28.701 1.00 53.28 603 ASN A C 1
ATOM 4609 O O . ASN A 1 603 ? -42.174 0.360 29.459 1.00 53.28 603 ASN A O 1
ATOM 4613 N N . ASN A 1 604 ? -42.784 2.469 29.022 1.00 55.16 604 ASN A N 1
ATOM 4614 C CA . ASN A 1 604 ? -43.711 2.627 30.164 1.00 55.16 604 ASN A CA 1
ATOM 4615 C C . ASN A 1 604 ? -43.221 2.072 31.525 1.00 55.16 604 ASN A C 1
ATOM 4617 O O . ASN A 1 604 ? -44.006 1.479 32.259 1.00 55.16 604 ASN A O 1
ATOM 4621 N N . ASN A 1 605 ? -41.939 2.224 31.880 1.00 62.31 605 ASN A N 1
ATOM 4622 C CA . ASN A 1 605 ? -41.363 1.631 33.102 1.00 62.31 605 ASN A CA 1
ATOM 4623 C C . ASN A 1 605 ? -41.473 0.092 33.186 1.00 62.31 605 ASN A C 1
ATOM 4625 O O . ASN A 1 605 ? -41.416 -0.467 34.273 1.00 62.31 605 ASN A O 1
ATOM 4629 N N . ALA A 1 606 ? -41.576 -0.624 32.061 1.00 76.25 606 ALA A N 1
ATOM 4630 C CA . ALA A 1 606 ? -41.666 -2.089 32.044 1.00 76.25 606 ALA A CA 1
ATOM 4631 C C . ALA A 1 606 ? -40.388 -2.803 32.524 1.00 76.25 606 ALA A C 1
ATOM 4633 O O . ALA A 1 606 ? -40.368 -4.032 32.603 1.00 76.25 606 ALA A O 1
ATOM 4634 N N . TYR A 1 607 ? -39.316 -2.061 32.809 1.00 84.12 607 TYR A N 1
ATOM 4635 C CA . TYR A 1 607 ? -38.039 -2.604 33.248 1.00 84.12 607 TYR A CA 1
ATOM 4636 C C . TYR A 1 607 ? -37.403 -1.752 34.346 1.00 84.12 607 TYR A C 1
ATOM 4638 O O . TYR A 1 607 ? -37.449 -0.525 34.289 1.00 84.12 607 TYR A O 1
ATOM 4646 N N . ARG A 1 608 ? -36.695 -2.410 35.267 1.00 86.25 608 ARG A N 1
ATOM 4647 C CA . ARG A 1 608 ? -35.727 -1.797 36.183 1.00 86.25 608 ARG A CA 1
ATOM 4648 C C . ARG A 1 608 ? -34.314 -2.011 35.661 1.00 86.25 608 ARG A C 1
ATOM 4650 O O . ARG A 1 608 ? -33.985 -3.078 35.142 1.00 86.25 608 ARG A O 1
ATOM 4657 N N . ILE A 1 609 ? -33.480 -0.990 35.826 1.00 89.62 609 ILE A N 1
ATOM 4658 C CA . ILE A 1 609 ? -32.064 -1.029 35.466 1.00 89.62 609 ILE A CA 1
ATOM 4659 C C . ILE A 1 609 ? -31.236 -1.095 36.743 1.00 89.62 609 ILE A C 1
ATOM 4661 O O . ILE A 1 609 ? -31.457 -0.305 37.661 1.00 89.62 609 ILE A O 1
ATOM 4665 N N . PHE A 1 610 ? -30.268 -2.001 36.788 1.00 91.12 610 PHE A N 1
ATOM 4666 C CA . PHE A 1 610 ? -29.333 -2.152 37.892 1.00 91.12 610 PHE A CA 1
ATOM 4667 C C . PHE A 1 610 ? -27.893 -2.101 37.394 1.00 91.12 610 PHE A C 1
ATOM 4669 O O . PHE A 1 610 ? -27.576 -2.575 36.305 1.00 91.12 610 PHE A O 1
ATOM 4676 N N . GLY A 1 611 ? -26.996 -1.561 38.207 1.00 90.38 611 GLY A N 1
ATOM 4677 C CA . GLY A 1 611 ? -25.566 -1.618 37.937 1.00 90.38 611 GLY A CA 1
ATOM 4678 C C . GLY A 1 611 ? -24.744 -1.502 39.207 1.00 90.38 611 GLY A C 1
ATOM 4679 O O . GLY A 1 611 ? -25.275 -1.259 40.289 1.00 90.38 611 GLY A O 1
ATOM 4680 N N . PHE A 1 612 ? -23.440 -1.712 39.073 1.00 87.38 612 PHE A N 1
ATOM 4681 C CA . PHE A 1 612 ? -22.527 -1.666 40.207 1.00 87.38 612 PHE A CA 1
ATOM 4682 C C . PHE A 1 612 ? -22.282 -0.227 40.667 1.00 87.38 612 PHE A C 1
ATOM 4684 O O . PHE A 1 612 ? -21.912 0.632 39.865 1.00 87.38 612 PHE A O 1
ATOM 4691 N N . ASN A 1 613 ? -22.473 0.030 41.961 1.00 83.56 613 ASN A N 1
ATOM 4692 C CA . ASN A 1 613 ? -22.032 1.269 42.601 1.00 83.56 613 ASN A CA 1
ATOM 4693 C C . ASN A 1 613 ? -20.550 1.191 43.022 1.00 83.56 613 ASN A C 1
ATOM 4695 O O . ASN A 1 613 ? -19.880 0.178 42.822 1.00 83.56 613 ASN A O 1
ATOM 4699 N N . SER A 1 614 ? -20.041 2.253 43.652 1.00 80.19 614 SER A N 1
ATOM 4700 C CA . SER A 1 614 ? -18.662 2.330 44.163 1.00 80.19 614 SER A CA 1
ATOM 4701 C C . SER A 1 614 ? -18.317 1.282 45.227 1.00 80.19 614 SER A C 1
ATOM 4703 O O . SER A 1 614 ? -17.143 1.022 45.460 1.00 80.19 614 SER A O 1
ATOM 4705 N N . ASN A 1 615 ? -19.326 0.680 45.859 1.00 78.12 615 ASN A N 1
ATOM 4706 C CA . ASN A 1 615 ? -19.169 -0.347 46.888 1.00 78.12 615 ASN A CA 1
ATOM 4707 C C . ASN A 1 615 ? -19.309 -1.766 46.303 1.00 78.12 615 ASN A C 1
ATOM 4709 O O . ASN A 1 615 ? -19.495 -2.718 47.055 1.00 78.12 615 ASN A O 1
ATOM 4713 N N . ASN A 1 616 ? -19.274 -1.912 44.972 1.00 78.50 616 ASN A N 1
ATOM 4714 C CA . ASN A 1 616 ? -19.463 -3.173 44.243 1.00 78.50 616 ASN A CA 1
ATOM 4715 C C . ASN A 1 616 ? -20.802 -3.870 44.525 1.00 78.50 616 ASN A C 1
ATOM 4717 O O . ASN A 1 616 ? -20.927 -5.085 44.391 1.00 78.50 616 ASN A O 1
ATOM 4721 N N . GLN A 1 617 ? -21.830 -3.100 44.876 1.00 83.44 617 GLN A N 1
ATOM 4722 C CA . GLN A 1 617 ? -23.192 -3.599 45.033 1.00 83.44 617 GLN A CA 1
ATOM 4723 C C . GLN A 1 617 ? -23.984 -3.321 43.759 1.00 83.44 617 GLN A C 1
ATOM 4725 O O . GLN A 1 617 ? -23.902 -2.220 43.209 1.00 83.44 617 GLN A O 1
ATOM 4730 N N . MET A 1 618 ? -24.775 -4.295 43.306 1.00 87.88 618 MET A N 1
ATOM 4731 C CA . MET A 1 618 ? -25.690 -4.095 42.187 1.00 87.88 618 MET A CA 1
ATOM 4732 C C . MET A 1 618 ? -26.956 -3.391 42.688 1.00 87.88 618 MET A C 1
ATOM 4734 O O . MET A 1 618 ? -27.802 -3.978 43.363 1.00 87.88 618 MET A O 1
ATOM 4738 N N . VAL A 1 619 ? -27.046 -2.097 42.393 1.00 89.31 619 VAL A N 1
ATOM 4739 C CA . VAL A 1 619 ? -28.102 -1.203 42.876 1.00 89.31 619 VAL A CA 1
ATOM 4740 C C . VAL A 1 619 ? -28.938 -0.680 41.722 1.00 89.31 619 VAL A C 1
ATOM 4742 O O . VAL A 1 619 ? -28.471 -0.606 40.583 1.00 89.31 619 VAL A O 1
ATOM 4745 N N . ARG A 1 620 ? -30.184 -0.315 42.015 1.00 89.56 620 ARG A N 1
ATOM 4746 C CA . ARG A 1 620 ? -31.095 0.270 41.038 1.00 89.56 620 ARG A CA 1
ATOM 4747 C C . ARG A 1 620 ? -30.523 1.604 40.567 1.00 89.56 620 ARG A C 1
ATOM 4749 O O . ARG A 1 620 ? -30.238 2.489 41.369 1.00 89.56 620 ARG A O 1
ATOM 4756 N N . ALA A 1 621 ? -30.375 1.747 39.259 1.00 88.06 621 ALA A N 1
ATOM 4757 C CA . ALA A 1 621 ? -29.976 2.991 38.629 1.00 88.06 621 ALA A CA 1
ATOM 4758 C C . ALA A 1 621 ? -31.226 3.844 38.369 1.00 88.06 621 ALA A C 1
ATOM 4760 O O . ALA A 1 621 ? -32.172 3.394 37.720 1.00 88.06 621 ALA A O 1
ATOM 4761 N N . THR A 1 622 ? -31.239 5.073 38.883 1.00 80.69 622 THR A N 1
ATOM 4762 C CA . THR A 1 622 ? -32.389 5.987 38.805 1.00 80.69 622 THR A CA 1
ATOM 4763 C C . THR A 1 622 ? -31.964 7.365 38.310 1.00 80.69 622 THR A C 1
ATOM 4765 O O . THR A 1 622 ? -30.832 7.793 38.531 1.00 80.69 622 THR A O 1
ATOM 4768 N N . GLY A 1 623 ? -32.879 8.094 37.667 1.00 79.38 623 GLY A N 1
ATOM 4769 C CA . GLY A 1 623 ? -32.622 9.459 37.198 1.00 79.38 623 GLY A CA 1
ATOM 4770 C C . GLY A 1 623 ? -31.423 9.540 36.246 1.00 79.38 623 GLY A C 1
ATOM 4771 O O . GLY A 1 623 ? -31.380 8.845 35.231 1.00 79.38 623 GLY A O 1
ATOM 4772 N N . ASN A 1 624 ? -30.439 10.373 36.600 1.00 81.62 624 ASN A N 1
ATOM 4773 C CA . ASN A 1 624 ? -29.266 10.684 35.774 1.00 81.62 624 ASN A CA 1
ATOM 4774 C C . ASN A 1 624 ? -28.083 9.712 35.958 1.00 81.62 624 ASN A C 1
ATOM 4776 O O . ASN A 1 624 ? -26.973 10.014 35.511 1.00 81.62 624 ASN A O 1
ATOM 4780 N N . SER A 1 625 ? -28.282 8.554 36.605 1.00 87.19 625 SER A N 1
ATOM 4781 C CA . SER A 1 625 ? -27.268 7.492 36.629 1.00 87.19 625 SER A CA 1
ATOM 4782 C C . SER A 1 625 ? -26.847 7.125 35.203 1.00 87.19 625 SER A C 1
ATOM 4784 O O . SER A 1 625 ? -27.688 6.997 34.310 1.00 87.19 625 SER A O 1
ATOM 4786 N N . SER A 1 626 ? -25.545 6.942 34.989 1.00 88.62 626 SER A N 1
ATOM 4787 C CA . SER A 1 626 ? -25.001 6.568 33.684 1.00 88.62 626 SER A CA 1
ATOM 4788 C C . SER A 1 626 ? -23.946 5.484 33.808 1.00 88.62 626 SER A C 1
ATOM 4790 O O . SER A 1 626 ? -23.246 5.387 34.816 1.00 88.62 626 SER A O 1
ATOM 4792 N N . PHE A 1 627 ? -23.839 4.683 32.759 1.00 89.75 627 PHE A N 1
ATOM 4793 C CA . PHE A 1 627 ? -22.841 3.640 32.612 1.00 89.75 627 PHE A CA 1
ATOM 4794 C C . PHE A 1 627 ? -21.803 4.127 31.597 1.00 89.75 627 PHE A C 1
ATOM 4796 O O . PHE A 1 627 ? -22.174 4.403 30.456 1.00 89.75 627 PHE A O 1
ATOM 4803 N N . PRO A 1 628 ? -20.527 4.284 31.986 1.00 91.81 628 PRO A N 1
ATOM 4804 C CA . PRO A 1 628 ? -19.449 4.603 31.050 1.00 91.81 628 PRO A CA 1
ATOM 4805 C C . PRO A 1 628 ? -19.248 3.515 29.988 1.00 91.81 628 PRO A C 1
ATOM 4807 O O . PRO A 1 628 ? -19.704 2.381 30.160 1.00 91.81 628 PRO A O 1
ATOM 4810 N N . THR A 1 629 ? -18.523 3.834 28.915 1.00 92.75 629 THR A N 1
ATOM 4811 C CA . THR A 1 629 ? -18.095 2.842 27.918 1.00 92.75 629 THR A CA 1
ATOM 4812 C C . THR A 1 629 ? -17.370 1.657 28.569 1.00 92.75 629 THR A C 1
ATOM 4814 O O . THR A 1 629 ? -16.647 1.809 29.557 1.00 92.75 629 THR A O 1
ATOM 4817 N N . PHE A 1 630 ? -17.558 0.467 28.002 1.00 94.31 630 PHE A N 1
ATOM 4818 C CA . PHE A 1 630 ? -17.045 -0.828 28.445 1.00 94.31 630 PHE A CA 1
ATOM 4819 C C . PHE A 1 630 ? -17.572 -1.288 29.811 1.00 94.31 630 PHE A C 1
ATOM 4821 O O . PHE A 1 630 ? -17.006 -2.194 30.425 1.00 94.31 630 PHE A O 1
ATOM 4828 N N . ARG A 1 631 ? -18.637 -0.663 30.328 1.00 93.38 631 ARG A N 1
ATOM 4829 C CA . ARG A 1 631 ? -19.370 -1.129 31.516 1.00 93.38 631 ARG A CA 1
ATOM 4830 C C . ARG A 1 631 ? -20.639 -1.850 31.107 1.00 93.38 631 ARG A C 1
ATOM 4832 O O . ARG A 1 631 ? -21.185 -1.598 30.037 1.00 93.38 631 ARG A O 1
ATOM 4839 N N . CYS A 1 632 ? -21.105 -2.715 31.998 1.00 93.38 632 CYS A N 1
ATOM 4840 C CA . CYS A 1 632 ? -22.342 -3.455 31.799 1.00 93.38 632 CYS A CA 1
ATOM 4841 C C . CYS A 1 632 ? -23.371 -3.138 32.887 1.00 93.38 632 CYS A C 1
ATOM 4843 O O . CYS A 1 632 ? -23.000 -2.768 34.008 1.00 93.38 632 CYS A O 1
ATOM 4845 N N . TYR A 1 633 ? -24.645 -3.306 32.549 1.00 92.44 633 TYR A N 1
ATOM 4846 C CA . TYR A 1 633 ? -25.795 -3.097 33.424 1.00 92.44 633 TYR A CA 1
ATOM 4847 C C . TYR A 1 633 ? -26.840 -4.193 33.207 1.00 92.44 633 TYR A C 1
ATOM 4849 O O . TYR A 1 633 ? -26.946 -4.775 32.130 1.00 92.44 633 TYR A O 1
ATOM 4857 N N . LEU A 1 634 ? -27.624 -4.478 34.240 1.00 92.12 634 LEU A N 1
ATOM 4858 C CA . LEU A 1 634 ? -28.705 -5.451 34.195 1.00 92.12 634 LEU A CA 1
ATOM 4859 C C . LEU A 1 634 ? -30.035 -4.740 33.947 1.00 92.12 634 LEU A C 1
ATOM 4861 O O . LEU A 1 634 ? -30.353 -3.751 34.603 1.00 92.12 634 LEU A O 1
ATOM 4865 N N . LYS A 1 635 ? -30.828 -5.268 33.022 1.00 89.81 635 LYS A N 1
ATOM 4866 C CA . LYS A 1 635 ? -32.191 -4.845 32.720 1.00 89.81 635 LYS A CA 1
ATOM 4867 C C . LYS A 1 635 ? -33.141 -5.993 33.047 1.00 89.81 635 LYS A C 1
ATOM 4869 O O . LYS A 1 635 ? -33.052 -7.062 32.451 1.00 89.81 635 LYS A O 1
ATOM 4874 N N . VAL A 1 636 ? -34.050 -5.764 33.985 1.00 88.06 636 VAL A N 1
ATOM 4875 C CA . VAL A 1 636 ? -34.981 -6.775 34.513 1.00 88.06 636 VAL A CA 1
ATOM 4876 C C . VAL A 1 636 ? -36.405 -6.284 34.331 1.00 88.06 636 VAL A C 1
ATOM 4878 O O . VAL A 1 636 ? -36.649 -5.093 34.508 1.00 88.06 636 VAL A O 1
ATOM 4881 N N . LYS A 1 637 ? -37.342 -7.162 33.962 1.00 84.31 637 LYS A N 1
ATOM 4882 C CA . LYS A 1 637 ? -38.757 -6.783 33.837 1.00 84.31 637 LYS A CA 1
ATOM 4883 C C . LYS A 1 637 ? -39.311 -6.301 35.182 1.00 84.31 637 LYS A C 1
ATOM 4885 O O . LYS A 1 637 ? -39.020 -6.883 36.221 1.00 84.31 637 LYS A O 1
ATOM 4890 N N . GLU A 1 638 ? -40.138 -5.260 35.160 1.00 82.56 638 GLU A N 1
ATOM 4891 C CA . GLU A 1 638 ? -40.801 -4.725 36.361 1.00 82.56 638 GLU A CA 1
ATOM 4892 C C . GLU A 1 638 ? -41.679 -5.790 37.042 1.00 82.56 638 GLU A C 1
ATOM 4894 O O . GLU A 1 638 ? -41.772 -5.805 38.262 1.00 82.56 638 GLU A O 1
ATOM 4899 N N . SER A 1 639 ? -42.240 -6.733 36.270 1.00 82.44 639 SER A N 1
ATOM 4900 C CA . SER A 1 639 ? -43.055 -7.855 36.766 1.00 82.44 639 SER A CA 1
ATOM 4901 C C . SER A 1 639 ? -42.327 -8.811 37.713 1.00 82.44 639 SER A C 1
ATOM 4903 O O . SER A 1 639 ? -42.983 -9.561 38.425 1.00 82.44 639 SER A O 1
ATOM 4905 N N . GLU A 1 640 ? -40.992 -8.800 37.728 1.00 83.50 640 GLU A N 1
ATOM 4906 C CA . GLU A 1 640 ? -40.191 -9.610 38.658 1.00 83.50 640 GLU A CA 1
ATOM 4907 C C . GLU A 1 640 ? -40.139 -9.012 40.072 1.00 83.50 640 GLU A C 1
ATOM 4909 O O . GLU A 1 640 ? -39.536 -9.582 40.983 1.00 83.50 640 GLU A O 1
ATOM 4914 N N . PHE A 1 641 ? -40.743 -7.838 40.259 1.00 80.88 641 PHE A N 1
ATOM 4915 C CA . PHE A 1 641 ? -40.812 -7.131 41.524 1.00 80.88 641 PHE A CA 1
ATOM 4916 C C . PHE A 1 641 ? -42.273 -6.993 41.953 1.00 80.88 641 PHE A C 1
ATOM 4918 O O . PHE A 1 641 ? -43.165 -6.781 41.133 1.00 80.88 641 PHE A O 1
ATOM 4925 N N . ALA A 1 642 ? -42.529 -7.101 43.258 1.00 72.81 642 ALA A N 1
ATOM 4926 C CA . ALA A 1 642 ? -43.860 -6.853 43.798 1.00 72.81 642 ALA A CA 1
ATOM 4927 C C . ALA A 1 642 ? -44.282 -5.399 43.516 1.00 72.81 642 ALA A C 1
ATOM 4929 O O . ALA A 1 642 ? -43.459 -4.485 43.595 1.00 72.81 642 ALA A O 1
ATOM 4930 N N . SER A 1 643 ? -45.571 -5.185 43.237 1.00 59.62 643 SER A N 1
ATOM 4931 C CA . SER A 1 643 ? -46.155 -3.944 42.697 1.00 59.62 643 SER A CA 1
ATOM 4932 C C . SER A 1 643 ? -45.912 -2.666 43.524 1.00 59.62 643 SER A C 1
ATOM 4934 O O . SER A 1 643 ? -46.213 -1.572 43.057 1.00 59.62 643 SER A O 1
ATOM 4936 N N . SER A 1 644 ? -45.374 -2.785 44.741 1.00 57.97 644 SER A N 1
ATOM 4937 C CA . SER A 1 644 ? -45.073 -1.693 45.676 1.00 57.97 644 SER A CA 1
ATOM 4938 C C . SER A 1 644 ? -43.607 -1.636 46.137 1.00 57.97 644 SER A C 1
ATOM 4940 O O . SER A 1 644 ? -43.261 -0.765 46.935 1.00 57.97 644 SER A O 1
ATOM 4942 N N . SER A 1 645 ? -42.716 -2.524 45.671 1.00 59.22 645 SER A N 1
ATOM 4943 C CA . SER A 1 645 ? -41.352 -2.586 46.211 1.00 59.22 645 SER A CA 1
ATOM 4944 C C . SER A 1 645 ? -40.444 -1.500 45.619 1.00 59.22 645 SER A C 1
ATOM 4946 O O . SER A 1 645 ? -40.133 -1.490 44.425 1.00 59.22 645 SER A O 1
ATOM 4948 N N . ALA A 1 646 ? -39.945 -0.599 46.469 1.00 62.34 646 ALA A N 1
ATOM 4949 C CA . ALA A 1 646 ? -38.914 0.385 46.128 1.00 62.34 646 ALA A CA 1
ATOM 4950 C C . ALA A 1 646 ? -37.494 -0.218 46.178 1.00 62.34 646 ALA A C 1
ATOM 4952 O O . ALA A 1 646 ? -36.552 0.452 46.599 1.00 62.34 646 ALA A O 1
ATOM 4953 N N . ASP A 1 647 ? -37.337 -1.486 45.774 1.00 67.31 647 ASP A N 1
ATOM 4954 C CA . ASP A 1 647 ? -36.077 -2.222 45.921 1.00 67.31 647 ASP A CA 1
ATOM 4955 C C . ASP A 1 647 ? -34.916 -1.436 45.298 1.00 67.31 647 ASP A C 1
ATOM 4957 O O . ASP A 1 647 ? -34.861 -1.199 44.085 1.00 67.31 647 ASP A O 1
ATOM 4961 N N . SER A 1 648 ? -33.982 -1.020 46.152 1.00 78.12 648 SER A N 1
ATOM 4962 C CA . SER A 1 648 ? -32.811 -0.244 45.749 1.00 78.12 648 SER A CA 1
ATOM 4963 C C . SER A 1 648 ? -31.628 -1.134 45.375 1.00 78.12 648 SER A C 1
ATOM 4965 O O . SER A 1 648 ? -30.680 -0.645 44.761 1.00 78.12 648 SER A O 1
ATOM 4967 N N . LYS A 1 649 ? -31.669 -2.434 45.705 1.00 84.12 649 LYS A N 1
ATOM 4968 C CA . LYS A 1 649 ? -30.575 -3.395 45.497 1.00 84.12 649 LYS A CA 1
ATOM 4969 C C . LYS A 1 649 ? -31.108 -4.775 45.119 1.00 84.12 649 LYS A C 1
ATOM 4971 O O . LYS A 1 649 ? -32.230 -5.126 45.470 1.00 84.12 649 LYS A O 1
ATOM 4976 N N . ILE A 1 650 ? -30.276 -5.548 44.430 1.00 85.12 650 ILE A N 1
ATOM 4977 C CA . ILE A 1 650 ? -30.507 -6.969 44.144 1.00 85.12 650 ILE A CA 1
ATOM 4978 C C . ILE A 1 650 ? -29.287 -7.788 44.552 1.00 85.12 650 ILE A C 1
ATOM 4980 O O . ILE A 1 650 ? -28.181 -7.260 44.703 1.00 85.12 650 ILE A O 1
ATOM 4984 N N . ARG A 1 651 ? -29.494 -9.092 44.728 1.00 84.19 651 ARG A N 1
ATOM 4985 C CA . ARG A 1 651 ? -28.417 -10.027 45.048 1.00 84.19 651 ARG A CA 1
ATOM 4986 C C . ARG A 1 651 ? -27.688 -10.441 43.784 1.00 84.19 651 ARG A C 1
ATOM 4988 O O . ARG A 1 651 ? -28.310 -10.603 42.738 1.00 84.19 651 ARG A O 1
ATOM 4995 N N . VAL A 1 652 ? -26.381 -10.639 43.899 1.00 87.69 652 VAL A N 1
ATOM 4996 C CA . VAL A 1 652 ? -25.554 -11.206 42.832 1.00 87.69 652 VAL A CA 1
ATOM 4997 C C . VAL A 1 652 ? -24.952 -12.507 43.343 1.00 87.69 652 VAL A C 1
ATOM 4999 O O . VAL A 1 652 ? -24.452 -12.550 44.466 1.00 87.69 652 VAL A O 1
ATOM 5002 N N . GLN A 1 653 ? -25.029 -13.559 42.534 1.00 89.19 653 GLN A N 1
ATOM 5003 C CA . GLN A 1 653 ? -24.418 -14.854 42.817 1.00 89.19 653 GLN A CA 1
ATOM 5004 C C . GLN A 1 653 ? -23.529 -15.278 41.652 1.00 89.19 653 GLN A C 1
ATOM 5006 O O . GLN A 1 653 ? -23.894 -15.120 40.486 1.00 89.19 653 GLN A O 1
ATOM 5011 N N . PHE A 1 654 ? -22.371 -15.839 41.986 1.00 89.69 654 PHE A N 1
ATOM 5012 C CA . PHE A 1 654 ? -21.410 -16.379 41.030 1.00 89.69 654 PHE A CA 1
ATOM 5013 C C . PHE A 1 654 ? -21.348 -17.888 41.212 1.00 89.69 654 PHE A C 1
ATOM 5015 O O . PHE A 1 654 ? -21.025 -18.351 42.307 1.00 89.69 654 PHE A O 1
ATOM 5022 N N . VAL A 1 655 ? -21.667 -18.640 40.160 1.00 87.88 655 VAL A N 1
ATOM 5023 C CA . VAL A 1 655 ? -21.740 -20.106 40.197 1.00 87.88 655 VAL A CA 1
ATOM 5024 C C . VAL A 1 655 ? -20.778 -20.750 39.208 1.00 87.88 655 VAL A C 1
ATOM 5026 O O . VAL A 1 655 ? -20.527 -20.199 38.136 1.00 87.88 655 VAL A O 1
ATOM 5029 N N . ASP A 1 656 ? -20.218 -21.902 39.565 1.00 85.56 656 ASP A N 1
ATOM 5030 C CA . ASP A 1 656 ? -19.336 -22.684 38.701 1.00 85.56 656 ASP A CA 1
ATOM 5031 C C . ASP A 1 656 ? -20.126 -23.460 37.633 1.00 85.56 656 ASP A C 1
ATOM 5033 O O . ASP A 1 656 ? -21.352 -23.364 37.539 1.00 85.56 656 ASP A O 1
ATOM 5037 N N . GLY A 1 657 ? -19.421 -24.248 36.815 1.00 75.44 657 GLY A N 1
ATOM 5038 C CA . GLY A 1 657 ? -20.039 -25.081 35.775 1.00 75.44 657 GLY A CA 1
ATOM 5039 C C . GLY A 1 657 ? -20.983 -26.174 36.300 1.00 75.44 657 GLY A C 1
ATOM 5040 O O . GLY A 1 657 ? -21.667 -26.811 35.505 1.00 75.44 657 GLY A O 1
ATOM 5041 N N . PHE A 1 658 ? -21.043 -26.385 37.618 1.00 78.25 658 PHE A N 1
ATOM 5042 C CA . PHE A 1 658 ? -21.949 -27.314 38.294 1.00 78.25 658 PHE A CA 1
ATOM 5043 C C . PHE A 1 658 ? -23.041 -26.588 39.097 1.00 78.25 658 PHE A C 1
ATOM 5045 O O . PHE A 1 658 ? -23.818 -27.236 39.798 1.00 78.25 658 PHE A O 1
ATOM 5052 N N . GLY A 1 659 ? -23.118 -25.254 39.009 1.00 76.56 659 GLY A N 1
ATOM 5053 C CA . GLY A 1 659 ? -24.092 -24.445 39.741 1.00 76.56 659 GLY A CA 1
ATOM 5054 C C . GLY A 1 659 ? -23.728 -24.187 41.208 1.00 76.56 659 GLY A C 1
ATOM 5055 O O . GLY A 1 659 ? -24.560 -23.676 41.956 1.00 76.56 659 GLY A O 1
ATOM 5056 N N . LYS A 1 660 ? -22.507 -24.519 41.646 1.00 80.50 660 LYS A N 1
ATOM 5057 C CA . LYS A 1 660 ? -22.038 -24.267 43.015 1.00 80.50 660 LYS A CA 1
ATOM 5058 C C . LYS A 1 660 ? -21.489 -22.847 43.142 1.00 80.50 660 LYS A C 1
ATOM 5060 O O . LYS A 1 660 ? -20.798 -22.372 42.248 1.00 80.50 660 LYS A O 1
ATOM 5065 N N . LEU A 1 661 ? -21.748 -22.177 44.267 1.00 83.06 661 LEU A N 1
ATOM 5066 C CA . LEU A 1 661 ? -21.205 -20.844 44.546 1.00 83.06 661 LEU A CA 1
ATOM 5067 C C . LEU A 1 661 ? -19.664 -20.849 44.548 1.00 83.06 661 LEU A C 1
ATOM 5069 O O . LEU A 1 661 ? -19.043 -21.682 45.206 1.00 83.06 661 LEU A O 1
ATOM 5073 N N . ILE A 1 662 ? -19.064 -19.914 43.809 1.00 77.00 662 ILE A N 1
ATOM 5074 C CA . ILE A 1 662 ? -17.600 -19.791 43.645 1.00 77.00 662 ILE A CA 1
ATOM 5075 C C . ILE A 1 662 ? -16.975 -18.892 44.711 1.00 77.00 662 ILE A C 1
ATOM 5077 O O . ILE A 1 662 ? -15.812 -19.042 45.071 1.00 77.00 662 ILE A O 1
ATOM 5081 N N . ASP A 1 663 ? -17.750 -17.936 45.200 1.00 66.50 663 ASP A N 1
ATOM 5082 C CA . ASP A 1 663 ? -17.317 -16.944 46.169 1.00 66.50 663 ASP A CA 1
ATOM 5083 C C . ASP A 1 663 ? -18.405 -16.897 47.244 1.00 66.50 663 ASP A C 1
ATOM 5085 O O . ASP A 1 663 ? -19.363 -16.127 47.148 1.00 66.50 663 ASP A O 1
ATOM 5089 N N . GLU A 1 664 ? -18.312 -17.824 48.208 1.00 53.41 664 GLU A N 1
ATOM 5090 C CA . GLU A 1 664 ? -19.268 -17.952 49.321 1.00 53.41 664 GLU A CA 1
ATOM 5091 C C . GLU A 1 664 ? -19.357 -16.639 50.132 1.00 53.41 664 GLU A C 1
ATOM 5093 O O . GLU A 1 664 ? -20.418 -16.325 50.672 1.00 53.41 664 GLU A O 1
ATOM 5098 N N . ASP A 1 665 ? -18.299 -15.817 50.099 1.00 47.34 665 ASP A N 1
ATOM 5099 C CA . ASP A 1 665 ? -18.223 -14.492 50.725 1.00 47.34 665 ASP A CA 1
ATOM 5100 C C . ASP A 1 665 ? -18.816 -13.355 49.860 1.00 47.34 665 ASP A C 1
ATOM 5102 O O . ASP A 1 665 ? -19.208 -12.312 50.393 1.00 47.34 665 ASP A O 1
ATOM 5106 N N . ALA A 1 666 ? -18.919 -13.520 48.532 1.00 44.09 666 ALA A N 1
ATOM 5107 C CA . ALA A 1 666 ? -19.454 -12.494 47.621 1.00 44.09 666 ALA A CA 1
ATOM 5108 C C . ALA A 1 666 ? -20.969 -12.553 47.403 1.00 44.09 666 ALA A C 1
ATOM 5110 O O . ALA A 1 666 ? -21.507 -11.723 46.662 1.00 44.09 666 ALA A O 1
ATOM 5111 N N . ALA A 1 667 ? -21.684 -13.469 48.061 1.00 40.41 667 ALA A N 1
ATOM 5112 C CA . ALA A 1 667 ? -23.130 -13.351 48.178 1.00 40.41 667 ALA A CA 1
ATOM 5113 C C . ALA A 1 667 ? -23.454 -12.038 48.919 1.00 40.41 667 ALA A C 1
ATOM 5115 O O . ALA A 1 667 ? -23.327 -11.924 50.141 1.00 40.41 667 ALA A O 1
ATOM 5116 N N . THR A 1 668 ? -23.879 -11.014 48.173 1.00 44.38 668 THR A N 1
ATOM 5117 C CA . THR A 1 668 ? -24.165 -9.680 48.726 1.00 44.38 668 THR A CA 1
ATOM 5118 C C . THR A 1 668 ? -25.388 -9.636 49.645 1.00 44.38 668 THR A C 1
ATOM 5120 O O . THR A 1 668 ? -25.629 -8.595 50.247 1.00 44.38 668 THR A O 1
ATOM 5123 N N . ALA A 1 669 ? -26.127 -10.740 49.800 1.00 37.34 669 ALA A N 1
ATOM 5124 C CA . ALA A 1 669 ? -27.048 -10.950 50.913 1.00 37.34 669 ALA A CA 1
ATOM 5125 C C . ALA A 1 669 ? -27.444 -12.432 51.045 1.00 37.34 669 ALA A C 1
ATOM 5127 O O . ALA A 1 669 ? -28.244 -12.969 50.277 1.00 37.34 669 ALA A O 1
ATOM 5128 N N . ILE A 1 670 ? -26.928 -13.082 52.074 1.00 36.12 670 ILE A N 1
ATOM 5129 C CA . ILE A 1 670 ? -27.730 -14.002 52.879 1.00 36.12 670 ILE A CA 1
ATOM 5130 C C . ILE A 1 670 ? -27.657 -13.321 54.246 1.00 36.12 670 ILE A C 1
ATOM 5132 O O . ILE A 1 670 ? -26.566 -13.007 54.702 1.00 36.12 670 ILE A O 1
ATOM 5136 N N . ASP A 1 671 ? -28.736 -12.709 54.716 1.00 45.50 671 ASP A N 1
ATOM 5137 C CA . ASP A 1 671 ? -29.599 -13.410 55.661 1.00 45.50 671 ASP A CA 1
ATOM 5138 C C . ASP A 1 671 ? -30.957 -12.717 55.819 1.00 45.50 671 ASP A C 1
ATOM 5140 O O . ASP A 1 671 ? -31.402 -12.556 56.938 1.00 45.50 671 ASP A O 1
ATOM 5144 N N . GLU A 1 672 ? -31.645 -12.256 54.773 1.00 44.22 672 GLU A N 1
ATOM 5145 C CA . GLU A 1 672 ? -33.045 -11.867 55.005 1.00 44.22 672 GLU A CA 1
ATOM 5146 C C . GLU A 1 672 ? -33.893 -13.138 55.110 1.00 44.22 672 GLU A C 1
ATOM 5148 O O . GLU A 1 672 ? -34.159 -13.799 54.103 1.00 44.22 672 GLU A O 1
ATOM 5153 N N . VAL A 1 673 ? -34.303 -13.492 56.331 1.00 48.81 673 VAL A N 1
ATOM 5154 C CA . VAL A 1 673 ? -35.440 -14.394 56.516 1.00 48.81 673 VAL A CA 1
ATOM 5155 C C . VAL A 1 673 ? -36.663 -13.544 56.808 1.00 48.81 673 VAL A C 1
ATOM 5157 O O . VAL A 1 673 ? -36.827 -13.024 57.910 1.00 48.81 673 VAL A O 1
ATOM 5160 N N . THR A 1 674 ? -37.491 -13.359 55.784 1.00 49.38 674 THR A N 1
ATOM 5161 C CA . THR A 1 674 ? -38.763 -12.650 55.883 1.00 49.38 674 THR A CA 1
ATOM 5162 C C . THR A 1 674 ? -39.865 -13.655 56.221 1.00 49.38 674 THR A C 1
ATOM 5164 O O . THR A 1 674 ? -40.113 -14.602 55.474 1.00 49.38 674 THR A O 1
ATOM 5167 N N . SER A 1 675 ? -40.534 -13.444 57.348 1.00 58.12 675 SER A N 1
ATOM 5168 C CA . SER A 1 675 ? -41.831 -14.045 57.683 1.00 58.12 675 SER A CA 1
ATOM 5169 C C . SER A 1 675 ? -42.879 -12.931 57.739 1.00 58.12 675 SER A C 1
ATOM 5171 O O . SER A 1 675 ? -42.505 -11.760 57.834 1.00 58.12 675 SER A O 1
ATOM 5173 N N . GLU A 1 676 ? -44.175 -13.250 57.651 1.00 57.16 676 GLU A N 1
ATOM 5174 C CA . GLU A 1 676 ? -45.222 -12.226 57.788 1.00 57.16 676 GLU A CA 1
ATOM 5175 C C . GLU A 1 676 ? -45.005 -11.442 59.099 1.00 57.16 676 GLU A C 1
ATOM 5177 O O . GLU A 1 676 ? -45.057 -12.004 60.194 1.00 57.16 676 GLU A O 1
ATOM 5182 N N . ASN A 1 677 ? -44.730 -10.139 58.963 1.00 74.75 677 ASN A N 1
ATOM 5183 C CA . ASN A 1 677 ? -44.548 -9.141 60.026 1.00 74.75 677 ASN A CA 1
ATOM 5184 C C . ASN A 1 677 ? -43.204 -9.155 60.792 1.00 74.75 677 ASN A C 1
ATOM 5186 O O . ASN A 1 677 ? -43.052 -8.394 61.752 1.00 74.75 677 ASN A O 1
ATOM 5190 N N . PHE A 1 678 ? -42.222 -9.974 60.389 1.00 80.38 678 PHE A N 1
ATOM 5191 C CA . PHE A 1 678 ? -40.890 -10.015 61.013 1.00 80.38 678 PHE A CA 1
ATOM 5192 C C . PHE A 1 678 ? -39.800 -10.396 60.006 1.00 80.38 678 PHE A C 1
ATOM 5194 O O . PHE A 1 678 ? -39.864 -11.469 59.394 1.00 80.38 678 PHE A O 1
ATOM 5201 N N . SER A 1 679 ? -38.766 -9.561 59.884 1.00 79.62 679 SER A N 1
ATOM 5202 C CA . SER A 1 679 ? -37.532 -9.899 59.174 1.00 79.62 679 SER A CA 1
ATOM 5203 C C . SER A 1 679 ? -36.302 -9.682 60.046 1.00 79.62 679 SER A C 1
ATOM 5205 O O . SER A 1 679 ? -36.248 -8.787 60.890 1.00 79.62 679 SER A O 1
ATOM 5207 N N . VAL A 1 680 ? -35.307 -10.544 59.872 1.00 83.12 680 VAL A N 1
ATOM 5208 C CA . VAL A 1 680 ? -34.043 -10.480 60.607 1.00 83.12 680 VAL A CA 1
ATOM 5209 C C . VAL A 1 680 ? -32.896 -10.806 59.670 1.00 83.12 680 VAL A C 1
ATOM 5211 O O . VAL A 1 680 ? -33.053 -11.713 58.860 1.00 83.12 680 VAL A O 1
ATOM 5214 N N . PHE A 1 681 ? -31.776 -10.087 59.785 1.00 78.94 681 PHE A N 1
ATOM 5215 C CA . PHE A 1 681 ? -30.546 -10.339 59.035 1.00 78.94 681 PHE A CA 1
ATOM 5216 C C . PHE A 1 681 ? -29.288 -9.959 59.820 1.00 78.94 681 PHE A C 1
ATOM 5218 O O . PHE A 1 681 ? -29.327 -9.167 60.761 1.00 78.94 681 PHE A O 1
ATOM 5225 N N . GLY A 1 682 ? -28.154 -10.551 59.452 1.00 77.62 682 GLY A N 1
ATOM 5226 C CA . GLY A 1 682 ? -26.866 -10.268 60.073 1.00 77.62 682 GLY A CA 1
ATOM 5227 C C . GLY A 1 682 ? -26.145 -9.091 59.416 1.00 77.62 682 GLY A C 1
ATOM 5228 O O . GLY A 1 682 ? -26.094 -8.977 58.191 1.00 77.62 682 GLY A O 1
ATOM 5229 N N . GLY A 1 683 ? -25.588 -8.212 60.244 1.00 66.38 683 GLY A N 1
ATOM 5230 C CA . GLY A 1 683 ? -24.698 -7.111 59.884 1.00 66.38 683 GLY A CA 1
ATOM 5231 C C . GLY A 1 683 ? -23.258 -7.364 60.344 1.00 66.38 683 GLY A C 1
ATOM 5232 O O . GLY A 1 683 ? -22.886 -8.482 60.702 1.00 66.38 683 GLY A O 1
ATOM 5233 N N . ASN A 1 684 ? -22.430 -6.318 60.322 1.00 73.44 684 ASN A N 1
ATOM 5234 C CA . ASN A 1 684 ? -21.041 -6.370 60.792 1.00 73.44 684 ASN A CA 1
ATOM 5235 C C . ASN A 1 684 ? -20.997 -6.082 62.302 1.00 73.44 684 ASN A C 1
ATOM 5237 O O . ASN A 1 684 ? -21.076 -4.923 62.707 1.00 73.44 684 ASN A O 1
ATOM 5241 N N . GLY A 1 685 ? -20.915 -7.125 63.130 1.00 79.31 685 GLY A N 1
ATOM 5242 C CA . GLY A 1 685 ? -21.013 -7.026 64.593 1.00 79.31 685 GLY A CA 1
ATOM 5243 C C . GLY A 1 685 ? -22.418 -6.706 65.134 1.00 79.31 685 GLY A C 1
ATOM 5244 O O . GLY A 1 685 ? -22.569 -6.252 66.273 1.00 79.31 685 GLY A O 1
ATOM 5245 N N . GLU A 1 686 ? -23.463 -6.910 64.333 1.00 83.44 686 GLU A N 1
ATOM 5246 C CA . GLU A 1 686 ? -24.848 -6.639 64.725 1.00 83.44 686 GLU A CA 1
ATOM 5247 C C . GLU A 1 686 ? -25.853 -7.563 64.032 1.00 83.44 686 GLU A C 1
ATOM 5249 O O . GLU A 1 686 ? -25.574 -8.143 62.988 1.00 83.44 686 GLU A O 1
ATOM 5254 N N . ILE A 1 687 ? -27.042 -7.685 64.615 1.00 88.62 687 ILE A N 1
ATOM 5255 C CA . ILE A 1 687 ? -28.231 -8.281 63.999 1.00 88.62 687 ILE A CA 1
ATOM 5256 C C . ILE A 1 687 ? -29.220 -7.149 63.756 1.00 88.62 687 ILE A C 1
ATOM 5258 O O . ILE A 1 687 ? -29.535 -6.411 64.687 1.00 88.62 687 ILE A O 1
ATOM 5262 N N . ILE A 1 688 ? -29.736 -7.037 62.539 1.00 83.25 688 ILE A N 1
ATOM 5263 C CA . ILE A 1 688 ? -30.760 -6.059 62.186 1.00 83.25 688 ILE A CA 1
ATOM 5264 C C . ILE A 1 688 ? -32.111 -6.768 62.142 1.00 83.25 688 ILE A C 1
ATOM 5266 O O . ILE A 1 688 ? -32.258 -7.816 61.515 1.00 83.25 688 ILE A O 1
ATOM 5270 N N . VAL A 1 689 ? -33.089 -6.204 62.842 1.00 88.19 689 VAL A N 1
ATOM 5271 C CA . VAL A 1 689 ? -34.456 -6.717 62.942 1.00 88.19 689 VAL A CA 1
ATOM 5272 C C . VAL A 1 689 ? -35.417 -5.657 62.434 1.00 88.19 689 VAL A C 1
ATOM 5274 O O . VAL A 1 689 ? -35.348 -4.516 62.879 1.00 88.19 689 VAL A O 1
ATOM 5277 N N . ASN A 1 690 ? -36.346 -6.038 61.565 1.00 83.06 690 ASN A N 1
ATOM 5278 C CA . ASN A 1 690 ? -37.473 -5.206 61.173 1.00 83.06 690 ASN A CA 1
ATOM 5279 C C . ASN A 1 690 ? -38.785 -5.882 61.594 1.00 83.06 690 ASN A C 1
ATOM 5281 O O . ASN A 1 690 ? -39.026 -7.046 61.272 1.00 83.06 690 ASN A O 1
ATOM 5285 N N . THR A 1 691 ? -39.618 -5.164 62.344 1.00 85.12 691 THR A N 1
ATOM 5286 C CA . THR A 1 691 ? -40.882 -5.674 62.895 1.00 85.12 691 THR A CA 1
ATOM 5287 C C . THR A 1 691 ? -41.993 -4.645 62.726 1.00 85.12 691 THR A C 1
ATOM 5289 O O . THR A 1 691 ? -41.768 -3.452 62.888 1.00 85.12 691 THR A O 1
ATOM 5292 N N . GLU A 1 692 ? -43.218 -5.084 62.445 1.00 80.50 692 GLU A N 1
ATOM 5293 C CA . GLU A 1 692 ? -44.372 -4.176 62.305 1.00 80.50 692 GLU A CA 1
ATOM 5294 C C . GLU A 1 692 ? -44.917 -3.673 63.646 1.00 80.50 692 GLU A C 1
ATOM 5296 O O . GLU A 1 692 ? -45.745 -2.768 63.693 1.00 80.50 692 GLU A O 1
ATOM 5301 N N . LYS A 1 693 ? -44.499 -4.288 64.757 1.00 85.31 693 LYS A N 1
ATOM 5302 C CA . LYS A 1 693 ? -44.895 -3.899 66.115 1.00 85.31 693 LYS A CA 1
ATOM 5303 C C . LYS A 1 693 ? -43.741 -4.096 67.079 1.00 85.31 693 LYS A C 1
ATOM 5305 O O . LYS A 1 693 ? -42.907 -4.982 66.881 1.00 85.31 693 LYS A O 1
ATOM 5310 N N . ALA A 1 694 ? -43.736 -3.313 68.155 1.00 87.50 694 ALA A N 1
ATOM 5311 C CA . ALA A 1 694 ? -42.775 -3.497 69.232 1.00 87.50 694 ALA A CA 1
ATOM 5312 C C . ALA A 1 694 ? -42.843 -4.936 69.775 1.00 87.50 694 ALA A C 1
ATOM 5314 O O . ALA A 1 694 ? -43.928 -5.453 70.059 1.00 87.50 694 ALA A O 1
ATOM 5315 N N . SER A 1 695 ? -41.694 -5.600 69.873 1.00 87.25 695 SER A N 1
ATOM 5316 C CA . SER A 1 695 ? -41.604 -6.999 70.292 1.00 87.25 695 SER A CA 1
ATOM 5317 C C . SER A 1 695 ? -40.282 -7.289 71.000 1.00 87.25 695 SER A C 1
ATOM 5319 O O . SER A 1 695 ? -39.319 -6.533 70.896 1.00 87.25 695 SER A O 1
ATOM 5321 N N . ASN A 1 696 ? -40.232 -8.393 71.747 1.00 90.62 696 ASN A N 1
ATOM 5322 C CA . ASN A 1 696 ? -38.988 -8.881 72.333 1.00 90.62 696 ASN A CA 1
ATOM 5323 C C . ASN A 1 696 ? -38.311 -9.857 71.374 1.00 90.62 696 ASN A C 1
ATOM 5325 O O . ASN A 1 696 ? -38.921 -10.832 70.932 1.00 90.62 696 ASN A O 1
ATOM 5329 N N . VAL A 1 697 ? -37.033 -9.615 71.103 1.00 92.06 697 VAL A N 1
ATOM 5330 C CA . VAL A 1 697 ? -36.203 -10.459 70.248 1.00 92.06 697 VAL A CA 1
ATOM 5331 C C . VAL A 1 697 ? -35.160 -11.163 71.095 1.00 92.06 697 VAL A C 1
ATOM 5333 O O . VAL A 1 697 ? -34.312 -10.526 71.722 1.00 92.06 697 VAL A O 1
ATOM 5336 N N . SER A 1 698 ? -35.201 -12.493 71.070 1.00 93.25 698 SER A N 1
ATOM 5337 C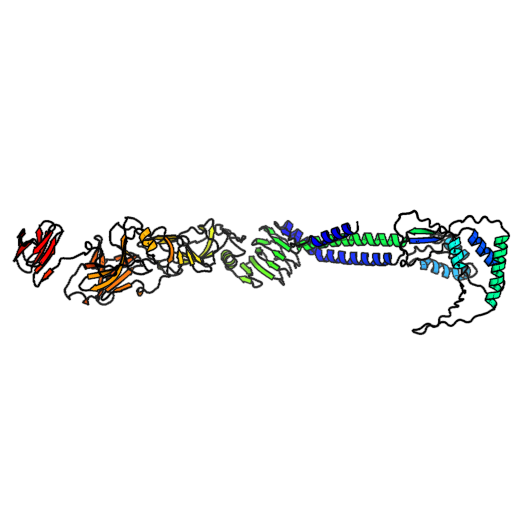 CA . SER A 1 698 ? -34.216 -13.348 71.727 1.00 93.25 698 SER A CA 1
ATOM 5338 C C . SER A 1 698 ? -33.219 -13.886 70.706 1.00 93.25 698 SER A C 1
ATOM 5340 O O . SER A 1 698 ? -33.602 -14.515 69.720 1.00 93.25 698 SER A O 1
ATOM 5342 N N . VAL A 1 699 ? -31.934 -13.657 70.967 1.00 93.12 699 VAL A N 1
ATOM 5343 C CA . VAL A 1 699 ? -30.802 -14.129 70.165 1.00 93.12 699 VAL A CA 1
ATOM 5344 C C . VAL A 1 699 ? -30.150 -15.299 70.890 1.00 93.12 699 VAL A C 1
ATOM 5346 O O . VAL A 1 699 ? -29.703 -15.147 72.026 1.00 93.12 699 VAL A O 1
ATOM 5349 N N . TYR A 1 700 ? -30.047 -16.451 70.239 1.00 93.75 700 TYR A N 1
ATOM 5350 C CA . TYR A 1 700 ? -29.417 -17.663 70.764 1.00 93.75 700 TYR A CA 1
ATOM 5351 C C . TYR A 1 700 ? -28.200 -18.053 69.926 1.00 93.75 700 TYR A C 1
ATOM 5353 O O . TYR A 1 700 ? -28.139 -17.744 68.742 1.00 93.75 700 TYR A O 1
ATOM 5361 N N . THR A 1 701 ? -27.238 -18.770 70.500 1.00 90.75 701 THR A N 1
ATOM 5362 C CA . THR A 1 701 ? -26.228 -19.496 69.718 1.00 90.75 701 THR A CA 1
ATOM 5363 C C . THR A 1 701 ? -26.853 -20.731 69.069 1.00 90.75 701 THR A C 1
ATOM 5365 O O . THR A 1 701 ? -27.909 -21.207 69.490 1.00 90.75 701 THR A O 1
ATOM 5368 N N . THR A 1 702 ? -26.167 -21.334 68.099 1.00 83.50 702 THR A N 1
ATOM 5369 C CA . THR A 1 702 ? -26.571 -22.633 67.527 1.00 83.50 702 THR A CA 1
ATOM 5370 C C . THR A 1 702 ? -26.642 -23.777 68.535 1.00 83.50 702 THR A C 1
ATOM 5372 O O . THR A 1 702 ? -27.367 -24.739 68.310 1.00 83.50 702 THR A O 1
ATOM 5375 N N . GLY A 1 703 ? -25.923 -23.672 69.657 1.00 82.31 703 GLY A N 1
ATOM 5376 C CA . GLY A 1 703 ? -26.011 -24.610 70.778 1.00 82.31 703 GLY A CA 1
ATOM 5377 C C . GLY A 1 703 ? -27.208 -24.364 71.705 1.00 82.31 703 GLY A C 1
ATOM 5378 O O . GLY A 1 703 ? -27.271 -24.971 72.769 1.00 82.31 703 GLY A O 1
ATOM 5379 N N . GLY A 1 704 ? -28.117 -23.444 71.357 1.00 84.12 704 GLY A N 1
ATOM 5380 C CA . GLY A 1 704 ? -29.313 -23.119 72.141 1.00 84.12 704 GLY A CA 1
ATOM 5381 C C . GLY A 1 704 ? -29.067 -22.203 73.344 1.00 84.12 704 GLY A C 1
ATOM 5382 O O . GLY A 1 704 ? -29.977 -21.973 74.138 1.00 84.12 704 GLY A O 1
ATOM 5383 N N . LYS A 1 705 ? -27.856 -21.651 73.508 1.00 91.56 705 LYS A N 1
ATOM 5384 C CA . LYS A 1 705 ? -27.547 -20.729 74.610 1.00 91.56 705 LYS A CA 1
ATOM 5385 C C . LYS A 1 705 ? -28.062 -19.332 74.278 1.00 91.56 705 LYS A C 1
ATOM 5387 O O . LYS A 1 705 ? -27.681 -18.782 73.251 1.00 91.56 705 LYS A O 1
ATOM 5392 N N . LEU A 1 706 ? -28.857 -18.732 75.160 1.00 93.94 706 LEU A N 1
ATOM 5393 C CA . LEU A 1 706 ? -29.286 -17.338 75.022 1.00 93.94 706 LEU A CA 1
ATOM 5394 C C . LEU A 1 706 ? -28.072 -16.392 75.094 1.00 93.94 706 LEU A C 1
ATOM 5396 O O . LEU A 1 706 ? -27.273 -16.462 76.027 1.00 93.94 706 LEU A O 1
ATOM 5400 N N . VAL A 1 707 ? -27.936 -15.529 74.091 1.00 95.00 707 VAL A N 1
ATOM 5401 C CA . VAL A 1 707 ? -26.846 -14.555 73.918 1.00 95.00 707 VAL A CA 1
ATOM 5402 C C . VAL A 1 707 ? -27.301 -13.178 74.366 1.00 95.00 707 VAL A C 1
ATOM 5404 O O . VAL A 1 707 ? -26.591 -12.508 75.111 1.00 95.00 707 VAL A O 1
ATOM 5407 N N . LYS A 1 708 ? -28.479 -12.750 73.902 1.00 93.25 708 LYS A N 1
ATOM 5408 C CA . LYS A 1 708 ? -29.021 -11.419 74.172 1.00 93.25 708 LYS A CA 1
ATOM 5409 C C . LYS A 1 708 ? -30.537 -11.420 74.017 1.00 93.25 708 LYS A C 1
ATOM 5411 O O . LYS A 1 708 ? -31.068 -12.153 73.188 1.00 93.25 708 LYS A O 1
ATOM 5416 N N . VAL A 1 709 ? -31.210 -10.581 74.794 1.00 92.62 709 VAL A N 1
ATOM 5417 C CA . VAL A 1 709 ? -32.613 -10.211 74.582 1.00 92.62 709 VAL A CA 1
ATOM 5418 C C . VAL A 1 709 ? -32.639 -8.709 74.348 1.00 92.62 709 VAL A C 1
ATOM 5420 O O . VAL A 1 709 ? -31.976 -7.972 75.081 1.00 92.62 709 VAL A O 1
ATOM 5423 N N . ALA A 1 710 ? -33.344 -8.268 73.314 1.00 92.00 710 ALA A N 1
ATOM 5424 C CA . ALA A 1 710 ? -33.518 -6.859 72.999 1.00 92.00 710 ALA A CA 1
ATOM 5425 C C . ALA A 1 710 ? -35.001 -6.555 72.790 1.00 92.00 710 ALA A C 1
ATOM 5427 O O . ALA A 1 710 ? -35.702 -7.298 72.103 1.00 92.00 710 ALA A O 1
ATOM 5428 N N . GLU A 1 711 ? -35.455 -5.457 73.378 1.00 91.81 711 GLU A N 1
ATOM 5429 C CA . GLU A 1 711 ? -36.749 -4.869 73.063 1.00 91.81 711 GLU A CA 1
ATOM 5430 C C . GLU A 1 711 ? -36.573 -4.033 71.793 1.00 91.81 711 GLU A C 1
ATOM 5432 O O . GLU A 1 711 ? -35.755 -3.112 71.760 1.00 91.81 711 GLU A O 1
ATOM 5437 N N . VAL A 1 712 ? -37.280 -4.408 70.729 1.00 90.75 712 VAL A N 1
ATOM 5438 C CA . VAL A 1 712 ? -37.239 -3.718 69.436 1.00 90.75 712 VAL A CA 1
ATOM 5439 C C . VAL A 1 712 ? -38.547 -2.959 69.234 1.00 90.75 712 VAL A C 1
ATOM 5441 O O . VAL A 1 712 ? -39.617 -3.467 69.573 1.00 90.75 712 VAL A O 1
ATOM 5444 N N . VAL A 1 713 ? -38.473 -1.739 68.705 1.00 89.88 713 VAL A N 1
ATOM 5445 C CA . VAL A 1 713 ? -39.654 -0.935 68.342 1.00 89.88 713 VAL A CA 1
ATOM 5446 C C . VAL A 1 713 ? -40.151 -1.298 66.940 1.00 89.88 713 VAL A C 1
ATOM 5448 O O . VAL A 1 713 ? -39.486 -2.037 66.224 1.00 89.88 713 VAL A O 1
ATOM 5451 N N . GLU A 1 714 ? -41.317 -0.797 66.534 1.00 87.81 714 GLU A N 1
ATOM 5452 C CA . GLU A 1 714 ? -41.768 -0.896 65.138 1.00 87.81 714 GLU A CA 1
ATOM 5453 C C . GLU A 1 714 ? -40.729 -0.285 64.176 1.00 87.81 714 GLU A C 1
ATOM 5455 O O . GLU A 1 714 ? -40.193 0.795 64.435 1.00 87.81 714 GLU A O 1
ATOM 5460 N N . GLY A 1 715 ? -40.448 -0.978 63.070 1.00 76.19 715 GLY A N 1
ATOM 5461 C CA . GLY A 1 715 ? -39.421 -0.624 62.092 1.00 76.19 715 GLY A CA 1
ATOM 5462 C C . GLY A 1 715 ? -38.076 -1.321 62.322 1.00 76.19 715 GLY A C 1
ATOM 5463 O O . GLY A 1 715 ? -37.990 -2.377 62.951 1.00 76.19 715 GLY A O 1
ATOM 5464 N N . GLU A 1 716 ? -37.011 -0.741 61.766 1.00 80.69 716 GLU A N 1
ATOM 5465 C CA . GLU A 1 716 ? -35.654 -1.299 61.790 1.00 80.69 716 GLU A CA 1
ATOM 5466 C C . GLU A 1 716 ? -34.938 -1.019 63.123 1.00 80.69 716 GLU A C 1
ATOM 5468 O O . GLU A 1 716 ? -34.877 0.115 63.594 1.00 80.69 716 GLU A O 1
ATOM 5473 N N . ASN A 1 717 ? -34.364 -2.061 63.721 1.00 88.56 717 ASN A N 1
ATOM 5474 C CA . ASN A 1 717 ? -33.637 -2.026 64.986 1.00 88.56 717 ASN A CA 1
ATOM 5475 C C . ASN A 1 717 ? -32.314 -2.788 64.849 1.00 88.56 717 ASN A C 1
ATOM 5477 O O . ASN A 1 717 ? -32.262 -3.811 64.169 1.00 88.56 717 ASN A O 1
ATOM 5481 N N . SER A 1 718 ? -31.267 -2.349 65.556 1.00 89.31 718 SER A N 1
ATOM 5482 C CA . SER A 1 718 ? -29.970 -3.041 65.605 1.00 89.31 718 SER A CA 1
ATOM 5483 C C . SER A 1 718 ? -29.695 -3.650 66.983 1.00 89.31 718 SER A C 1
ATOM 5485 O O . SER A 1 718 ? -29.878 -3.021 68.028 1.00 89.31 718 SER A O 1
ATOM 5487 N N . ILE A 1 719 ? -29.216 -4.894 66.983 1.00 92.38 719 ILE A N 1
ATOM 5488 C CA . ILE A 1 719 ? -28.829 -5.668 68.157 1.00 92.38 719 ILE A CA 1
ATOM 5489 C C . ILE A 1 719 ? -27.347 -6.039 68.026 1.00 92.38 719 ILE A C 1
ATOM 5491 O O . ILE A 1 719 ? -26.992 -7.028 67.389 1.00 92.38 719 ILE A O 1
ATOM 5495 N N . ALA A 1 720 ? -26.470 -5.282 68.687 1.00 92.25 720 ALA A N 1
ATOM 5496 C CA . ALA A 1 720 ? -25.031 -5.567 68.686 1.00 92.25 720 ALA A CA 1
ATOM 5497 C C . ALA A 1 720 ? -24.698 -6.935 69.315 1.00 92.25 720 ALA A C 1
ATOM 5499 O O . ALA A 1 720 ? -25.095 -7.196 70.463 1.00 92.25 720 ALA A O 1
ATOM 5500 N N . VAL A 1 721 ? -23.940 -7.763 68.587 1.00 91.88 721 VAL A N 1
ATOM 5501 C CA . VAL A 1 721 ? -23.422 -9.082 68.997 1.00 91.88 721 VAL A CA 1
ATOM 5502 C C . VAL A 1 721 ? -22.076 -9.354 68.309 1.00 91.88 721 VAL A C 1
ATOM 5504 O O . VAL A 1 721 ? -21.745 -8.729 67.311 1.00 91.88 721 VAL A O 1
ATOM 5507 N N . ALA A 1 722 ? -21.267 -10.270 68.841 1.00 89.94 722 ALA A N 1
ATOM 5508 C CA . ALA A 1 722 ? -19.999 -10.627 68.200 1.00 89.94 722 ALA A CA 1
ATOM 5509 C C . ALA A 1 722 ? -20.222 -11.341 66.846 1.00 89.94 722 ALA A C 1
ATOM 5511 O O . ALA A 1 722 ? -21.303 -11.885 66.623 1.00 89.94 722 ALA A O 1
ATOM 5512 N N . PRO A 1 723 ? -19.209 -11.399 65.964 1.00 87.38 723 PRO A N 1
ATOM 5513 C CA . PRO A 1 723 ? -19.251 -12.259 64.786 1.00 87.38 723 PRO A CA 1
ATOM 5514 C C . PRO A 1 723 ? -19.544 -13.714 65.164 1.00 87.38 723 PRO A C 1
ATOM 5516 O O . PRO A 1 723 ? -18.943 -14.262 66.095 1.00 87.38 723 PRO A O 1
ATOM 5519 N N . GLY A 1 724 ? -20.472 -14.353 64.458 1.00 87.19 724 GLY A N 1
ATOM 5520 C CA . GLY A 1 724 ? -20.899 -15.709 64.775 1.00 87.19 724 GLY A CA 1
ATOM 5521 C C . GLY A 1 724 ? -22.250 -16.090 64.186 1.00 87.19 724 GLY A C 1
ATOM 5522 O O . GLY A 1 724 ? -22.922 -15.304 63.526 1.00 87.19 724 GLY A O 1
ATOM 5523 N N . LEU A 1 725 ? -22.648 -17.338 64.433 1.00 85.12 725 LEU A N 1
ATOM 5524 C CA . LEU A 1 725 ? -23.906 -17.896 63.952 1.00 85.12 725 LEU A CA 1
ATOM 5525 C C . LEU A 1 725 ? -24.946 -17.959 65.078 1.00 85.12 725 LEU A C 1
ATOM 5527 O O . LEU A 1 725 ? -24.717 -18.592 66.115 1.00 85.12 725 LEU A O 1
ATOM 5531 N N . TYR A 1 726 ? -26.103 -17.348 64.837 1.00 91.69 726 TYR A N 1
ATOM 5532 C CA . TYR A 1 726 ? -27.167 -17.153 65.813 1.00 91.69 726 TYR A CA 1
ATOM 5533 C C . TYR A 1 726 ? -28.519 -17.694 65.334 1.00 91.69 726 TYR A C 1
ATOM 5535 O O . TYR A 1 726 ? -28.751 -17.877 64.140 1.00 91.69 726 TYR A O 1
ATOM 5543 N N . ILE A 1 727 ? -29.414 -17.947 66.289 1.00 90.69 727 ILE A N 1
ATOM 5544 C CA . ILE A 1 727 ? -30.835 -18.223 66.080 1.00 90.69 727 ILE A CA 1
ATOM 5545 C C . ILE A 1 727 ? -31.632 -17.066 66.689 1.00 90.69 727 ILE A C 1
ATOM 5547 O O . ILE A 1 727 ? -31.507 -16.800 67.883 1.00 90.69 727 ILE A O 1
ATOM 5551 N N . VAL A 1 728 ? -32.446 -16.384 65.892 1.00 89.94 728 VAL A N 1
ATOM 5552 C CA . VAL A 1 728 ? -33.252 -15.224 66.292 1.00 89.94 728 VAL A CA 1
ATOM 5553 C C . VAL A 1 728 ? -34.701 -15.486 65.913 1.00 89.94 728 VAL A C 1
ATOM 5555 O O . VAL A 1 728 ? -35.014 -15.574 64.730 1.00 89.94 728 VAL A O 1
ATOM 5558 N N . ASN A 1 729 ? -35.586 -15.664 66.899 1.00 82.94 729 ASN A N 1
ATOM 5559 C CA . ASN A 1 729 ? -36.992 -16.040 66.669 1.00 82.94 729 ASN A CA 1
ATOM 5560 C C . ASN A 1 729 ? -37.146 -17.190 65.648 1.00 82.94 729 ASN A C 1
ATOM 5562 O O . ASN A 1 729 ? -37.885 -17.079 64.676 1.00 82.94 729 ASN A O 1
ATOM 5566 N N . ASN A 1 730 ? -36.411 -18.289 65.867 1.00 80.06 730 ASN A N 1
ATOM 5567 C CA . ASN A 1 730 ? -36.327 -19.475 64.997 1.00 80.06 730 ASN A CA 1
ATOM 5568 C C . ASN A 1 730 ? -35.666 -19.273 63.622 1.00 80.06 730 ASN A C 1
ATOM 5570 O O . ASN A 1 730 ? -35.607 -20.217 62.836 1.00 80.06 730 ASN A O 1
ATOM 5574 N N . HIS A 1 731 ? -35.096 -18.103 63.348 1.00 79.62 731 HIS A N 1
ATOM 5575 C CA . HIS A 1 731 ? -34.362 -17.840 62.117 1.00 79.62 731 HIS A CA 1
ATOM 5576 C C . HIS A 1 731 ? -32.860 -17.919 62.339 1.00 79.62 731 HIS A C 1
ATOM 5578 O O . HIS A 1 731 ? -32.330 -17.391 63.312 1.00 79.62 731 HIS A O 1
ATOM 5584 N N . LYS A 1 732 ? -32.165 -18.586 61.424 1.00 83.50 732 LYS A N 1
ATOM 5585 C CA . LYS A 1 732 ? -30.708 -18.668 61.427 1.00 83.50 732 LYS A CA 1
ATOM 5586 C C . LYS A 1 732 ? -30.127 -17.374 60.847 1.00 83.50 732 LYS A C 1
ATOM 5588 O O . LYS A 1 732 ? -30.524 -16.984 59.758 1.00 83.50 732 LYS A O 1
ATOM 5593 N N . VAL A 1 733 ? -29.199 -16.742 61.565 1.00 82.06 733 VAL A N 1
ATOM 5594 C CA . VAL A 1 733 ? -28.600 -15.443 61.213 1.00 82.06 733 VAL A CA 1
ATOM 5595 C C . VAL A 1 733 ? -27.086 -15.508 61.411 1.00 82.06 733 VAL A C 1
ATOM 5597 O O . VAL A 1 733 ? -26.625 -15.950 62.464 1.00 82.06 733 VAL A O 1
ATOM 5600 N N . ILE A 1 734 ? -26.303 -15.084 60.423 1.00 81.25 734 ILE A N 1
ATOM 5601 C CA . ILE A 1 734 ? -24.840 -15.020 60.469 1.00 81.25 734 ILE A CA 1
ATOM 5602 C C . ILE A 1 734 ? -24.413 -13.563 60.639 1.00 81.25 734 ILE A C 1
ATOM 5604 O O . ILE A 1 734 ? -24.616 -12.730 59.766 1.00 81.25 734 ILE A O 1
ATOM 5608 N N . VAL A 1 735 ? -23.756 -13.260 61.752 1.00 79.62 735 VAL A N 1
ATOM 5609 C CA . VAL A 1 735 ? -23.175 -11.941 62.022 1.00 79.62 735 VAL A CA 1
ATOM 5610 C C . VAL A 1 735 ? -21.703 -11.972 61.643 1.00 79.62 735 VAL A C 1
ATOM 5612 O O . VAL A 1 735 ? -20.991 -12.906 62.023 1.00 79.62 735 VAL A O 1
ATOM 5615 N N . ARG A 1 736 ? -21.273 -10.972 60.874 1.00 73.44 736 ARG A N 1
ATOM 5616 C CA . ARG A 1 736 ? -19.912 -10.862 60.335 1.00 73.44 736 ARG A CA 1
ATOM 5617 C C . ARG A 1 736 ? -18.979 -10.121 61.273 1.00 73.44 736 ARG A C 1
ATOM 5619 O O . ARG A 1 736 ? -19.474 -9.228 61.999 1.00 73.44 736 ARG A O 1
#